Protein AF-A0A5C6DMU1-F1 (afdb_monomer_lite)

Structure (mmCIF, N/CA/C/O backbone):
data_AF-A0A5C6DMU1-F1
#
_entry.id   AF-A0A5C6DMU1-F1
#
loop_
_atom_site.group_PDB
_atom_site.id
_atom_site.type_symbol
_atom_site.label_atom_id
_atom_site.label_alt_id
_atom_site.label_comp_id
_atom_site.label_asym_id
_atom_site.label_entity_id
_atom_site.label_seq_id
_atom_site.pdbx_PDB_ins_code
_atom_site.Cartn_x
_atom_site.Cartn_y
_atom_site.Cartn_z
_atom_site.occupancy
_atom_site.B_iso_or_equiv
_atom_site.auth_seq_id
_atom_site.auth_comp_id
_atom_site.auth_asym_id
_atom_site.auth_atom_id
_atom_site.pdbx_PDB_model_num
ATOM 1 N N . MET A 1 1 ? -7.982 17.602 132.554 1.00 52.69 1 MET A N 1
ATOM 2 C CA . MET A 1 1 ? -8.187 16.489 131.594 1.00 52.69 1 MET A CA 1
ATOM 3 C C . MET A 1 1 ? -9.133 16.812 130.433 1.00 52.69 1 MET A C 1
ATOM 5 O O . MET A 1 1 ? -8.914 16.280 129.358 1.00 52.69 1 MET A O 1
ATO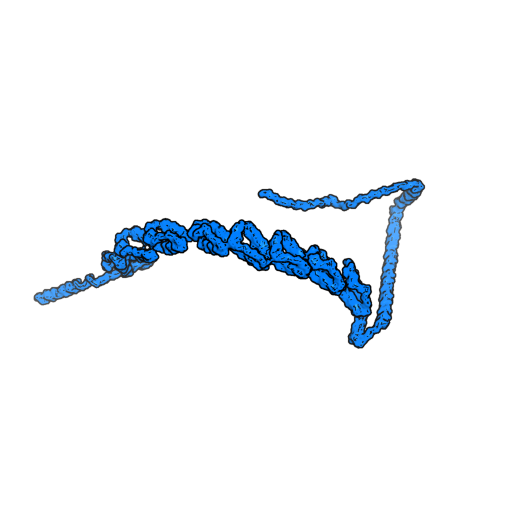M 9 N N . ILE A 1 2 ? -10.116 17.714 130.568 1.00 53.81 2 ILE A N 1
ATOM 10 C CA . ILE A 1 2 ? -11.093 18.004 129.489 1.00 53.81 2 ILE A CA 1
ATOM 11 C C . ILE A 1 2 ? -10.469 18.696 128.250 1.00 53.81 2 ILE A C 1
ATOM 13 O O . ILE A 1 2 ? -10.919 18.480 127.130 1.00 53.81 2 ILE A O 1
ATOM 17 N N . ARG A 1 3 ? -9.374 19.458 128.402 1.00 49.56 3 ARG A N 1
ATOM 18 C CA . ARG A 1 3 ? -8.726 20.173 127.278 1.00 49.56 3 ARG A CA 1
ATOM 19 C C . ARG A 1 3 ? -7.903 19.287 126.326 1.00 49.56 3 ARG A C 1
ATOM 21 O O . ARG A 1 3 ? -7.671 19.696 125.198 1.00 49.56 3 ARG A O 1
ATOM 28 N N . VAL A 1 4 ? -7.502 18.081 126.741 1.00 56.56 4 VAL A N 1
ATOM 29 C CA . VAL A 1 4 ? -6.747 17.146 125.876 1.00 56.56 4 VAL A CA 1
ATOM 30 C C . VAL A 1 4 ? -7.694 16.362 124.961 1.00 56.56 4 VAL A C 1
ATOM 32 O O . VAL A 1 4 ? -7.382 16.139 123.796 1.00 56.56 4 VAL A O 1
ATOM 35 N N . PHE A 1 5 ? -8.899 16.037 125.440 1.00 55.91 5 PHE A N 1
ATOM 36 C CA . PHE A 1 5 ? -9.904 15.322 124.648 1.00 55.91 5 PHE A CA 1
ATOM 37 C C . PHE A 1 5 ? -10.445 16.144 123.471 1.00 55.91 5 PHE A C 1
ATOM 39 O O . PHE A 1 5 ? -10.646 15.596 122.391 1.00 55.91 5 PHE A O 1
ATOM 46 N N . ALA A 1 6 ? -10.618 17.459 123.638 1.00 57.16 6 ALA A N 1
ATOM 47 C CA . ALA A 1 6 ? -11.075 18.326 122.550 1.00 57.16 6 ALA A CA 1
ATOM 48 C C . ALA A 1 6 ? -10.042 18.447 121.412 1.00 57.16 6 ALA A C 1
ATOM 50 O O . ALA A 1 6 ? -10.418 18.509 120.244 1.00 57.16 6 ALA A O 1
ATOM 51 N N . LEU A 1 7 ? -8.743 18.428 121.738 1.00 59.66 7 LEU A N 1
ATOM 52 C CA . LEU A 1 7 ? -7.673 18.544 120.745 1.00 59.66 7 LEU A CA 1
ATOM 53 C C . LEU A 1 7 ? -7.523 17.259 119.911 1.00 59.66 7 LEU A C 1
ATOM 55 O O . LEU A 1 7 ? -7.338 17.330 118.700 1.00 59.66 7 LEU A O 1
ATOM 59 N N . VAL A 1 8 ? -7.665 16.087 120.542 1.00 68.50 8 VAL A N 1
ATOM 60 C CA . VAL A 1 8 ? -7.603 14.789 119.846 1.00 68.50 8 VAL A CA 1
ATOM 61 C C . VAL A 1 8 ? -8.787 14.622 118.891 1.00 68.50 8 VAL A C 1
ATOM 63 O O . VAL A 1 8 ? -8.595 14.192 117.756 1.00 68.50 8 VAL A O 1
ATOM 66 N N . TRP A 1 9 ? -9.991 15.038 119.293 1.00 62.84 9 TRP A N 1
ATOM 67 C CA . TRP A 1 9 ? -11.163 14.988 118.414 1.00 62.84 9 TRP A CA 1
ATOM 68 C C . TRP A 1 9 ? -11.091 15.984 117.254 1.00 62.84 9 TRP A C 1
ATOM 70 O O . TRP A 1 9 ? -11.485 15.633 116.145 1.00 62.84 9 TRP A O 1
ATOM 80 N N . ALA A 1 10 ? -10.536 17.182 117.461 1.00 62.34 10 ALA A N 1
ATOM 81 C CA . ALA A 1 10 ? -10.342 18.150 116.381 1.00 62.34 10 ALA A CA 1
ATOM 82 C C . ALA A 1 10 ? -9.332 17.656 115.328 1.00 62.34 10 ALA A C 1
ATOM 84 O O . ALA A 1 10 ? -9.573 17.801 114.132 1.00 62.34 10 ALA A O 1
ATOM 85 N N . VAL A 1 11 ? -8.240 17.005 115.747 1.00 65.00 11 VAL A N 1
ATOM 86 C CA . VAL A 1 11 ? -7.256 16.417 114.819 1.00 65.00 11 VAL A CA 1
ATOM 87 C C . VAL A 1 11 ? -7.837 15.205 114.082 1.00 65.00 11 VAL A C 1
ATOM 89 O O . VAL A 1 11 ? -7.625 15.072 112.878 1.00 65.00 11 VAL A O 1
ATOM 92 N N . LEU A 1 12 ? -8.629 14.363 114.758 1.00 61.12 12 LEU A N 1
ATOM 93 C CA . LEU A 1 12 ? -9.289 13.219 114.123 1.00 61.12 12 LEU A CA 1
ATOM 94 C C . LEU A 1 12 ? -10.347 13.665 113.097 1.00 61.12 12 LEU A C 1
ATOM 96 O O . LEU A 1 12 ? -10.419 13.094 112.011 1.00 61.12 12 LEU A O 1
ATOM 100 N N . LEU A 1 13 ? -11.121 14.718 113.396 1.00 58.88 13 LEU A N 1
ATOM 101 C CA . LEU A 1 13 ? -12.080 15.296 112.448 1.00 58.88 13 LEU A CA 1
ATOM 102 C C . LEU A 1 13 ? -11.388 15.973 111.261 1.00 58.88 13 LEU A C 1
ATOM 104 O O . LEU A 1 13 ? -11.872 15.823 110.142 1.00 58.88 13 LEU A O 1
ATOM 108 N N . CYS A 1 14 ? -10.254 16.655 111.454 1.00 57.75 14 CYS A N 1
ATOM 109 C CA . CYS A 1 14 ? -9.480 17.239 110.351 1.00 57.75 14 CYS A CA 1
ATOM 110 C C . CYS A 1 14 ? -8.827 16.172 109.453 1.00 57.75 14 CYS A C 1
ATOM 112 O O . CYS A 1 14 ? -8.800 16.335 108.236 1.00 57.75 14 CYS A O 1
ATOM 114 N N . LEU A 1 15 ? -8.357 15.052 110.015 1.00 53.41 15 LEU A N 1
ATOM 115 C CA . LEU A 1 15 ? -7.808 13.938 109.228 1.00 53.41 15 LEU A CA 1
ATOM 116 C C . LEU A 1 15 ? -8.905 13.169 108.473 1.00 53.41 15 LEU A C 1
ATOM 118 O O . LEU A 1 15 ? -8.723 12.839 107.304 1.00 53.41 15 LEU A O 1
ATOM 122 N N . LEU A 1 16 ? -10.070 12.947 109.090 1.00 55.22 16 LEU A N 1
ATOM 123 C CA . LEU A 1 16 ? -11.194 12.252 108.447 1.00 55.22 16 LEU A CA 1
ATOM 124 C C . LEU A 1 16 ? -11.920 13.116 107.402 1.00 55.22 16 LEU A C 1
ATOM 126 O O . LEU A 1 16 ? -12.418 12.582 106.414 1.00 55.22 16 LEU A O 1
ATOM 130 N N . SER A 1 17 ? -11.938 14.443 107.559 1.00 51.53 17 SER A N 1
ATOM 131 C CA . SER A 1 17 ? -12.485 15.356 106.540 1.00 51.53 17 SER A CA 1
ATOM 132 C C . SER A 1 17 ? -11.502 15.670 105.401 1.00 51.53 17 SER A C 1
ATOM 134 O O . SER A 1 17 ? -11.950 16.030 104.313 1.00 51.53 17 SER A O 1
ATOM 136 N N . GLY A 1 18 ? -10.193 15.464 105.604 1.00 43.16 18 GLY A N 1
ATOM 137 C CA . GLY A 1 18 ? -9.166 15.554 104.557 1.00 43.16 18 GLY A CA 1
ATOM 138 C C . GLY A 1 18 ? -9.058 14.315 103.656 1.00 43.16 18 GLY A C 1
ATOM 139 O O . GLY A 1 18 ? -8.692 14.442 102.494 1.00 43.16 18 GLY A O 1
ATOM 140 N N . LEU A 1 19 ? -9.425 13.127 104.150 1.00 48.53 19 LEU A N 1
ATOM 141 C CA . LEU A 1 19 ? -9.398 11.865 103.386 1.00 48.53 19 LEU A CA 1
ATOM 142 C C . LEU A 1 19 ? -10.673 11.597 102.560 1.00 48.53 19 LEU A C 1
ATOM 144 O O . LEU A 1 19 ? -10.687 10.692 101.732 1.00 48.53 19 LEU A O 1
ATOM 148 N N . GLY A 1 20 ? -11.740 12.376 102.764 1.00 41.03 20 GLY A N 1
ATOM 149 C CA . GLY A 1 20 ? -13.057 12.145 102.154 1.00 41.03 20 GLY A CA 1
ATOM 150 C C . GLY A 1 20 ? -13.375 12.960 100.896 1.00 41.03 20 GLY A C 1
ATOM 151 O O . GLY A 1 20 ? -14.508 12.907 100.420 1.00 41.03 20 GLY A O 1
ATOM 152 N N . ARG A 1 21 ? -12.436 13.750 100.357 1.00 43.59 21 ARG A N 1
ATOM 153 C CA . ARG A 1 21 ? -12.668 14.543 99.139 1.00 43.59 21 ARG A CA 1
ATOM 154 C C . ARG A 1 21 ? -11.490 14.429 98.173 1.00 43.59 21 ARG A C 1
ATOM 156 O O . ARG A 1 21 ? -10.380 14.824 98.501 1.00 43.59 21 ARG A O 1
ATOM 163 N N . THR A 1 22 ? -11.812 13.965 96.962 1.00 44.81 22 THR A N 1
ATOM 164 C CA . THR A 1 22 ? -10.991 13.816 95.738 1.00 44.81 22 THR A CA 1
ATOM 165 C C . THR A 1 22 ? -10.322 12.452 95.488 1.00 44.81 22 THR A C 1
ATOM 167 O O . THR A 1 22 ? -9.111 12.342 95.369 1.00 44.81 22 THR A O 1
ATOM 170 N N . ALA A 1 23 ? -11.136 11.406 95.294 1.00 43.31 23 ALA A N 1
ATOM 171 C CA . ALA A 1 23 ? -10.747 10.233 94.488 1.00 43.31 23 ALA A CA 1
ATOM 172 C C . ALA A 1 23 ? -11.749 9.886 93.361 1.00 43.31 23 ALA A C 1
ATOM 174 O O . ALA A 1 23 ? -11.485 8.981 92.578 1.00 43.31 23 ALA A O 1
ATOM 175 N N . ASP A 1 24 ? -12.848 10.638 93.216 1.00 42.22 24 ASP A N 1
ATOM 176 C CA . ASP A 1 24 ? -13.899 10.367 92.215 1.00 42.22 24 ASP A CA 1
ATOM 177 C C . ASP A 1 24 ? -13.899 11.344 91.024 1.00 42.22 24 ASP A C 1
ATOM 179 O O . ASP A 1 24 ? -14.915 11.536 90.365 1.00 42.22 24 ASP A O 1
ATOM 183 N N . GLY A 1 25 ? -12.761 11.973 90.717 1.00 46.28 25 GLY A N 1
ATOM 184 C CA . GLY A 1 25 ? -12.686 12.928 89.601 1.00 46.28 25 GLY A CA 1
ATOM 185 C C . GLY A 1 25 ? -11.339 13.056 88.895 1.00 46.28 25 GLY A C 1
ATOM 186 O O . GLY A 1 25 ? -11.202 13.929 88.045 1.00 46.28 25 GLY A O 1
ATOM 187 N N . ALA A 1 26 ? -10.340 12.234 89.226 1.00 48.69 26 ALA A N 1
ATOM 188 C CA . ALA A 1 26 ? -9.106 12.200 88.447 1.00 48.69 26 ALA A CA 1
ATOM 189 C C . ALA A 1 26 ? -9.322 11.284 87.235 1.00 48.69 26 ALA A C 1
ATOM 191 O O . ALA A 1 26 ? -9.649 10.108 87.415 1.00 48.69 26 ALA A O 1
ATOM 192 N N . GLU A 1 27 ? -9.164 11.811 86.015 1.00 56.50 27 GLU A N 1
ATOM 193 C CA . GLU A 1 27 ? -9.092 10.956 84.828 1.00 56.50 27 GLU A CA 1
ATOM 194 C C . GLU A 1 27 ? -7.998 9.897 85.059 1.00 56.50 27 GLU A C 1
ATOM 196 O O . GLU A 1 27 ? -6.886 10.248 85.469 1.00 56.50 27 GLU A O 1
ATOM 201 N N . PRO A 1 28 ? -8.296 8.600 84.870 1.00 63.56 28 PRO A N 1
ATOM 202 C CA . PRO A 1 28 ? -7.314 7.551 85.089 1.00 63.56 28 PRO A CA 1
ATOM 203 C C . PRO A 1 28 ? -6.160 7.727 84.108 1.00 63.56 28 PRO A C 1
ATOM 205 O O . PRO A 1 28 ? -6.381 7.936 82.915 1.00 63.56 28 PRO A O 1
ATOM 208 N N . SER A 1 29 ? -4.928 7.622 84.609 1.00 68.62 29 SER A N 1
ATOM 209 C CA . SER A 1 29 ? -3.747 7.677 83.753 1.00 68.62 29 SER A CA 1
ATOM 210 C C . SER A 1 29 ? -3.831 6.570 82.694 1.00 68.62 29 SER A C 1
ATOM 212 O O . SER A 1 29 ? -4.039 5.408 83.063 1.00 68.62 29 SER A O 1
ATOM 214 N N . PRO A 1 30 ? -3.672 6.893 81.398 1.00 76.25 30 PRO A N 1
ATOM 215 C CA . PRO A 1 30 ? -3.717 5.892 80.343 1.00 76.25 30 PRO A CA 1
ATOM 216 C C . PRO A 1 30 ? -2.621 4.843 80.579 1.00 76.25 30 PRO A C 1
ATOM 218 O O . PRO A 1 30 ? -1.496 5.215 80.939 1.00 76.25 30 PRO A O 1
ATOM 221 N N . PRO A 1 31 ? -2.898 3.537 80.389 1.00 80.69 31 PRO A N 1
ATOM 222 C CA . PRO A 1 31 ? -1.853 2.531 80.471 1.00 80.69 31 PRO A CA 1
ATOM 223 C C . PRO A 1 31 ? -0.752 2.858 79.458 1.00 80.69 31 PRO A C 1
ATOM 225 O O . PRO A 1 31 ? -1.014 3.243 78.317 1.00 80.69 31 PRO A O 1
ATOM 228 N N . VAL A 1 32 ? 0.500 2.738 79.895 1.00 79.94 32 VAL A N 1
ATOM 229 C CA . VAL A 1 32 ? 1.662 3.035 79.056 1.00 79.94 32 VAL A CA 1
ATOM 230 C C . VAL A 1 32 ? 2.017 1.783 78.267 1.00 79.94 32 VAL A C 1
ATOM 232 O O . VAL A 1 32 ? 2.229 0.717 78.843 1.00 79.94 32 VAL A O 1
ATOM 235 N N . ARG A 1 33 ? 2.101 1.916 76.942 1.00 82.94 33 ARG A N 1
ATOM 236 C CA . ARG A 1 33 ? 2.558 0.834 76.063 1.00 82.94 33 ARG A CA 1
ATOM 237 C C . ARG A 1 33 ? 4.001 0.440 76.379 1.00 82.94 33 ARG A C 1
ATOM 239 O O . ARG A 1 33 ? 4.866 1.299 76.554 1.00 82.94 33 ARG A O 1
ATOM 246 N N . SER A 1 34 ? 4.278 -0.858 76.389 1.00 85.19 34 SER A N 1
ATOM 247 C CA . SER A 1 34 ? 5.649 -1.367 76.411 1.00 85.19 34 SER A CA 1
ATOM 248 C C . SER A 1 34 ? 6.349 -1.142 75.063 1.00 85.19 34 SER A C 1
ATOM 250 O O . SER A 1 34 ? 5.711 -0.960 74.023 1.00 85.19 34 SER A O 1
ATOM 252 N N . TYR A 1 35 ? 7.684 -1.200 75.057 1.00 79.81 35 TYR A N 1
ATOM 253 C CA . TYR A 1 35 ? 8.485 -1.102 73.829 1.00 79.81 35 TYR A CA 1
ATOM 254 C C . TYR A 1 35 ? 8.099 -2.170 72.787 1.00 79.81 35 TYR A C 1
ATOM 256 O O . TYR A 1 35 ? 7.987 -1.873 71.600 1.00 79.81 35 TYR A O 1
ATOM 264 N N . PHE A 1 36 ? 7.821 -3.398 73.237 1.00 83.69 36 PHE A N 1
ATOM 265 C CA . PHE A 1 36 ? 7.395 -4.496 72.367 1.00 83.69 36 PHE A CA 1
ATOM 266 C C . PHE A 1 36 ? 6.022 -4.240 71.724 1.00 83.69 36 PHE A C 1
ATOM 268 O O . PHE A 1 36 ? 5.822 -4.532 70.545 1.00 83.69 36 PHE A O 1
ATOM 275 N N . GLU A 1 37 ? 5.079 -3.658 72.470 1.00 85.31 37 GLU A N 1
ATOM 276 C CA . GLU A 1 37 ? 3.749 -3.316 71.950 1.00 85.31 37 GLU A CA 1
ATOM 277 C C . GLU A 1 37 ? 3.811 -2.174 70.929 1.00 85.31 37 GLU A C 1
ATOM 279 O O . GLU A 1 37 ? 3.133 -2.232 69.905 1.00 85.31 37 GLU A O 1
ATOM 284 N N . ALA A 1 38 ? 4.681 -1.185 71.146 1.00 81.19 38 ALA A N 1
ATOM 285 C CA . ALA A 1 38 ? 4.913 -0.125 70.169 1.00 81.19 38 ALA A CA 1
ATOM 286 C C . ALA A 1 38 ? 5.492 -0.671 68.849 1.00 81.19 38 ALA A C 1
ATOM 288 O O . ALA A 1 38 ? 5.013 -0.308 67.777 1.00 81.19 38 ALA A O 1
ATOM 289 N N . ILE A 1 39 ? 6.474 -1.581 68.912 1.00 83.88 39 ILE A N 1
ATOM 290 C CA . ILE A 1 39 ? 7.049 -2.227 67.715 1.00 83.88 39 ILE A CA 1
ATOM 291 C C . ILE A 1 39 ? 6.025 -3.110 66.998 1.00 83.88 39 ILE A C 1
ATOM 293 O O . ILE A 1 39 ? 6.016 -3.170 65.771 1.00 83.88 39 ILE A O 1
ATOM 297 N N . SER A 1 40 ? 5.136 -3.765 67.746 1.00 85.69 40 SER A N 1
ATOM 298 C CA . SER A 1 40 ? 4.076 -4.612 67.182 1.00 85.69 40 SER A CA 1
ATOM 299 C C . SER A 1 40 ? 2.921 -3.808 66.561 1.00 85.69 40 SER A C 1
ATOM 301 O O . SER A 1 40 ? 1.970 -4.398 66.055 1.00 85.69 40 SER A O 1
ATOM 303 N N . GLY A 1 41 ? 2.991 -2.472 66.589 1.00 86.00 41 GLY A N 1
ATOM 304 C CA . GLY A 1 41 ? 2.018 -1.586 65.953 1.00 86.00 41 GLY A CA 1
ATOM 305 C C . GLY A 1 41 ? 0.715 -1.396 66.731 1.00 86.00 41 GLY A C 1
ATOM 306 O O . GLY A 1 41 ? -0.274 -0.969 66.133 1.00 86.00 41 GLY A O 1
ATOM 307 N N . TYR A 1 42 ? 0.690 -1.702 68.034 1.00 88.38 42 TYR A N 1
ATOM 308 C CA . TYR A 1 42 ? -0.462 -1.397 68.885 1.00 88.38 42 TYR A CA 1
ATOM 309 C C . TYR A 1 42 ? -0.588 0.116 69.096 1.00 88.38 42 TYR A C 1
ATOM 311 O O . TYR A 1 42 ? 0.403 0.816 69.342 1.00 88.38 42 TYR A O 1
ATOM 319 N N . MET A 1 43 ? -1.820 0.619 69.022 1.00 87.75 43 MET A N 1
ATOM 320 C CA . MET A 1 43 ? -2.139 1.986 69.422 1.00 87.75 43 MET A CA 1
ATOM 321 C C . MET A 1 43 ? -1.881 2.169 70.924 1.00 87.75 43 MET A C 1
ATOM 323 O O . MET A 1 43 ? -2.029 1.238 71.718 1.00 87.75 43 MET A O 1
ATOM 327 N N . ASP A 1 44 ? -1.482 3.376 71.335 1.00 90.75 44 ASP A N 1
ATOM 328 C CA . ASP A 1 44 ? -1.525 3.717 72.758 1.00 90.75 44 ASP A CA 1
ATOM 329 C C . ASP A 1 44 ? -2.979 3.818 73.249 1.00 90.75 44 ASP A C 1
ATOM 331 O O . ASP A 1 44 ? -3.932 3.819 72.462 1.00 90.75 44 ASP A O 1
ATOM 335 N N . ALA A 1 45 ? -3.160 3.838 74.569 1.00 86.25 45 ALA A N 1
ATOM 336 C CA . ALA A 1 45 ? -4.485 3.759 75.172 1.00 86.25 45 ALA A CA 1
ATOM 337 C C . ALA A 1 45 ? -5.370 4.966 74.838 1.00 86.25 45 ALA A C 1
ATOM 339 O O . ALA A 1 45 ? -6.553 4.776 74.570 1.00 86.25 45 ALA A O 1
ATOM 340 N N . GLU A 1 46 ? -4.802 6.176 74.808 1.00 90.12 46 GLU A N 1
ATOM 341 C CA . GLU A 1 46 ? -5.542 7.400 74.477 1.00 90.12 46 GLU A CA 1
ATOM 342 C C . GLU A 1 46 ? -5.967 7.396 73.004 1.00 90.12 46 GLU A C 1
ATOM 344 O O . GLU A 1 46 ? -7.133 7.627 72.701 1.00 90.12 46 GLU A O 1
ATOM 349 N N . SER A 1 47 ? -5.068 7.024 72.088 1.00 91.12 47 SER A N 1
ATOM 350 C CA . SER A 1 47 ? -5.383 6.878 70.661 1.00 91.12 47 SER A CA 1
ATOM 351 C C . SER A 1 47 ? -6.429 5.789 70.415 1.00 91.12 47 SER A C 1
ATOM 353 O O . SER A 1 47 ? -7.316 5.953 69.575 1.00 91.12 47 SER A O 1
ATOM 355 N N . SER A 1 48 ? -6.354 4.683 71.164 1.00 92.38 48 SER A N 1
ATOM 356 C CA . SER A 1 48 ? -7.343 3.601 71.110 1.00 92.38 48 SER A CA 1
ATOM 357 C C . SER A 1 48 ? -8.708 4.072 71.610 1.00 92.38 48 SER A C 1
ATOM 359 O O . SER A 1 48 ? -9.716 3.807 70.963 1.00 92.38 48 SER A O 1
ATOM 361 N N . TRP A 1 49 ? -8.748 4.800 72.729 1.00 93.12 49 TRP A N 1
ATOM 362 C CA . TRP A 1 49 ? -9.981 5.366 73.271 1.00 93.12 49 TRP A CA 1
ATOM 363 C C . TRP A 1 49 ? -10.608 6.367 72.308 1.00 93.12 49 TRP A C 1
ATOM 365 O O . TRP A 1 49 ? -11.794 6.253 72.017 1.00 93.12 49 TRP A O 1
ATOM 375 N N . GLN A 1 50 ? -9.813 7.287 71.757 1.00 94.06 50 GLN A N 1
ATOM 376 C CA . GLN A 1 50 ? -10.296 8.269 70.791 1.00 94.06 50 GLN A CA 1
ATOM 377 C C . GLN A 1 50 ? -10.852 7.584 69.534 1.00 94.06 50 GLN A C 1
ATOM 379 O O . GLN A 1 50 ? -11.960 7.877 69.099 1.00 94.06 50 GLN A O 1
ATOM 384 N N . THR A 1 51 ? -10.138 6.589 69.000 1.00 93.06 51 THR A N 1
ATOM 385 C CA . THR A 1 51 ? -10.605 5.801 67.848 1.00 93.06 51 THR A CA 1
ATOM 386 C C . THR A 1 51 ? -11.902 5.051 68.162 1.00 93.06 51 THR A C 1
ATOM 388 O O . THR A 1 51 ? -12.826 5.046 67.350 1.00 93.06 51 THR A O 1
ATOM 391 N N . TYR A 1 52 ? -11.993 4.432 69.343 1.00 94.25 52 TYR A N 1
ATOM 392 C CA . TYR A 1 52 ? -13.187 3.723 69.795 1.00 94.25 52 TYR A CA 1
ATOM 393 C C . TYR A 1 52 ? -14.383 4.667 69.950 1.00 94.25 52 TYR A C 1
ATOM 395 O O . TYR A 1 52 ? -15.442 4.392 69.386 1.00 94.25 52 TYR A O 1
ATOM 403 N N . ILE A 1 53 ? -14.228 5.775 70.681 1.00 93.81 53 ILE A N 1
ATOM 404 C CA . ILE A 1 53 ? -15.325 6.702 70.965 1.00 93.81 53 ILE A CA 1
ATOM 405 C C . ILE A 1 53 ? -15.788 7.409 69.688 1.00 93.81 53 ILE A C 1
ATOM 407 O O . ILE A 1 53 ? -16.990 7.500 69.455 1.00 93.81 53 ILE A O 1
ATOM 411 N N . ASP A 1 54 ? -14.867 7.811 68.806 1.00 93.81 54 ASP A N 1
ATOM 412 C CA . ASP A 1 54 ? -15.202 8.434 67.523 1.00 93.81 54 ASP A CA 1
ATOM 413 C C . ASP A 1 54 ? -15.935 7.460 66.606 1.00 93.81 54 ASP A C 1
ATOM 415 O O . ASP A 1 54 ? -16.959 7.816 66.016 1.00 93.81 54 ASP A O 1
ATOM 419 N N . ALA A 1 55 ? -15.455 6.216 66.505 1.00 92.31 55 ALA A N 1
ATOM 420 C CA . ALA A 1 55 ? -16.113 5.195 65.704 1.00 92.31 55 ALA A CA 1
ATOM 421 C C . ALA A 1 55 ? -17.496 4.839 66.254 1.00 92.31 55 ALA A C 1
ATOM 423 O O . ALA A 1 55 ? -18.449 4.763 65.483 1.00 92.31 55 ALA A O 1
ATOM 424 N N . THR A 1 56 ? -17.629 4.699 67.572 1.00 91.62 56 THR A N 1
ATOM 425 C CA . THR A 1 56 ? -18.895 4.373 68.246 1.00 91.62 56 THR A CA 1
ATOM 426 C C . THR A 1 56 ? -19.909 5.510 68.095 1.00 91.62 56 THR A C 1
ATOM 428 O O . THR A 1 56 ? -21.053 5.261 67.716 1.00 91.62 56 THR A O 1
ATOM 431 N N . ASN A 1 57 ? -19.478 6.766 68.270 1.00 91.25 57 ASN A N 1
ATOM 432 C CA . ASN A 1 57 ? -20.310 7.955 68.060 1.00 91.25 57 ASN A CA 1
ATOM 433 C C . ASN A 1 57 ? -20.739 8.103 66.595 1.00 91.25 57 ASN A C 1
ATOM 435 O O . ASN A 1 57 ? -21.916 8.331 66.314 1.00 91.25 57 ASN A O 1
ATOM 439 N N . THR A 1 58 ? -19.803 7.935 65.653 1.00 90.06 58 THR A N 1
ATOM 440 C CA . THR A 1 58 ? -20.090 7.970 64.208 1.00 90.06 58 THR A CA 1
ATOM 441 C C . THR A 1 58 ? -21.073 6.870 63.827 1.00 90.06 58 THR A C 1
ATOM 443 O O . THR A 1 58 ? -21.998 7.105 63.049 1.00 90.06 58 THR A O 1
ATOM 446 N N . MET A 1 59 ? -20.906 5.684 64.420 1.00 91.56 59 MET A N 1
ATOM 447 C CA . MET A 1 59 ? -21.791 4.544 64.223 1.00 91.56 59 MET A CA 1
ATOM 448 C C . MET A 1 59 ? -23.086 4.612 65.051 1.00 91.56 59 MET A C 1
ATOM 450 O O . MET A 1 59 ? -23.910 3.702 64.958 1.00 91.56 59 MET A O 1
ATOM 454 N N . GLN A 1 60 ? -23.302 5.687 65.823 1.00 90.56 60 GLN A N 1
ATOM 455 C CA . GLN A 1 60 ? -24.458 5.880 66.709 1.00 90.56 60 GLN A CA 1
ATOM 456 C C . GLN A 1 60 ? -24.743 4.656 67.594 1.00 90.56 60 GLN A C 1
ATOM 458 O O . GLN A 1 60 ? -25.900 4.316 67.853 1.00 90.56 60 GLN A O 1
ATOM 463 N N . GLN A 1 61 ? -23.681 3.965 68.004 1.00 86.38 61 GLN A N 1
ATOM 464 C CA . GLN A 1 61 ? -23.754 2.821 68.897 1.00 86.38 61 GLN A CA 1
ATOM 465 C C . GLN A 1 61 ? -23.731 3.298 70.348 1.00 86.38 61 GLN A C 1
ATOM 467 O O . GLN A 1 61 ? -23.223 4.374 70.663 1.00 86.38 61 GLN A O 1
ATOM 472 N N . GLU A 1 62 ? -24.298 2.491 71.238 1.00 86.81 62 GLU A N 1
ATOM 473 C CA . GLU A 1 62 ? -24.163 2.731 72.668 1.00 86.81 62 GLU A CA 1
ATOM 474 C C . GLU A 1 62 ? -22.697 2.552 73.080 1.00 86.81 62 GLU A C 1
ATOM 476 O O . GLU A 1 62 ? -22.034 1.590 72.683 1.00 86.81 62 GLU A O 1
ATOM 481 N N . VAL A 1 63 ? -22.183 3.506 73.854 1.00 88.06 63 VAL A N 1
ATOM 482 C CA . VAL A 1 63 ? -20.816 3.459 74.370 1.00 88.06 63 VAL A CA 1
ATOM 483 C C . VAL A 1 63 ? -20.776 2.452 75.516 1.00 88.06 63 VAL A C 1
ATOM 485 O O . VAL A 1 63 ? -21.208 2.743 76.626 1.00 88.06 63 VAL A O 1
ATOM 488 N N . GLU A 1 64 ? -20.265 1.257 75.224 1.00 88.50 64 GLU A N 1
ATOM 489 C CA . GLU A 1 64 ? -20.217 0.112 76.146 1.00 88.50 64 GLU A CA 1
ATOM 490 C C . GLU A 1 64 ? -19.252 0.336 77.321 1.00 88.50 64 GLU A C 1
ATOM 492 O O . GLU A 1 64 ? -19.481 -0.161 78.422 1.00 88.50 64 GLU A O 1
ATOM 497 N N . TYR A 1 65 ? -18.181 1.104 77.102 1.00 87.88 65 TYR A N 1
ATOM 498 C CA . TYR A 1 65 ? -17.129 1.328 78.093 1.00 87.88 65 TYR A CA 1
ATOM 499 C C . TYR A 1 65 ? -17.010 2.805 78.452 1.00 87.88 65 TYR A C 1
ATOM 501 O O . TYR A 1 65 ? -16.871 3.656 77.573 1.00 87.88 65 TYR A O 1
ATOM 509 N N . THR A 1 66 ? -16.960 3.125 79.746 1.00 89.00 66 THR A N 1
ATOM 510 C CA . THR A 1 66 ? -16.481 4.449 80.167 1.00 89.00 66 THR A CA 1
ATOM 511 C C . THR A 1 66 ? -14.982 4.577 79.863 1.00 89.00 66 THR A C 1
ATOM 513 O O . THR A 1 66 ? -14.276 3.569 79.796 1.00 89.00 66 THR A O 1
ATOM 516 N N . LYS A 1 67 ? -14.450 5.806 79.740 1.00 87.06 67 LYS A N 1
ATOM 517 C CA . LYS A 1 67 ? -12.999 6.034 79.529 1.00 87.06 67 LYS A CA 1
ATOM 518 C C . LYS A 1 67 ? -12.155 5.297 80.579 1.00 87.06 67 LYS A C 1
ATOM 520 O O . LYS A 1 67 ? -11.105 4.737 80.275 1.00 87.06 67 LYS A O 1
ATOM 525 N N . ARG A 1 68 ? -12.659 5.249 81.818 1.00 84.94 68 ARG A N 1
ATOM 526 C CA . ARG A 1 68 ? -12.028 4.555 82.942 1.00 84.94 68 ARG A CA 1
ATOM 527 C C . ARG A 1 68 ? -12.012 3.042 82.775 1.00 84.94 68 ARG A C 1
ATOM 529 O O . ARG A 1 68 ? -10.954 2.442 82.954 1.00 84.94 68 ARG A O 1
ATOM 536 N N . ASP A 1 69 ? -13.144 2.445 82.421 1.00 87.50 69 ASP A N 1
ATOM 537 C CA . ASP A 1 69 ? -13.233 0.995 82.212 1.00 87.50 69 ASP A CA 1
ATOM 538 C C . ASP A 1 69 ? -12.411 0.571 80.996 1.00 87.50 69 ASP A C 1
ATOM 540 O O . ASP A 1 69 ? -11.751 -0.466 81.019 1.00 87.50 69 ASP A O 1
ATOM 544 N N . PHE A 1 70 ? -12.361 1.427 79.971 1.00 89.38 70 PHE A N 1
ATOM 545 C CA . PHE A 1 70 ? -11.547 1.205 78.789 1.00 89.38 70 PHE A CA 1
ATOM 546 C C . PHE A 1 70 ? -10.058 1.120 79.121 1.00 89.38 70 PHE A C 1
ATOM 548 O O . PHE A 1 70 ? -9.394 0.159 78.742 1.00 89.38 70 PHE A O 1
ATOM 555 N N . TYR A 1 71 ? -9.539 2.055 79.918 1.00 90.38 71 TYR A N 1
ATOM 556 C CA . TYR A 1 71 ? -8.138 2.038 80.352 1.00 90.38 71 TYR A CA 1
ATOM 557 C C . TYR A 1 71 ? -7.782 0.865 81.269 1.00 90.38 71 TYR A C 1
ATOM 559 O O . TYR A 1 71 ? -6.610 0.491 81.340 1.00 90.38 71 TYR A O 1
ATOM 567 N N . ALA A 1 72 ? -8.763 0.224 81.905 1.00 86.25 72 ALA A N 1
ATOM 568 C CA . ALA A 1 72 ? -8.536 -0.964 82.723 1.00 86.25 72 ALA A CA 1
ATOM 569 C C . ALA A 1 72 ? -8.355 -2.265 81.905 1.00 86.25 72 ALA A C 1
ATOM 571 O O . ALA A 1 72 ? -7.872 -3.253 82.456 1.00 86.25 72 ALA A O 1
ATOM 572 N N . MET A 1 73 ? -8.686 -2.288 80.604 1.00 85.94 73 MET A N 1
ATOM 573 C CA . MET A 1 73 ? -8.659 -3.508 79.771 1.00 85.94 73 MET A CA 1
ATOM 574 C C . MET A 1 73 ? -7.257 -3.948 79.299 1.00 85.94 73 MET A C 1
ATOM 576 O O . MET A 1 73 ? -7.091 -5.058 78.782 1.00 85.94 73 MET A O 1
ATOM 580 N N . GLY A 1 74 ? -6.245 -3.092 79.466 1.00 85.88 74 GLY A N 1
ATOM 581 C CA . GLY A 1 74 ? -4.881 -3.304 78.971 1.00 85.88 74 GLY A CA 1
ATOM 582 C C . GLY A 1 74 ? -4.711 -2.987 77.477 1.00 85.88 74 GLY A C 1
ATOM 583 O O . GLY A 1 74 ? -5.648 -3.091 76.689 1.00 85.88 74 GLY A O 1
ATOM 584 N N . ILE A 1 75 ? -3.488 -2.619 77.070 1.00 89.88 75 ILE A N 1
ATOM 585 C CA . ILE A 1 75 ? -3.181 -2.048 75.739 1.00 89.88 75 ILE A CA 1
ATOM 586 C C . ILE A 1 75 ? -3.681 -2.903 74.572 1.00 89.88 75 ILE A C 1
ATOM 588 O O . ILE A 1 75 ? -4.322 -2.382 73.663 1.00 89.88 75 ILE A O 1
ATOM 592 N N . LYS A 1 76 ? -3.431 -4.217 74.599 1.00 89.12 76 LYS A N 1
ATOM 593 C CA . LYS A 1 76 ? -3.841 -5.118 73.510 1.00 89.12 76 LYS A CA 1
ATOM 594 C C . LYS A 1 76 ? -5.357 -5.162 73.327 1.00 89.12 76 LYS A C 1
ATOM 596 O O . LYS A 1 76 ? -5.831 -5.197 72.196 1.00 89.12 76 LYS A O 1
ATOM 601 N N . THR A 1 77 ? -6.104 -5.164 74.427 1.00 90.56 77 THR A N 1
ATOM 602 C CA . THR A 1 77 ? -7.569 -5.201 74.407 1.00 90.56 77 THR A CA 1
ATOM 603 C C . THR A 1 77 ? -8.132 -3.849 73.983 1.00 90.56 77 THR A C 1
ATOM 605 O O . THR A 1 77 ? -9.025 -3.817 73.145 1.00 90.56 77 THR A O 1
ATOM 608 N N . CYS A 1 78 ? -7.563 -2.741 74.476 1.00 89.31 78 CYS A N 1
ATOM 609 C CA . CYS A 1 78 ? -7.911 -1.391 74.025 1.00 89.31 78 CYS A CA 1
ATOM 610 C C . CYS A 1 78 ? -7.772 -1.253 72.503 1.00 89.31 78 CYS A C 1
ATOM 612 O O . CYS A 1 78 ? -8.721 -0.851 71.833 1.00 89.31 78 CYS A O 1
ATOM 614 N N . ASP A 1 79 ? -6.614 -1.630 71.949 1.00 91.06 79 ASP A N 1
ATOM 615 C CA . ASP A 1 79 ? -6.352 -1.571 70.506 1.00 91.06 79 ASP A CA 1
ATOM 616 C C . ASP A 1 79 ? -7.300 -2.494 69.722 1.00 91.06 79 ASP A C 1
ATOM 618 O O . ASP A 1 79 ? -7.883 -2.067 68.726 1.00 91.06 79 ASP A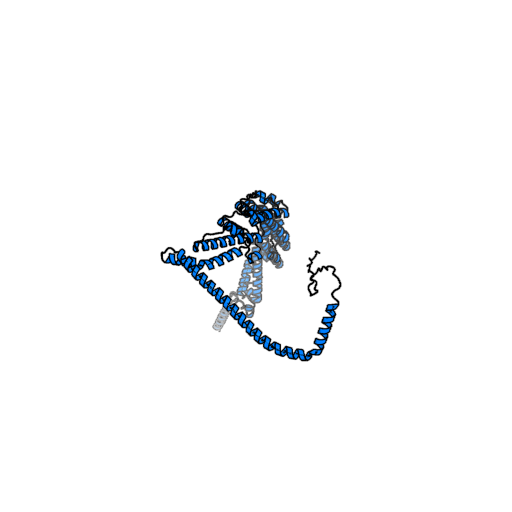 O 1
ATOM 622 N N . ALA A 1 80 ? -7.531 -3.726 70.191 1.00 90.75 80 ALA A N 1
ATOM 623 C CA . ALA A 1 80 ? -8.449 -4.661 69.539 1.00 90.75 80 ALA A CA 1
ATOM 624 C C . ALA A 1 80 ? -9.896 -4.137 69.507 1.00 90.75 80 ALA A C 1
ATOM 626 O O . ALA A 1 80 ? -10.550 -4.193 68.461 1.00 90.75 80 ALA A O 1
ATOM 627 N N . THR A 1 81 ? -10.390 -3.590 70.620 1.00 92.12 81 THR A N 1
ATOM 628 C CA . THR A 1 81 ? -11.730 -2.995 70.717 1.00 92.12 81 THR A CA 1
ATOM 629 C C . THR A 1 81 ? -11.849 -1.759 69.825 1.00 92.12 81 THR A C 1
ATOM 631 O O . THR A 1 81 ? -12.819 -1.637 69.073 1.00 92.12 81 THR A O 1
ATOM 634 N N . ALA A 1 82 ? -10.835 -0.889 69.821 1.00 91.88 82 ALA A N 1
ATOM 635 C CA . ALA A 1 82 ? -10.779 0.286 68.956 1.00 91.88 82 ALA A CA 1
ATOM 636 C C . ALA A 1 82 ? -10.784 -0.087 67.466 1.00 91.88 82 ALA A C 1
ATOM 638 O O . ALA A 1 82 ? -11.586 0.440 66.698 1.00 91.88 82 ALA A O 1
ATOM 639 N N . ARG A 1 83 ? -9.950 -1.051 67.052 1.00 93.06 83 ARG A N 1
ATOM 640 C CA . ARG A 1 83 ? -9.908 -1.543 65.664 1.00 93.06 83 ARG A CA 1
ATOM 641 C C . ARG A 1 83 ? -11.209 -2.206 65.244 1.00 93.06 83 ARG A C 1
ATOM 643 O O . ARG A 1 83 ? -11.601 -2.066 64.090 1.00 93.06 83 ARG A O 1
ATOM 650 N N . LYS A 1 84 ? -11.885 -2.919 66.147 1.00 91.00 84 LYS A N 1
ATOM 651 C CA . LYS A 1 84 ? -13.189 -3.528 65.860 1.00 91.00 84 LYS A CA 1
ATOM 652 C C . LYS A 1 84 ? -14.250 -2.458 65.583 1.00 91.00 84 LYS A C 1
ATOM 654 O O . LYS A 1 84 ? -14.949 -2.563 64.576 1.00 91.00 84 LYS A O 1
ATOM 659 N N . ALA A 1 85 ? -14.335 -1.427 66.425 1.00 91.25 85 ALA A N 1
ATOM 660 C CA . ALA A 1 85 ? -15.254 -0.306 66.220 1.00 91.25 85 ALA A CA 1
ATOM 661 C C . ALA A 1 85 ? -14.923 0.468 64.929 1.00 91.25 85 ALA A C 1
ATOM 663 O O . ALA A 1 85 ? -15.800 0.714 64.100 1.00 91.25 85 ALA A O 1
ATOM 664 N N . ASP A 1 86 ? -13.643 0.772 64.699 1.00 93.88 86 ASP A N 1
ATOM 665 C CA . ASP A 1 86 ? -13.199 1.472 63.492 1.00 93.88 86 ASP A CA 1
ATOM 666 C C . ASP A 1 86 ? -13.416 0.642 62.215 1.00 93.88 86 ASP A C 1
ATOM 668 O O . ASP A 1 86 ? -13.797 1.182 61.179 1.00 93.88 86 ASP A O 1
ATOM 672 N N . SER A 1 87 ? -13.255 -0.683 62.278 1.00 91.56 87 SER A N 1
ATOM 673 C CA . SER A 1 87 ? -13.555 -1.582 61.157 1.00 91.56 87 SER A CA 1
ATOM 674 C C . SER A 1 87 ? -15.028 -1.518 60.757 1.00 91.56 87 SER A C 1
ATOM 676 O O . SER A 1 87 ? -15.328 -1.527 59.564 1.00 91.56 87 SER A O 1
ATOM 678 N N . LEU A 1 88 ? -15.945 -1.437 61.726 1.00 92.06 88 LEU A N 1
ATOM 679 C CA . LEU A 1 88 ? -17.373 -1.283 61.453 1.00 92.06 88 LEU A CA 1
ATOM 680 C C . LEU A 1 88 ? -17.667 0.075 60.795 1.00 92.06 88 LEU A C 1
ATOM 682 O O . LEU A 1 88 ? -18.371 0.125 59.783 1.00 92.06 88 LEU A O 1
ATOM 686 N N . ARG A 1 89 ? -17.072 1.158 61.317 1.00 94.06 89 ARG A N 1
ATOM 687 C CA . ARG A 1 89 ? -17.166 2.503 60.726 1.00 94.06 89 ARG A CA 1
ATOM 688 C C . ARG A 1 89 ? -16.688 2.513 59.275 1.00 94.06 89 ARG A C 1
ATOM 690 O O . ARG A 1 89 ? -17.430 2.925 58.386 1.00 94.06 89 ARG A O 1
ATOM 697 N N . ARG A 1 90 ? -15.481 2.004 59.015 1.00 93.56 90 ARG A N 1
ATOM 698 C CA . ARG A 1 90 ? -14.906 1.932 57.661 1.00 93.56 90 ARG A CA 1
ATOM 699 C C . ARG A 1 90 ? -15.750 1.078 56.717 1.00 93.56 90 ARG A C 1
ATOM 701 O O . ARG A 1 90 ? -15.929 1.453 55.561 1.00 93.56 90 ARG A O 1
ATOM 708 N N . ALA A 1 91 ? -16.290 -0.047 57.191 1.00 92.94 91 ALA A N 1
ATOM 709 C CA . ALA A 1 91 ? -17.176 -0.889 56.389 1.00 92.94 91 ALA A CA 1
ATOM 710 C C . ALA A 1 91 ? -18.440 -0.128 55.958 1.00 92.94 91 ALA A C 1
ATOM 712 O O . ALA A 1 91 ? -18.829 -0.192 54.790 1.00 92.94 91 ALA A O 1
ATOM 713 N N . TYR A 1 92 ? -19.044 0.644 56.866 1.00 95.06 92 TYR A N 1
ATOM 714 C CA . TYR A 1 92 ? -20.200 1.479 56.547 1.00 95.06 92 TYR A CA 1
ATOM 715 C C . TYR A 1 92 ? -19.857 2.636 55.594 1.00 95.06 92 TYR A C 1
ATOM 717 O O . TYR A 1 92 ? -20.611 2.914 54.659 1.00 95.06 92 TYR A O 1
ATOM 725 N N . GLU A 1 93 ? -18.716 3.301 55.782 1.00 94.62 93 GLU A N 1
ATOM 726 C CA . GLU A 1 93 ? -18.244 4.366 54.884 1.00 94.62 93 GLU A CA 1
ATOM 727 C C . GLU A 1 93 ? -18.037 3.858 53.455 1.00 94.62 93 GLU A C 1
ATOM 729 O O . GLU A 1 93 ? -18.490 4.490 52.500 1.00 94.62 93 GLU A O 1
ATOM 734 N N . LEU A 1 94 ? -17.428 2.681 53.298 1.00 93.69 94 LEU A N 1
ATOM 735 C CA . LEU A 1 94 ? -17.264 2.044 51.992 1.00 93.69 94 LEU A CA 1
ATOM 736 C C . LEU A 1 94 ? -18.614 1.647 51.383 1.00 93.69 94 LEU A C 1
ATOM 738 O O . LEU A 1 94 ? -18.888 1.974 50.229 1.00 93.69 94 LEU A O 1
ATOM 742 N N . TYR A 1 95 ? -19.484 0.994 52.157 1.00 95.38 95 TYR A N 1
ATOM 743 C CA . TYR A 1 95 ? -20.825 0.604 51.714 1.00 95.38 95 TYR A CA 1
ATOM 744 C C . TYR A 1 95 ? -21.650 1.812 51.238 1.00 95.38 95 TYR A C 1
ATOM 746 O O . TYR A 1 95 ? -22.200 1.806 50.134 1.00 95.38 95 TYR A O 1
ATOM 754 N N . SER A 1 96 ? -21.704 2.873 52.043 1.00 95.44 96 SER A N 1
ATOM 755 C CA . SER A 1 96 ? -22.438 4.097 51.711 1.00 95.44 96 SER A CA 1
ATOM 756 C C . SER A 1 96 ? -21.818 4.844 50.526 1.00 95.44 96 SER A C 1
ATOM 758 O O . SER A 1 96 ? -22.550 5.335 49.662 1.00 95.44 96 SER A O 1
ATOM 760 N N . GLY A 1 97 ? -20.486 4.867 50.421 1.00 94.19 97 GLY A N 1
ATOM 761 C CA . GLY A 1 97 ? -19.769 5.388 49.258 1.00 94.19 97 GLY A CA 1
ATOM 762 C C . GLY A 1 97 ? -20.128 4.648 47.965 1.00 94.19 97 GLY A C 1
ATOM 763 O O . GLY A 1 97 ? -20.480 5.285 46.970 1.00 94.19 97 GLY A O 1
ATOM 764 N N . ASN A 1 98 ? -20.130 3.313 47.992 1.00 95.44 98 ASN A N 1
ATOM 765 C CA . ASN A 1 98 ? -20.490 2.474 46.847 1.00 95.44 98 ASN A CA 1
ATOM 766 C C . ASN A 1 98 ? -21.936 2.700 46.389 1.00 95.44 98 ASN A C 1
ATOM 768 O O . ASN A 1 98 ? -22.202 2.826 45.192 1.00 95.44 98 ASN A O 1
ATOM 772 N N . LEU A 1 99 ? -22.885 2.800 47.325 1.00 94.75 99 LEU A N 1
ATOM 773 C CA . LEU A 1 99 ? -24.280 3.075 46.974 1.00 94.75 99 LEU A CA 1
ATOM 774 C C . LEU A 1 99 ? -24.475 4.474 46.394 1.00 94.75 99 LEU A C 1
ATOM 776 O O . LEU A 1 99 ? -25.258 4.636 45.458 1.00 94.75 99 LEU A O 1
ATOM 780 N N . ARG A 1 100 ? -23.699 5.466 46.844 1.00 93.06 100 ARG A N 1
ATOM 781 C CA . ARG A 1 100 ? -23.717 6.806 46.247 1.00 93.06 100 ARG A CA 1
ATOM 782 C C . ARG A 1 100 ? -23.275 6.789 44.779 1.00 93.06 100 ARG A C 1
ATOM 784 O O . ARG A 1 100 ? -23.903 7.464 43.966 1.00 93.06 100 ARG A O 1
ATOM 791 N N . VAL A 1 101 ? -22.263 5.990 44.412 1.00 91.44 101 VAL A N 1
ATOM 792 C CA . VAL A 1 101 ? -21.853 5.787 43.001 1.00 91.44 101 VAL A CA 1
ATOM 793 C C . VAL A 1 101 ? -23.007 5.220 42.169 1.00 91.44 101 VAL A C 1
ATOM 795 O O . VAL A 1 101 ? -23.240 5.648 41.038 1.00 91.44 101 VAL A O 1
ATOM 798 N N . LEU A 1 102 ? -23.773 4.301 42.755 1.00 92.06 102 LEU A N 1
ATOM 799 C CA . LEU A 1 102 ? -24.955 3.691 42.145 1.00 92.06 102 LEU A CA 1
ATOM 800 C C . LEU A 1 102 ? -26.207 4.587 42.190 1.00 92.06 102 LEU A C 1
ATOM 802 O O . LEU A 1 102 ? -27.239 4.205 41.640 1.00 92.06 102 LEU A O 1
ATOM 806 N N . LYS A 1 103 ? -26.129 5.772 42.814 1.00 92.06 103 LYS A N 1
ATOM 807 C CA . LYS A 1 103 ? -27.264 6.673 43.087 1.00 92.06 103 LYS A CA 1
ATOM 808 C C . LYS A 1 103 ? -28.390 5.988 43.878 1.00 92.06 103 LYS A C 1
ATOM 810 O O . LYS A 1 103 ? -29.569 6.191 43.594 1.00 92.06 103 LYS A O 1
ATOM 815 N N . LEU A 1 104 ? -28.013 5.158 44.848 1.00 93.50 104 LEU A N 1
ATOM 816 C CA . LEU A 1 104 ? -28.910 4.454 45.760 1.00 93.50 104 LEU A CA 1
ATOM 817 C C . LEU 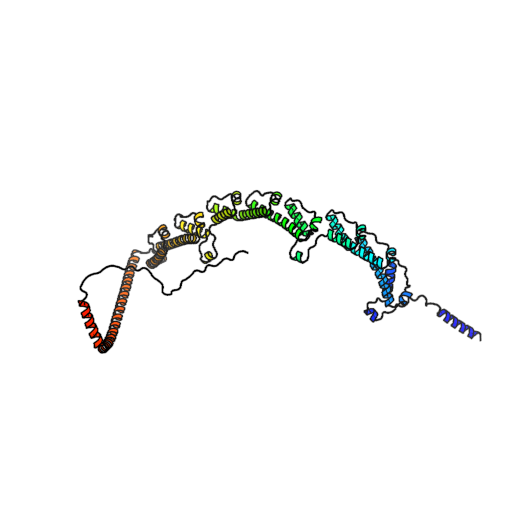A 1 104 ? -28.735 4.975 47.190 1.00 93.50 104 LEU A C 1
ATOM 819 O O . LEU A 1 104 ? -27.641 5.374 47.586 1.00 93.50 104 LEU A O 1
ATOM 823 N N . GLU A 1 105 ? -29.813 4.927 47.969 1.00 93.50 105 GLU A N 1
ATOM 824 C CA . GLU A 1 105 ? -29.792 5.313 49.381 1.00 93.50 105 GLU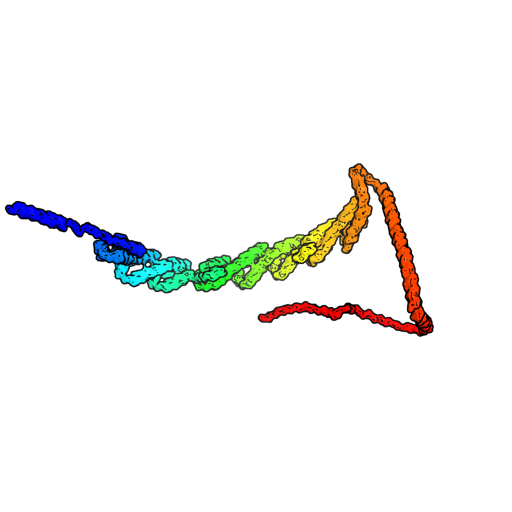 A CA 1
ATOM 825 C C . GLU A 1 105 ? -29.247 4.172 50.257 1.00 93.50 105 GLU A C 1
ATOM 827 O O . GLU A 1 105 ? -29.744 3.040 50.165 1.00 93.50 105 GLU A O 1
ATOM 832 N N . PRO A 1 106 ? -28.239 4.426 51.113 1.00 93.00 106 PRO A N 1
ATOM 833 C CA . PRO A 1 106 ? -27.764 3.436 52.064 1.00 93.00 106 PRO A CA 1
ATOM 834 C C . PRO A 1 106 ? -28.759 3.207 53.203 1.00 93.00 106 PRO A C 1
ATOM 836 O O . PRO A 1 106 ? -29.599 4.043 53.528 1.00 93.00 106 PRO A O 1
ATOM 839 N N . LYS A 1 107 ? -28.623 2.047 53.854 1.00 91.88 107 LYS A N 1
ATOM 840 C CA . LYS A 1 107 ? -29.257 1.803 55.157 1.00 91.88 107 LYS A CA 1
ATOM 841 C C . LYS A 1 107 ? -28.762 2.849 56.148 1.00 91.88 107 LYS A C 1
ATOM 843 O O . LYS A 1 107 ? -27.625 3.298 56.027 1.00 91.88 107 LYS A O 1
ATOM 848 N N . SER A 1 108 ? -29.578 3.186 57.146 1.00 92.88 108 SER A N 1
ATOM 849 C CA . SER A 1 108 ? -29.090 4.048 58.221 1.00 92.88 108 SER A CA 1
ATOM 850 C C . SER A 1 108 ? -27.937 3.373 58.967 1.00 92.88 108 SER A C 1
ATOM 852 O O . SER A 1 108 ? -27.827 2.144 59.003 1.00 92.88 108 SER A O 1
ATOM 854 N N . VAL A 1 109 ? -27.097 4.188 59.599 1.00 92.75 109 VAL A N 1
ATOM 855 C CA . VAL A 1 109 ? -25.959 3.739 60.406 1.00 92.75 109 VAL A CA 1
ATOM 856 C C . VAL A 1 109 ? -26.381 2.660 61.418 1.00 92.75 109 VAL A C 1
ATOM 858 O O . VAL A 1 109 ? -25.788 1.585 61.468 1.00 92.75 109 VAL A O 1
ATOM 861 N N . GLN A 1 110 ? -27.477 2.900 62.146 1.00 89.50 110 GLN A N 1
ATOM 862 C CA . GLN A 1 110 ? -28.038 1.966 63.129 1.00 89.50 110 GLN A CA 1
ATOM 863 C C . GLN A 1 110 ? -28.512 0.652 62.496 1.00 89.50 110 GLN A C 1
ATOM 865 O O . GLN A 1 110 ? -28.270 -0.423 63.039 1.00 89.50 110 GLN A O 1
ATOM 870 N N . GLN A 1 111 ? -29.165 0.725 61.331 1.00 92.44 111 GLN A N 1
ATOM 871 C CA . GLN A 1 111 ? -29.636 -0.457 60.607 1.00 92.44 111 GLN A CA 1
ATOM 872 C C . GLN A 1 111 ? -28.498 -1.307 60.050 1.00 92.44 111 GLN A C 1
ATOM 874 O O . GLN A 1 111 ? -28.708 -2.490 59.820 1.00 92.44 111 GLN A O 1
ATOM 879 N N . PHE A 1 112 ? -27.340 -0.716 59.756 1.00 93.00 112 PHE A N 1
ATOM 880 C CA . PHE A 1 112 ? -26.159 -1.455 59.317 1.00 93.00 112 PHE A CA 1
ATOM 881 C C . PHE A 1 112 ? -25.420 -2.071 60.510 1.00 93.00 112 PHE A C 1
ATOM 883 O O . PHE A 1 112 ? -25.049 -3.244 60.475 1.00 93.00 112 PHE A O 1
ATOM 890 N N . ALA A 1 113 ? -25.256 -1.296 61.585 1.00 89.75 113 ALA A N 1
ATOM 891 C CA . ALA A 1 113 ? -24.579 -1.725 62.805 1.00 89.75 113 ALA A CA 1
ATOM 892 C C . ALA A 1 113 ? -25.282 -2.897 63.512 1.00 89.75 113 ALA A C 1
ATOM 894 O O . ALA A 1 113 ? -24.609 -3.700 64.150 1.00 89.75 113 ALA A O 1
ATOM 895 N N . SER A 1 114 ? -26.609 -3.013 63.383 1.00 90.31 114 SER A N 1
ATOM 896 C CA . SER A 1 114 ? -27.398 -4.096 63.987 1.00 90.31 114 SER A CA 1
ATOM 897 C C . SER A 1 114 ? -27.363 -5.424 63.221 1.00 90.31 114 SER A C 1
ATOM 899 O O . SER A 1 114 ? -27.856 -6.429 63.732 1.00 90.31 114 SER A O 1
ATOM 901 N N . LEU A 1 115 ? -26.801 -5.448 62.010 1.00 92.56 115 LEU A N 1
ATOM 902 C CA . LEU A 1 115 ? -26.681 -6.668 61.212 1.00 92.56 115 LEU A CA 1
ATOM 903 C C . LEU A 1 115 ? -25.596 -7.590 61.769 1.00 92.56 115 LEU A C 1
ATOM 905 O O . LEU A 1 115 ? -24.611 -7.144 62.362 1.00 92.56 115 LEU A O 1
ATOM 909 N N . ALA A 1 116 ? -25.731 -8.887 61.500 1.00 92.19 116 ALA A N 1
ATOM 910 C CA . ALA A 1 116 ? -24.643 -9.822 61.750 1.00 92.19 116 ALA A CA 1
ATOM 911 C C . ALA A 1 116 ? -23.412 -9.450 60.898 1.00 92.19 116 ALA A C 1
ATOM 913 O O . ALA A 1 116 ? -23.546 -8.998 59.761 1.00 92.19 116 ALA A O 1
ATOM 914 N N . ILE A 1 117 ? -22.200 -9.700 61.407 1.00 88.75 117 ILE A N 1
ATOM 915 C CA . ILE A 1 117 ? -20.942 -9.397 60.690 1.00 88.75 117 ILE A CA 1
ATOM 916 C C . ILE A 1 117 ? -20.920 -10.045 59.292 1.00 88.75 117 ILE A C 1
ATOM 918 O O . ILE A 1 117 ? -20.457 -9.441 58.326 1.00 88.75 117 ILE A O 1
ATOM 922 N N . SER A 1 118 ? -21.463 -11.258 59.155 1.00 91.12 118 SER A N 1
ATOM 923 C CA . SER A 1 118 ? -21.599 -11.944 57.864 1.00 91.12 118 SER A CA 1
ATOM 924 C C . SER A 1 118 ? -22.487 -11.182 56.876 1.00 91.12 118 SER A C 1
ATOM 926 O O . SER A 1 118 ? -22.162 -11.109 55.693 1.00 91.12 118 SER A O 1
ATOM 928 N N . GLU A 1 119 ? -23.578 -10.580 57.346 1.00 92.06 119 GLU A N 1
ATOM 929 C CA . GLU A 1 119 ? -24.490 -9.780 56.523 1.00 92.06 119 GLU A CA 1
ATOM 930 C C . GLU A 1 119 ? -23.874 -8.429 56.141 1.00 92.06 119 GLU A C 1
ATOM 932 O O . GLU A 1 119 ? -24.003 -8.002 54.994 1.00 92.06 119 GLU A O 1
ATOM 937 N N . GLN A 1 120 ? -23.152 -7.783 57.065 1.00 91.31 120 GLN A N 1
ATOM 938 C CA . GLN A 1 120 ? -22.394 -6.556 56.785 1.00 91.31 120 GLN A CA 1
ATOM 939 C C . GLN A 1 120 ? -21.367 -6.789 55.673 1.00 91.31 120 GLN A C 1
ATOM 941 O O . GLN A 1 120 ? -21.315 -6.031 54.702 1.00 91.31 120 GLN A O 1
ATOM 946 N N . ASN A 1 121 ? -20.601 -7.878 55.780 1.00 90.75 121 ASN A N 1
ATOM 947 C CA . ASN A 1 121 ? -19.616 -8.261 54.773 1.00 90.75 121 ASN A CA 1
ATOM 948 C C . ASN A 1 121 ? -20.277 -8.561 53.419 1.00 90.75 121 ASN A C 1
ATOM 950 O O . ASN A 1 121 ? -19.803 -8.070 52.397 1.00 90.75 121 ASN A O 1
ATOM 954 N N . ALA A 1 122 ? -21.405 -9.280 53.402 1.00 89.50 122 ALA A N 1
ATOM 955 C CA . ALA A 1 122 ? -22.138 -9.576 52.169 1.00 89.50 122 ALA A CA 1
ATOM 956 C C . ALA A 1 122 ? -22.676 -8.310 51.472 1.00 89.50 122 ALA A C 1
ATOM 958 O O . ALA A 1 122 ? -22.608 -8.192 50.245 1.00 89.50 122 ALA A O 1
ATOM 959 N N . LEU A 1 123 ? -23.183 -7.332 52.236 1.00 91.69 123 LEU A N 1
ATOM 960 C CA . LEU A 1 123 ? -23.609 -6.038 51.691 1.00 91.69 123 LEU A CA 1
ATOM 961 C C . LEU A 1 123 ? -22.429 -5.243 51.120 1.00 91.69 123 LEU A C 1
ATOM 963 O O . LEU A 1 123 ? -22.544 -4.647 50.044 1.00 91.69 123 LEU A O 1
ATOM 967 N N . LEU A 1 124 ? -21.293 -5.233 51.819 1.00 92.50 124 LEU A N 1
ATOM 968 C CA . LEU A 1 124 ? -20.094 -4.527 51.377 1.00 92.50 124 LEU A CA 1
ATOM 969 C C . LEU A 1 124 ? -19.524 -5.135 50.088 1.00 92.50 124 LEU A C 1
ATOM 971 O O . LEU A 1 124 ? -19.212 -4.399 49.149 1.00 92.50 124 LE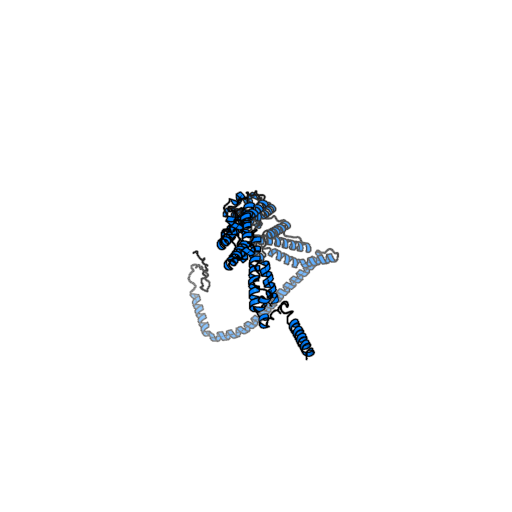U A O 1
ATOM 975 N N . GLU A 1 125 ? -19.444 -6.462 50.014 1.00 91.25 125 GLU A N 1
ATOM 976 C CA . GLU A 1 125 ? -18.969 -7.182 48.832 1.00 91.25 125 GLU A CA 1
ATOM 977 C C . GLU A 1 125 ? -19.890 -6.936 47.630 1.00 91.25 125 GLU A C 1
ATOM 979 O O . GLU A 1 125 ? -19.432 -6.512 46.567 1.00 91.25 125 GLU A O 1
ATOM 984 N N . SER A 1 126 ? -21.207 -7.098 47.808 1.00 91.81 126 SER A N 1
ATOM 985 C CA . SER A 1 126 ? -22.166 -6.900 46.717 1.00 91.81 126 SER A CA 1
ATOM 986 C C . SER A 1 126 ? -22.229 -5.446 46.235 1.00 91.81 126 SER A C 1
ATOM 988 O O . SER A 1 126 ? -22.350 -5.209 45.032 1.00 91.81 126 SER A O 1
ATOM 990 N N . SER A 1 127 ? -22.154 -4.467 47.144 1.00 94.19 127 SER A N 1
ATOM 991 C CA . SER A 1 127 ? -22.148 -3.041 46.780 1.00 94.19 127 SER A CA 1
ATOM 992 C C . SER A 1 127 ? -20.855 -2.634 46.073 1.00 94.19 127 SER A C 1
ATOM 994 O O . SER A 1 127 ? -20.927 -1.912 45.080 1.00 94.19 127 SER A O 1
ATOM 996 N N . SER A 1 128 ? -19.699 -3.141 46.516 1.00 93.12 128 SER A N 1
ATOM 997 C CA . SER A 1 128 ? -18.405 -2.895 45.862 1.00 93.12 128 SER A CA 1
ATOM 998 C C . SER A 1 128 ? -18.380 -3.470 44.448 1.00 93.12 128 SER A C 1
ATOM 1000 O O . SER A 1 128 ? -18.046 -2.767 43.495 1.00 93.12 128 SER A O 1
ATOM 1002 N N . ASP A 1 129 ? -18.793 -4.730 44.291 1.00 92.75 129 ASP A N 1
ATOM 1003 C CA . ASP A 1 129 ? -18.854 -5.404 42.993 1.00 92.75 129 ASP A CA 1
ATOM 1004 C C . ASP A 1 129 ? -19.806 -4.693 42.014 1.00 92.75 129 ASP A C 1
ATOM 1006 O O . ASP A 1 129 ? -19.467 -4.474 40.846 1.00 92.75 129 ASP A O 1
ATOM 1010 N N . ALA A 1 130 ? -20.982 -4.278 42.494 1.00 93.88 130 ALA A N 1
ATOM 1011 C CA . ALA A 1 130 ? -21.943 -3.542 41.683 1.00 93.88 130 ALA A CA 1
ATOM 1012 C C . ALA A 1 130 ? -21.422 -2.150 41.286 1.00 93.88 130 ALA A C 1
ATOM 1014 O O . ALA A 1 130 ? -21.496 -1.800 40.106 1.00 93.88 130 ALA A O 1
ATOM 1015 N N . ALA A 1 131 ? -20.871 -1.378 42.230 1.00 92.81 131 ALA A N 1
ATOM 1016 C CA . ALA A 1 131 ? -20.345 -0.035 41.976 1.00 92.81 131 ALA A CA 1
ATOM 1017 C C . ALA A 1 131 ? -19.191 -0.044 40.962 1.00 92.81 131 ALA A C 1
ATOM 1019 O O . ALA A 1 131 ? -19.136 0.827 40.095 1.00 92.81 131 ALA A O 1
ATOM 1020 N N . ALA A 1 132 ? -18.328 -1.063 41.014 1.00 92.56 132 ALA A N 1
ATOM 1021 C CA . ALA A 1 132 ? -17.207 -1.210 40.090 1.00 92.56 132 ALA A CA 1
ATOM 1022 C C . ALA A 1 132 ? -17.640 -1.445 38.629 1.00 92.56 132 ALA A C 1
ATOM 1024 O O . ALA A 1 132 ? -16.970 -0.979 37.713 1.00 92.56 132 ALA A O 1
ATOM 1025 N N . ARG A 1 133 ? -18.754 -2.156 38.393 1.00 93.25 133 ARG A N 1
ATOM 1026 C CA . ARG A 1 133 ? -19.148 -2.627 37.045 1.00 93.25 133 ARG A CA 1
ATOM 1027 C C . ARG A 1 133 ? -20.312 -1.863 36.425 1.00 93.25 133 ARG A C 1
ATOM 1029 O O . ARG A 1 133 ? -20.398 -1.747 35.201 1.00 93.25 133 ARG A O 1
ATOM 1036 N N . TRP A 1 134 ? -21.233 -1.356 37.246 1.00 93.88 134 TRP A N 1
ATOM 1037 C CA . TRP A 1 134 ? -22.499 -0.800 36.761 1.00 93.88 134 TRP A CA 1
ATOM 1038 C C . TRP A 1 134 ? -22.315 0.458 35.906 1.00 93.88 134 TRP A C 1
ATOM 1040 O O . TRP A 1 134 ? -23.031 0.644 34.921 1.00 93.88 134 TRP A O 1
ATOM 1050 N N . GLY A 1 135 ? -21.348 1.313 36.252 1.00 90.75 135 GLY A N 1
ATOM 1051 C CA . GLY A 1 135 ? -21.102 2.563 35.528 1.00 90.75 135 GLY A CA 1
ATOM 1052 C C . GLY A 1 135 ? -20.652 2.357 34.078 1.00 90.75 135 GLY A C 1
ATOM 1053 O O . GLY A 1 135 ? -20.986 3.165 33.214 1.00 90.75 135 GLY A O 1
ATOM 1054 N N . GLU A 1 136 ? -19.914 1.284 33.799 1.00 90.50 136 GLU A N 1
ATOM 1055 C CA . GLU A 1 136 ? -19.527 0.906 32.436 1.00 90.50 136 GLU A CA 1
ATOM 1056 C C . GLU A 1 136 ? -20.639 0.117 31.739 1.00 90.50 136 GLU A C 1
ATOM 1058 O O . GLU A 1 136 ? -21.026 0.471 30.630 1.00 90.50 136 GLU A O 1
ATOM 1063 N N . TYR A 1 137 ? -21.241 -0.863 32.426 1.00 92.50 137 TYR A N 1
ATOM 1064 C CA . TYR A 1 137 ? -22.374 -1.637 31.905 1.00 92.50 137 TYR A CA 1
ATOM 1065 C C . TYR A 1 137 ? -23.519 -0.736 31.412 1.00 92.50 137 TYR A C 1
ATOM 1067 O O . TYR A 1 137 ? -23.939 -0.829 30.262 1.00 92.50 137 TYR A O 1
ATOM 1075 N N . SER A 1 138 ? -24.008 0.172 32.261 1.00 92.06 138 SER A N 1
ATOM 1076 C CA . SER A 1 138 ? -25.134 1.054 31.920 1.00 92.06 138 SER A CA 1
ATOM 1077 C C . SER A 1 138 ? -24.805 2.002 30.767 1.00 92.06 138 SER A C 1
ATOM 1079 O O . SER A 1 138 ? -25.641 2.225 29.892 1.00 92.06 138 SER A O 1
ATOM 1081 N N . ARG A 1 139 ? -23.575 2.525 30.731 1.00 90.38 139 ARG A N 1
ATOM 1082 C CA . ARG A 1 139 ? -23.093 3.402 29.662 1.00 90.38 139 ARG A CA 1
ATOM 1083 C C . ARG A 1 139 ? -23.041 2.671 28.326 1.00 90.38 139 ARG A C 1
ATOM 1085 O O . ARG A 1 139 ? -23.592 3.179 27.356 1.00 90.38 139 ARG A O 1
ATOM 1092 N N . ASN A 1 140 ? -22.424 1.494 28.289 1.00 89.88 140 ASN A N 1
ATOM 1093 C CA . ASN A 1 140 ? -22.243 0.730 27.059 1.00 89.88 140 ASN A CA 1
ATOM 1094 C C . ASN A 1 140 ? -23.589 0.236 26.517 1.00 89.88 140 ASN A C 1
ATOM 1096 O O . ASN A 1 140 ? -23.891 0.441 25.344 1.00 89.88 140 ASN A O 1
ATOM 1100 N N . MET A 1 141 ? -24.451 -0.312 27.378 1.00 89.44 141 MET A N 1
ATOM 1101 C CA . MET A 1 141 ? -25.798 -0.723 26.971 1.00 89.44 141 MET A CA 1
ATOM 1102 C C . MET A 1 141 ? -26.614 0.457 26.431 1.00 89.44 141 MET A C 1
ATOM 1104 O O . MET A 1 141 ? -27.280 0.327 25.407 1.00 89.44 141 MET A O 1
ATOM 1108 N N . SER A 1 142 ? -26.518 1.628 27.074 1.00 87.62 142 SER A N 1
ATOM 1109 C CA . SER A 1 142 ? -27.183 2.844 26.600 1.00 87.62 142 SER A CA 1
ATOM 1110 C C . SER A 1 142 ? -26.639 3.326 25.255 1.00 87.62 142 SER A C 1
ATOM 1112 O O . SER A 1 142 ? -27.429 3.755 24.419 1.00 87.62 142 SER A O 1
ATOM 1114 N N . GLN A 1 143 ? -25.321 3.280 25.037 1.00 84.00 143 GLN A N 1
ATOM 1115 C CA . GLN A 1 143 ? -24.710 3.642 23.752 1.00 84.00 143 GLN A CA 1
ATOM 1116 C C . GLN A 1 143 ? -25.182 2.721 22.624 1.00 84.00 143 GLN A C 1
ATOM 1118 O O . GLN A 1 143 ? -25.417 3.186 21.515 1.00 84.00 143 GLN A O 1
ATOM 1123 N N . MET A 1 144 ? -25.388 1.440 22.928 1.00 83.12 144 MET A N 1
ATOM 1124 C CA . MET A 1 144 ? -25.899 0.447 21.981 1.00 83.12 144 MET A CA 1
ATOM 1125 C C . MET A 1 144 ? -27.430 0.464 21.838 1.00 83.12 144 MET A C 1
ATOM 1127 O O . MET A 1 144 ? -27.985 -0.368 21.126 1.00 83.12 144 MET A O 1
ATOM 1131 N N . GLY A 1 145 ? -28.130 1.390 22.506 1.00 81.44 145 GLY A N 1
ATOM 1132 C CA . GLY A 1 145 ? -29.590 1.508 22.439 1.00 81.44 145 GLY A CA 1
ATOM 1133 C C . GLY A 1 145 ? -30.346 0.345 23.089 1.00 81.44 145 GLY A C 1
ATOM 1134 O O . GLY A 1 145 ? -31.532 0.155 22.819 1.00 81.44 145 GLY A O 1
ATOM 1135 N N . LEU A 1 146 ? -29.681 -0.441 23.937 1.00 84.94 146 LEU A N 1
ATOM 1136 C CA . LEU A 1 146 ? -30.260 -1.612 24.583 1.00 84.94 146 LEU A CA 1
ATOM 1137 C C . LEU A 1 146 ? -30.879 -1.268 25.937 1.00 84.94 146 LEU A C 1
ATOM 1139 O O . LEU A 1 146 ? -30.400 -0.412 26.684 1.00 84.94 146 LEU A O 1
ATOM 1143 N N . VAL A 1 147 ? -31.935 -2.002 26.292 1.00 87.44 147 VAL A N 1
ATOM 1144 C CA . VAL A 1 147 ? -32.534 -1.932 27.628 1.00 87.44 147 VAL A CA 1
ATOM 1145 C C . VAL A 1 147 ? -31.564 -2.540 28.643 1.00 87.44 147 VAL A C 1
ATOM 1147 O O . VAL A 1 147 ? -31.080 -3.655 28.460 1.00 87.44 147 VAL A O 1
ATOM 1150 N N . PHE A 1 148 ? -31.298 -1.822 29.735 1.00 89.44 148 PHE A N 1
ATOM 1151 C CA . PHE A 1 148 ? -30.385 -2.258 30.793 1.00 89.44 148 PHE A CA 1
ATOM 1152 C C . PHE A 1 148 ? -31.040 -2.246 32.174 1.00 89.44 148 PHE A C 1
ATOM 1154 O O . PHE A 1 148 ? -32.034 -1.558 32.423 1.00 89.44 148 PHE A O 1
ATOM 1161 N N . HIS A 1 149 ? -30.458 -3.001 33.107 1.00 90.19 149 HIS A N 1
ATOM 1162 C CA . HIS A 1 149 ? -30.896 -2.992 34.499 1.00 90.19 149 HIS A CA 1
ATOM 1163 C C . HIS A 1 149 ? -30.564 -1.655 35.179 1.00 90.19 149 HIS A C 1
ATOM 1165 O O . HIS A 1 149 ? -29.400 -1.246 35.254 1.00 90.19 149 HIS A O 1
ATOM 1171 N N . LYS A 1 150 ? -31.585 -1.011 35.757 1.00 92.38 150 LYS A N 1
ATOM 1172 C CA . LYS A 1 150 ? -31.398 0.100 36.704 1.00 92.38 150 LYS A CA 1
ATOM 1173 C C . LYS A 1 150 ? -30.532 -0.347 37.890 1.00 92.38 150 LYS A C 1
ATOM 1175 O O . LYS A 1 150 ? -30.476 -1.537 38.200 1.00 92.38 150 LYS A O 1
ATOM 1180 N N . ALA A 1 151 ? -29.849 0.598 38.537 1.00 91.44 151 ALA A N 1
ATOM 1181 C CA . ALA A 1 151 ? -28.852 0.315 39.575 1.00 91.44 151 ALA A CA 1
ATOM 1182 C C . ALA A 1 151 ? -29.384 -0.573 40.715 1.00 91.44 151 ALA A C 1
ATOM 1184 O O . ALA A 1 151 ? -28.715 -1.514 41.138 1.00 91.44 151 ALA A O 1
ATOM 1185 N N . ASP A 1 152 ? -30.614 -0.324 41.164 1.00 91.56 152 ASP A N 1
ATOM 1186 C CA . ASP A 1 152 ? -31.295 -1.084 42.213 1.00 91.56 152 ASP A CA 1
ATOM 1187 C C . ASP A 1 152 ? -31.579 -2.538 41.799 1.00 91.56 152 ASP A C 1
ATOM 1189 O O . ASP A 1 152 ? -31.370 -3.466 42.581 1.00 91.56 152 ASP A O 1
ATOM 1193 N N . ALA A 1 153 ? -32.018 -2.755 40.557 1.00 92.12 153 ALA A N 1
ATOM 1194 C CA . ALA A 1 153 ? -32.236 -4.084 39.996 1.00 92.12 153 ALA A CA 1
ATOM 1195 C C . ALA A 1 153 ? -30.911 -4.821 39.743 1.00 92.12 153 ALA A C 1
ATOM 1197 O O . ALA A 1 153 ? -30.813 -6.018 40.001 1.00 92.12 153 ALA A O 1
ATOM 1198 N N . TYR A 1 154 ? -29.881 -4.105 39.290 1.00 92.25 154 TYR A N 1
ATOM 1199 C CA . TYR A 1 154 ? -28.548 -4.652 39.039 1.00 92.25 154 TYR A CA 1
ATOM 1200 C C . TYR A 1 154 ? -27.865 -5.116 40.335 1.00 92.25 154 TYR A C 1
ATOM 1202 O O . TYR A 1 154 ? -27.262 -6.188 40.385 1.00 92.25 154 TYR A O 1
ATOM 1210 N N . MET A 1 155 ? -28.019 -4.356 41.422 1.00 92.06 155 MET A N 1
ATOM 1211 C CA . MET A 1 155 ? -27.484 -4.710 42.740 1.00 92.06 155 MET A CA 1
ATOM 1212 C C . MET A 1 155 ? -28.117 -5.987 43.321 1.00 92.06 155 MET A C 1
ATOM 1214 O O . MET A 1 155 ? -27.467 -6.698 44.082 1.00 92.06 155 MET A O 1
ATOM 1218 N N . LYS A 1 156 ? -29.355 -6.323 42.933 1.00 90.12 156 LYS A N 1
ATOM 1219 C CA . LYS A 1 156 ? -30.041 -7.562 43.353 1.00 90.12 156 LYS A CA 1
ATOM 1220 C C . LYS A 1 156 ? -29.566 -8.814 42.610 1.00 90.12 156 LYS A C 1
ATOM 1222 O O . LYS A 1 156 ? -29.949 -9.923 42.977 1.00 90.12 156 LYS A O 1
ATOM 1227 N N . LEU A 1 157 ? -28.775 -8.662 41.550 1.00 92.06 157 LEU A N 1
ATOM 1228 C CA . LEU A 1 157 ? -28.194 -9.794 40.836 1.00 92.06 157 LEU A CA 1
ATOM 1229 C C . LEU A 1 157 ? -27.083 -10.444 41.669 1.00 92.06 157 LEU A C 1
ATOM 1231 O O . LEU A 1 157 ? -26.499 -9.825 42.551 1.00 92.06 157 LEU A O 1
ATOM 1235 N N . THR A 1 158 ? -26.762 -11.701 41.380 1.00 91.69 158 THR A N 1
ATOM 1236 C CA . THR A 1 158 ? -25.556 -12.320 41.942 1.00 91.69 158 THR A CA 1
ATOM 1237 C C . THR A 1 158 ? -24.309 -11.719 41.289 1.00 91.69 158 THR A C 1
ATOM 1239 O O . THR A 1 158 ? -24.381 -11.238 40.153 1.00 91.69 158 THR A O 1
ATOM 1242 N N . ALA A 1 159 ? -23.158 -11.783 41.967 1.00 88.38 159 ALA A N 1
ATOM 1243 C CA . ALA A 1 159 ? -21.883 -11.313 41.415 1.00 88.38 159 ALA A CA 1
ATOM 1244 C C . ALA A 1 159 ? -21.578 -11.955 40.049 1.00 88.38 159 ALA A C 1
ATOM 1246 O O . ALA A 1 159 ? -21.245 -11.261 39.092 1.00 88.38 159 ALA A O 1
ATOM 1247 N N . ASP A 1 160 ? -21.829 -13.261 39.906 1.00 91.31 160 ASP A N 1
ATOM 1248 C CA . ASP A 1 160 ? -21.678 -13.963 38.627 1.00 91.31 160 ASP A CA 1
ATOM 1249 C C . ASP A 1 160 ? -22.578 -13.416 37.519 1.00 91.31 160 ASP A C 1
ATOM 1251 O O . ASP A 1 160 ? -22.137 -13.281 36.378 1.00 91.31 160 ASP A O 1
ATOM 1255 N N . LYS A 1 161 ? -23.838 -13.083 37.830 1.00 93.38 161 LYS A N 1
ATOM 1256 C CA . LYS A 1 161 ? -24.755 -12.496 36.845 1.00 93.38 161 LYS A CA 1
ATOM 1257 C C . LYS A 1 161 ? -24.309 -11.091 36.444 1.00 93.38 161 LYS A C 1
ATOM 1259 O O . LYS A 1 161 ? -24.341 -10.778 35.259 1.00 93.38 161 LYS A O 1
ATOM 1264 N N . ARG A 1 162 ? -23.859 -10.267 37.397 1.00 93.94 162 ARG A N 1
ATOM 1265 C CA . ARG A 1 162 ? -23.310 -8.932 37.104 1.00 93.94 162 ARG A CA 1
ATOM 1266 C C . ARG A 1 162 ? -22.058 -9.009 36.248 1.00 93.94 162 ARG A C 1
ATOM 1268 O O . ARG A 1 162 ? -21.966 -8.293 35.260 1.00 93.94 162 ARG A O 1
ATOM 1275 N N . ARG A 1 163 ? -21.128 -9.900 36.593 1.00 91.06 163 ARG A N 1
ATOM 1276 C CA . ARG A 1 163 ? -19.916 -10.140 35.809 1.00 91.06 163 ARG A CA 1
ATOM 1277 C C . ARG A 1 163 ? -20.258 -10.520 34.369 1.00 91.06 163 ARG A C 1
ATOM 1279 O O . ARG A 1 163 ? -19.789 -9.844 33.467 1.00 91.06 163 ARG A O 1
ATOM 1286 N N . LYS A 1 164 ? -21.144 -11.500 34.160 1.00 90.69 164 LYS A N 1
ATOM 1287 C CA . LYS A 1 164 ? -21.569 -11.913 32.810 1.00 90.69 164 LYS A CA 1
ATOM 1288 C C . LYS A 1 164 ? -22.234 -10.783 32.021 1.00 90.69 164 LYS A C 1
ATOM 1290 O O . LYS A 1 164 ? -21.941 -10.613 30.846 1.00 90.69 164 LYS A O 1
ATOM 1295 N N . LEU A 1 165 ? -23.112 -9.999 32.652 1.00 90.88 165 LEU A N 1
ATOM 1296 C CA . LEU A 1 165 ? -23.750 -8.850 31.993 1.00 90.88 165 LEU A CA 1
ATOM 1297 C C . LEU A 1 165 ? -22.745 -7.755 31.633 1.00 90.88 165 LEU A C 1
ATOM 1299 O O . LEU A 1 165 ? -22.854 -7.137 30.580 1.00 90.88 165 LEU A O 1
ATOM 1303 N N . HIS A 1 166 ? -21.782 -7.502 32.515 1.00 90.88 166 HIS A N 1
ATOM 1304 C CA . HIS A 1 166 ? -20.711 -6.554 32.260 1.00 90.88 166 HIS A CA 1
ATOM 1305 C C . HIS A 1 166 ? -19.820 -7.031 31.106 1.00 90.88 166 HIS A C 1
ATOM 1307 O O . HIS A 1 166 ? -19.592 -6.264 30.181 1.00 90.88 166 HIS A O 1
ATOM 1313 N N . GLU A 1 167 ? -19.410 -8.301 31.102 1.00 88.31 167 GLU A N 1
ATOM 1314 C CA . GLU A 1 167 ? -18.649 -8.916 30.005 1.00 88.31 167 GLU A CA 1
ATOM 1315 C C . GLU A 1 167 ? -19.403 -8.811 28.668 1.00 88.31 167 GLU A C 1
ATOM 1317 O O . GLU A 1 167 ? -18.828 -8.367 27.682 1.00 88.31 167 GLU A O 1
ATOM 1322 N N . GLN A 1 168 ? -20.710 -9.097 28.641 1.00 85.94 168 GLN A N 1
ATOM 1323 C CA . GLN A 1 168 ? -21.547 -8.935 27.439 1.00 85.94 168 GLN A CA 1
ATOM 1324 C C . GLN A 1 168 ? -21.655 -7.480 26.954 1.00 85.94 168 GLN A C 1
ATOM 1326 O O . GLN A 1 168 ? -21.749 -7.230 25.754 1.00 85.94 168 GLN A O 1
ATOM 1331 N N . ALA A 1 169 ? -21.671 -6.515 27.878 1.00 87.31 169 ALA A N 1
ATOM 1332 C CA . ALA A 1 169 ? -21.765 -5.093 27.549 1.00 87.31 169 ALA A CA 1
ATOM 1333 C C . ALA A 1 169 ? -20.420 -4.484 27.126 1.00 87.31 169 ALA A C 1
ATOM 1335 O O . ALA A 1 169 ? -20.395 -3.460 26.448 1.00 87.31 169 ALA A O 1
ATOM 1336 N N . VAL A 1 170 ? -19.302 -5.062 27.557 1.00 86.50 170 VAL A N 1
ATOM 1337 C CA . VAL A 1 170 ? -17.957 -4.663 27.121 1.00 86.50 170 VAL A CA 1
ATOM 1338 C C . VAL A 1 170 ? -17.596 -5.346 25.799 1.00 86.50 170 VAL A C 1
ATOM 1340 O O . VAL A 1 170 ? -16.891 -4.756 24.982 1.00 86.50 170 VAL A O 1
ATOM 1343 N N . GLY A 1 171 ? -18.143 -6.539 25.560 1.00 84.88 171 GLY A N 1
ATOM 1344 C CA . GLY A 1 171 ? -17.884 -7.340 24.374 1.00 84.88 171 GLY A CA 1
ATOM 1345 C C . GLY A 1 171 ? -16.567 -8.107 24.461 1.00 84.88 171 GLY A C 1
ATOM 1346 O O . GLY A 1 171 ? -15.895 -8.161 25.497 1.00 84.88 171 GLY A O 1
ATOM 1347 N N . THR A 1 172 ? -16.196 -8.721 23.345 1.00 84.31 172 THR A N 1
ATOM 1348 C CA . THR A 1 172 ? -14.992 -9.528 23.207 1.00 84.31 172 THR A CA 1
ATOM 1349 C C . THR A 1 172 ? -13.748 -8.640 23.271 1.00 84.31 172 THR A C 1
ATOM 1351 O O . THR A 1 172 ? -13.530 -7.767 22.427 1.00 84.31 172 THR A O 1
ATOM 1354 N N . GLN A 1 173 ? -12.902 -8.887 24.271 1.00 82.69 173 GLN A N 1
ATOM 1355 C CA . GLN A 1 173 ? -11.588 -8.260 24.394 1.00 82.69 173 GLN A CA 1
ATOM 1356 C C . GLN A 1 173 ? -10.487 -9.153 23.822 1.00 82.69 173 GLN A C 1
ATOM 1358 O O . GLN A 1 173 ? -10.579 -10.381 23.839 1.00 82.69 173 GLN A O 1
ATOM 1363 N N . GLN A 1 174 ? -9.422 -8.526 23.330 1.00 83.19 174 GLN A N 1
ATOM 1364 C CA . GLN A 1 174 ? -8.272 -9.235 22.783 1.00 83.19 174 GLN A CA 1
ATOM 1365 C C . GLN A 1 174 ? -7.382 -9.824 23.868 1.00 83.19 174 GLN A C 1
ATOM 1367 O O . GLN A 1 174 ? -7.134 -9.209 24.905 1.00 83.19 174 GLN A O 1
ATOM 1372 N N . SER A 1 175 ? -6.804 -10.984 23.571 1.00 82.06 175 SER A N 1
ATOM 1373 C CA . SER A 1 175 ? -5.653 -11.493 24.314 1.00 82.06 175 SER A CA 1
ATOM 1374 C C . SER A 1 175 ? -4.373 -10.714 23.981 1.00 82.06 175 SER A C 1
ATOM 1376 O O . SER A 1 175 ? -4.257 -10.095 22.922 1.00 82.06 175 SER A O 1
ATOM 1378 N N . VAL A 1 176 ? -3.358 -10.814 24.850 1.00 81.19 176 VAL A N 1
ATOM 1379 C CA . VAL A 1 176 ? -2.024 -10.223 24.614 1.00 81.19 176 VAL A CA 1
ATOM 1380 C C . VAL A 1 176 ? -1.439 -10.682 23.276 1.00 81.19 176 VAL A C 1
ATOM 1382 O O . VAL A 1 176 ? -0.906 -9.866 22.532 1.00 81.19 176 VAL A O 1
ATOM 1385 N N . TYR A 1 177 ? -1.585 -11.967 22.941 1.00 84.75 177 TYR A N 1
ATOM 1386 C CA . TYR A 1 177 ? -1.107 -12.523 21.675 1.00 84.75 177 TYR A CA 1
ATOM 1387 C C . TYR A 1 177 ? -1.791 -11.878 20.458 1.00 84.75 177 TYR A C 1
ATOM 1389 O O . TYR A 1 177 ? -1.117 -11.481 19.504 1.00 84.75 177 TYR A O 1
ATOM 1397 N N . GLN A 1 178 ? -3.117 -11.723 20.501 1.00 81.81 178 GLN A N 1
ATOM 1398 C CA . GLN A 1 178 ? -3.891 -11.089 19.426 1.00 81.81 178 GLN A CA 1
ATOM 1399 C C . GLN A 1 178 ? -3.546 -9.606 19.279 1.00 81.81 178 GLN A C 1
ATOM 1401 O O . GLN A 1 178 ? -3.365 -9.130 18.160 1.00 81.81 178 GLN A O 1
ATOM 1406 N N . TYR A 1 179 ? -3.356 -8.901 20.397 1.00 80.81 179 TYR A N 1
ATOM 1407 C CA . TYR A 1 179 ? -2.874 -7.523 20.384 1.00 80.81 179 TYR A CA 1
ATOM 1408 C C . TYR A 1 179 ? -1.492 -7.417 19.721 1.00 80.81 179 TYR A C 1
ATOM 1410 O O . TYR A 1 179 ? -1.298 -6.614 18.811 1.00 80.81 179 TYR A O 1
ATOM 1418 N N . THR A 1 180 ? -0.535 -8.274 20.103 1.00 84.12 180 THR A N 1
ATOM 1419 C CA . THR A 1 180 ? 0.804 -8.283 19.481 1.00 84.12 180 THR A CA 1
ATOM 1420 C C . THR A 1 180 ? 0.788 -8.698 18.010 1.00 84.12 180 THR A C 1
ATOM 1422 O O . THR A 1 180 ? 1.672 -8.297 17.260 1.00 84.12 180 THR A O 1
ATOM 1425 N N . SER A 1 181 ? -0.226 -9.457 17.587 1.00 83.56 181 SER A N 1
ATOM 1426 C CA . SER A 1 181 ? -0.449 -9.839 16.186 1.00 83.56 181 SER A CA 1
ATOM 1427 C C . SER A 1 181 ? -1.171 -8.747 15.381 1.00 83.56 181 SER A C 1
ATOM 1429 O O . SER A 1 181 ? -1.351 -8.886 14.174 1.00 83.56 181 SER A O 1
ATOM 1431 N N . GLY A 1 182 ? -1.567 -7.646 16.031 1.00 87.00 182 GLY A N 1
ATOM 1432 C CA . GLY A 1 182 ? -2.223 -6.507 15.399 1.00 87.00 182 GLY A CA 1
ATOM 1433 C C . GLY A 1 182 ? -3.669 -6.771 14.987 1.00 87.00 182 GLY A C 1
ATOM 1434 O O . GLY A 1 182 ? -4.131 -6.140 14.034 1.00 87.00 182 GLY A O 1
ATOM 1435 N N . CYS A 1 183 ? -4.364 -7.705 15.647 1.00 89.31 183 CYS A N 1
ATOM 1436 C CA . CYS A 1 183 ? -5.797 -7.917 15.440 1.00 89.31 183 CYS A CA 1
ATOM 1437 C C . CYS A 1 183 ? -6.595 -6.662 15.841 1.00 89.31 183 CYS A C 1
ATOM 1439 O O . CYS A 1 183 ? -6.103 -5.831 16.609 1.00 89.31 183 CYS A O 1
ATOM 1441 N N . TYR A 1 184 ? -7.851 -6.553 15.408 1.00 89.31 184 TYR A N 1
ATOM 1442 C CA . TYR A 1 184 ? -8.802 -5.555 15.925 1.00 89.31 184 TYR A CA 1
ATOM 1443 C C . TYR A 1 184 ? -9.574 -6.054 17.155 1.00 89.31 184 TYR A C 1
ATOM 1445 O O . TYR A 1 184 ? -9.941 -7.228 17.226 1.00 89.31 184 TYR A O 1
ATOM 1453 N N . ASP A 1 185 ? -9.758 -5.199 18.169 1.00 88.06 185 ASP A N 1
ATOM 1454 C CA . ASP A 1 185 ? -10.653 -5.491 19.299 1.00 88.06 185 ASP A CA 1
ATOM 1455 C C . ASP A 1 185 ? -12.108 -5.170 18.923 1.00 88.06 185 ASP A C 1
ATOM 1457 O O . ASP A 1 185 ? -12.360 -4.601 17.858 1.00 88.06 185 ASP A O 1
ATOM 1461 N N . GLY A 1 186 ? -13.081 -5.522 19.771 1.00 87.94 186 GLY A N 1
ATOM 1462 C CA . GLY A 1 186 ? -14.494 -5.268 19.468 1.00 87.94 186 GLY A CA 1
ATOM 1463 C C . GLY A 1 186 ? -14.788 -3.806 19.111 1.00 87.94 186 GLY A C 1
ATOM 1464 O O . GLY A 1 186 ? -15.491 -3.532 18.138 1.00 87.94 186 GLY A O 1
ATOM 1465 N N . LYS A 1 187 ? -14.199 -2.850 19.835 1.00 87.25 187 LYS A N 1
ATOM 1466 C CA . LYS A 1 187 ? -14.447 -1.422 19.619 1.00 87.25 187 LYS A CA 1
ATOM 1467 C C . LYS A 1 187 ? -13.757 -0.910 18.352 1.00 87.25 187 LYS A C 1
ATOM 1469 O O . LYS A 1 187 ? -14.418 -0.326 17.497 1.00 87.25 187 LYS A O 1
ATOM 1474 N N . GLN A 1 188 ? -12.454 -1.142 18.217 1.00 91.19 188 GLN A N 1
ATOM 1475 C CA . GLN A 1 188 ? -11.655 -0.716 17.065 1.00 91.19 188 GLN A CA 1
ATOM 1476 C C . GLN A 1 188 ? -12.135 -1.380 15.771 1.00 91.19 188 GLN A C 1
ATOM 1478 O O . GLN A 1 188 ? -12.187 -0.744 14.714 1.00 91.19 188 GLN A O 1
ATOM 1483 N N . GLY A 1 189 ? -12.502 -2.659 15.858 1.00 94.00 189 GLY A N 1
ATOM 1484 C CA . GLY A 1 189 ? -13.059 -3.424 14.756 1.00 94.00 189 GLY A CA 1
ATOM 1485 C C . GLY A 1 189 ? -14.393 -2.852 14.300 1.00 94.00 189 GLY A C 1
ATOM 1486 O O . GLY A 1 189 ? -14.566 -2.633 13.104 1.00 94.00 189 GLY A O 1
ATOM 1487 N N . TRP A 1 190 ? -15.297 -2.524 15.232 1.00 94.50 190 TRP A N 1
ATOM 1488 C CA . TRP A 1 190 ? -16.579 -1.901 14.894 1.00 94.50 190 TRP A CA 1
ATOM 1489 C C . TRP A 1 190 ? -16.399 -0.528 14.247 1.00 94.50 190 TRP A C 1
ATOM 1491 O O . TRP A 1 190 ? -17.004 -0.255 13.211 1.00 94.50 190 TRP A O 1
ATOM 1501 N N . GLU A 1 191 ? -15.559 0.335 14.824 1.00 94.81 191 GLU A N 1
ATOM 1502 C CA . GLU A 1 191 ? -15.269 1.664 14.270 1.00 94.81 191 GLU A CA 1
ATOM 1503 C C . GLU A 1 191 ? -14.713 1.552 12.840 1.00 94.81 191 GLU A C 1
ATOM 1505 O O . GLU A 1 191 ? -15.174 2.248 11.935 1.00 94.81 191 GLU A O 1
ATOM 1510 N N . THR A 1 192 ? -13.790 0.613 12.608 1.00 96.69 192 THR A N 1
ATOM 1511 C CA . THR A 1 192 ? -13.213 0.364 11.279 1.00 96.69 192 THR A CA 1
ATOM 1512 C C . THR A 1 192 ? -14.253 -0.186 10.302 1.00 96.69 192 THR A C 1
ATOM 1514 O O . THR A 1 192 ? -14.420 0.367 9.215 1.00 96.69 192 THR A O 1
ATOM 1517 N N . TYR A 1 193 ? -14.968 -1.248 10.683 1.00 97.12 193 TYR A N 1
ATOM 1518 C CA . TYR A 1 193 ? -15.978 -1.904 9.850 1.00 97.12 193 TYR A CA 1
ATOM 1519 C C . TYR A 1 193 ? -17.104 -0.936 9.469 1.00 97.12 193 TYR A C 1
ATOM 1521 O O . TYR A 1 193 ? -17.388 -0.753 8.285 1.00 97.12 193 TYR A O 1
ATOM 1529 N N . SER A 1 194 ? -17.704 -0.262 10.453 1.00 96.38 194 SER A N 1
ATOM 1530 C CA . SER A 1 194 ? -18.826 0.655 10.230 1.00 96.38 194 SER A CA 1
ATOM 1531 C C . SER A 1 194 ? -18.430 1.884 9.407 1.00 96.38 194 SER A C 1
ATOM 1533 O O . SER A 1 194 ? -19.161 2.243 8.481 1.00 96.38 194 SER A O 1
ATOM 1535 N N . SER A 1 195 ? -17.263 2.492 9.668 1.00 97.12 195 SER A N 1
ATOM 1536 C CA . SER A 1 195 ? -16.778 3.636 8.880 1.00 97.12 195 SER A CA 1
ATOM 1537 C C . SER A 1 195 ? -16.509 3.239 7.433 1.00 97.12 195 SER A C 1
ATOM 1539 O O . SER A 1 195 ? -16.998 3.901 6.522 1.00 97.12 195 SER A O 1
ATOM 1541 N N . CYS A 1 196 ? -15.791 2.133 7.202 1.00 96.88 196 CYS A N 1
ATOM 1542 C CA . CYS A 1 196 ? -15.455 1.701 5.844 1.00 96.88 196 CYS A CA 1
ATOM 1543 C C . CYS A 1 196 ? -16.711 1.334 5.041 1.00 96.88 196 CYS A C 1
ATOM 1545 O O . CYS A 1 196 ? -16.841 1.748 3.891 1.00 96.88 196 CYS A O 1
ATOM 1547 N N . ARG A 1 197 ? -17.675 0.633 5.655 1.00 95.69 197 ARG A N 1
ATOM 1548 C CA . ARG A 1 197 ? -18.970 0.329 5.022 1.00 95.69 197 ARG A CA 1
ATOM 1549 C C . ARG A 1 197 ? -19.734 1.605 4.667 1.00 95.69 197 ARG A C 1
ATOM 1551 O O . ARG A 1 197 ? -20.165 1.752 3.527 1.00 95.69 197 ARG A O 1
ATOM 1558 N N . SER A 1 198 ? -19.827 2.552 5.600 1.00 94.81 198 SER A N 1
ATOM 1559 C CA . SER A 1 198 ? -20.493 3.843 5.384 1.00 94.81 198 SER A CA 1
ATOM 1560 C C . SER A 1 198 ? -19.834 4.665 4.267 1.00 94.81 198 SER A C 1
ATOM 1562 O O . SER A 1 198 ? -20.523 5.191 3.393 1.00 94.81 198 SER A O 1
ATOM 1564 N N . GLU A 1 199 ? -18.499 4.712 4.220 1.00 94.50 199 GLU A N 1
ATOM 1565 C CA . GLU A 1 199 ? -17.730 5.367 3.149 1.00 94.50 199 GLU A CA 1
ATOM 1566 C C . GLU A 1 199 ? -17.952 4.722 1.774 1.00 94.50 199 GLU A C 1
ATOM 1568 O O . GLU A 1 199 ? -17.874 5.406 0.750 1.00 94.50 199 GLU A O 1
ATOM 1573 N N . MET A 1 200 ? -18.260 3.424 1.745 1.00 94.56 200 MET A N 1
ATOM 1574 C CA . MET A 1 200 ? -18.666 2.693 0.542 1.00 94.56 200 MET A CA 1
ATOM 1575 C C . MET A 1 200 ? -20.171 2.825 0.236 1.00 94.56 200 MET A C 1
ATOM 1577 O O . MET A 1 200 ? -20.665 2.288 -0.756 1.00 94.56 200 MET A O 1
ATOM 1581 N N . GLY A 1 201 ? -20.918 3.571 1.056 1.00 90.94 201 GLY A N 1
ATOM 1582 C CA . GLY A 1 201 ? -22.364 3.745 0.936 1.00 90.94 201 GLY A CA 1
ATOM 1583 C C . GLY A 1 201 ? -23.167 2.505 1.338 1.00 90.94 201 GLY A C 1
ATOM 1584 O O . GLY A 1 201 ? -24.351 2.416 1.014 1.00 90.94 201 GLY A O 1
ATOM 1585 N N . LEU A 1 202 ? -22.543 1.543 2.011 1.00 91.56 202 LEU A N 1
ATOM 1586 C CA . LEU A 1 202 ? -23.140 0.278 2.416 1.00 91.56 202 LEU A CA 1
ATOM 1587 C C . LEU A 1 202 ? -23.663 0.366 3.853 1.00 91.56 202 LEU A C 1
ATOM 1589 O O . LEU A 1 202 ? -23.088 1.042 4.706 1.00 91.56 202 LEU A O 1
ATOM 1593 N N . GLY A 1 203 ? -24.754 -0.350 4.131 1.00 90.94 203 GLY A N 1
ATOM 1594 C CA . GLY A 1 203 ? -25.218 -0.561 5.504 1.00 90.94 203 GLY A CA 1
ATOM 1595 C C . GLY A 1 203 ? -24.292 -1.509 6.270 1.00 90.94 203 GLY A C 1
ATOM 1596 O O . GLY A 1 203 ? -23.477 -2.215 5.675 1.00 90.94 203 GLY A O 1
ATOM 1597 N N . THR A 1 204 ? -24.415 -1.552 7.591 1.00 92.69 204 THR A N 1
ATOM 1598 C CA . THR A 1 204 ? -23.748 -2.570 8.412 1.00 92.69 204 THR A CA 1
ATOM 1599 C C . THR A 1 204 ? -24.628 -3.811 8.518 1.00 92.69 204 THR A C 1
ATOM 1601 O O . THR A 1 204 ? -25.836 -3.692 8.713 1.00 92.69 204 THR A O 1
ATOM 1604 N N . ASP A 1 205 ? -24.025 -4.995 8.414 1.00 91.62 205 ASP A N 1
ATOM 1605 C CA . ASP A 1 205 ? -24.743 -6.277 8.521 1.00 91.62 205 ASP A CA 1
ATOM 1606 C C . ASP A 1 205 ? -24.995 -6.676 9.986 1.00 91.62 205 ASP A C 1
ATOM 1608 O O . ASP A 1 205 ? -25.823 -7.534 10.275 1.00 91.62 205 ASP A O 1
ATOM 1612 N N . TYR A 1 206 ? -24.288 -6.018 10.907 1.00 92.44 206 TYR A N 1
ATOM 1613 C CA . TYR A 1 206 ? -24.378 -6.196 12.351 1.00 92.44 206 TYR A CA 1
ATOM 1614 C C . TYR A 1 206 ? -24.735 -4.865 13.009 1.00 92.44 206 TYR A C 1
ATOM 1616 O O . TYR A 1 206 ? -24.292 -3.799 12.564 1.00 92.44 206 TYR A O 1
ATOM 1624 N N . SER A 1 207 ? -25.484 -4.917 14.107 1.00 91.25 207 SER A N 1
ATOM 1625 C CA . SER A 1 207 ? -25.484 -3.834 15.088 1.00 91.25 207 SER A CA 1
ATOM 1626 C C . SER A 1 207 ? -24.139 -3.783 15.822 1.00 91.25 207 SER A C 1
ATOM 1628 O O . SER A 1 207 ? -23.408 -4.773 15.876 1.00 91.25 207 SER A O 1
ATOM 1630 N N . GLN A 1 208 ? -23.824 -2.644 16.448 1.00 91.31 208 GLN A N 1
ATOM 1631 C CA . GLN A 1 208 ? -22.613 -2.528 17.267 1.00 91.31 208 GLN A CA 1
ATOM 1632 C C . GLN A 1 208 ? -22.554 -3.626 18.337 1.00 91.31 208 GLN A C 1
ATOM 1634 O O . GLN A 1 208 ? -21.510 -4.238 18.529 1.00 91.31 208 GLN A O 1
ATOM 1639 N N . PHE A 1 209 ? -23.680 -3.903 19.001 1.00 90.06 209 PHE A N 1
ATOM 1640 C CA . PHE A 1 209 ? -23.749 -4.917 20.050 1.00 90.06 209 PHE A CA 1
ATOM 1641 C C . PHE A 1 209 ? -23.451 -6.328 19.536 1.00 90.06 209 PHE A C 1
ATOM 1643 O O . PHE A 1 209 ? -22.691 -7.059 20.170 1.00 90.06 209 PHE A O 1
ATOM 1650 N N . GLU A 1 210 ? -24.025 -6.712 18.394 1.00 91.81 210 GLU A N 1
ATOM 1651 C CA . GLU A 1 210 ? -23.762 -8.020 17.784 1.00 91.81 210 GLU A CA 1
ATOM 1652 C C . GLU A 1 210 ? -22.301 -8.132 17.354 1.00 91.81 210 GLU A C 1
ATOM 1654 O O . GLU A 1 210 ? -21.658 -9.140 17.632 1.00 91.81 210 GLU A O 1
ATOM 1659 N N . PHE A 1 211 ? -21.761 -7.075 16.743 1.00 94.00 211 PHE A N 1
ATOM 1660 C CA . PHE A 1 211 ? -20.400 -7.066 16.225 1.00 94.00 211 PHE A CA 1
ATOM 1661 C C . PHE A 1 211 ? -19.348 -7.226 17.327 1.00 94.00 211 PHE A C 1
ATOM 1663 O O . PHE A 1 211 ? -18.464 -8.070 17.208 1.00 94.00 211 PHE A O 1
ATOM 1670 N N . ILE A 1 212 ? -19.433 -6.450 18.417 1.00 91.75 212 ILE A N 1
ATOM 1671 C CA . ILE A 1 212 ? -18.418 -6.511 19.484 1.00 91.75 212 ILE A CA 1
ATOM 1672 C C . ILE A 1 212 ? -18.410 -7.851 20.228 1.00 91.75 212 ILE A C 1
ATOM 1674 O O . ILE A 1 212 ? -17.449 -8.133 20.933 1.00 91.75 212 ILE A O 1
ATOM 1678 N N . ASN A 1 213 ? -19.471 -8.653 20.104 1.00 90.44 213 ASN A N 1
ATOM 1679 C CA . ASN A 1 213 ? -19.599 -9.971 20.726 1.00 90.44 213 ASN A CA 1
ATOM 1680 C C . ASN A 1 213 ? -19.253 -11.128 19.767 1.00 90.44 213 ASN A C 1
ATOM 1682 O O . ASN A 1 213 ? -19.384 -12.294 20.141 1.00 90.44 213 ASN A O 1
ATOM 1686 N N . LEU A 1 214 ? -18.799 -10.833 18.545 1.00 93.44 214 LEU A N 1
ATOM 1687 C CA . LEU A 1 214 ? -18.211 -11.831 17.653 1.00 93.44 214 LEU A CA 1
ATOM 1688 C C . LEU A 1 214 ? -16.860 -12.331 18.194 1.00 93.44 214 LEU A C 1
ATOM 1690 O O . LEU A 1 214 ? -16.272 -11.759 19.120 1.00 93.44 214 LEU A O 1
ATOM 1694 N N . SER A 1 215 ? -16.354 -13.416 17.604 1.00 92.88 215 SER A N 1
ATOM 1695 C CA . SER A 1 215 ? -14.984 -13.863 17.863 1.00 92.88 215 SER A CA 1
ATOM 1696 C C . SER A 1 215 ? -13.985 -12.795 17.394 1.00 92.88 215 SER A C 1
ATOM 1698 O O . SER A 1 215 ? -14.260 -12.066 16.440 1.00 92.88 215 SER A O 1
ATOM 1700 N N . ILE A 1 216 ? -12.814 -12.695 18.037 1.00 91.38 216 ILE A N 1
ATOM 1701 C CA . ILE A 1 216 ? -11.772 -11.744 17.600 1.00 91.38 216 ILE A CA 1
ATOM 1702 C C . ILE A 1 216 ? -11.369 -11.995 16.139 1.00 91.38 216 ILE A C 1
ATOM 1704 O O . ILE A 1 216 ? -11.147 -11.037 15.404 1.00 91.38 216 ILE A O 1
ATOM 1708 N N . ASP A 1 217 ? -11.334 -13.255 15.700 1.00 92.19 217 ASP A N 1
ATOM 1709 C CA . ASP A 1 217 ? -10.977 -13.606 14.323 1.00 92.19 217 ASP A CA 1
ATOM 1710 C C . ASP A 1 217 ? -12.035 -13.113 13.324 1.00 92.19 217 ASP A C 1
ATOM 1712 O O . ASP A 1 217 ? -11.694 -12.596 12.260 1.00 92.19 217 ASP A O 1
ATOM 1716 N N . ASP A 1 218 ? -13.322 -13.202 13.672 1.00 95.88 218 ASP A N 1
ATOM 1717 C CA . ASP A 1 218 ? -14.400 -12.653 12.846 1.00 95.88 218 ASP A CA 1
ATOM 1718 C C . ASP A 1 218 ? -14.407 -11.125 12.843 1.00 95.88 218 ASP A C 1
ATOM 1720 O O . ASP A 1 218 ? -14.570 -10.524 11.781 1.00 95.88 218 ASP A O 1
ATOM 1724 N N . ILE A 1 219 ? -14.188 -10.495 14.002 1.00 94.81 219 ILE A N 1
ATOM 1725 C CA . ILE A 1 219 ? -14.049 -9.037 14.124 1.00 94.81 219 ILE A CA 1
ATOM 1726 C C . ILE A 1 219 ? -12.933 -8.541 13.205 1.00 94.81 219 ILE A C 1
ATOM 1728 O O . ILE A 1 219 ? -13.143 -7.628 12.403 1.00 94.81 219 ILE A O 1
ATOM 1732 N N . ASP A 1 220 ? -11.755 -9.157 13.302 1.00 94.50 220 ASP A N 1
ATOM 1733 C CA . ASP A 1 220 ? -10.585 -8.785 12.518 1.00 94.50 220 ASP A CA 1
ATOM 1734 C C . ASP A 1 220 ? -10.818 -9.016 11.021 1.00 94.50 220 ASP A C 1
ATOM 1736 O O . ASP A 1 220 ? -10.592 -8.107 10.218 1.00 94.50 220 ASP A O 1
ATOM 1740 N N . ARG A 1 221 ? -11.358 -10.182 10.644 1.00 95.31 221 ARG A N 1
ATOM 1741 C CA . ARG A 1 221 ? -11.694 -10.516 9.255 1.00 95.31 221 ARG A CA 1
ATOM 1742 C C . ARG A 1 221 ? -12.669 -9.510 8.649 1.00 95.31 221 ARG A C 1
ATOM 1744 O O . ARG A 1 221 ? -12.407 -8.999 7.562 1.00 95.31 221 ARG A O 1
ATOM 1751 N N . LEU A 1 222 ? -13.769 -9.198 9.335 1.00 96.38 222 LEU A N 1
ATOM 1752 C CA . LEU A 1 222 ? -14.783 -8.258 8.845 1.00 96.38 222 LEU A CA 1
ATOM 1753 C C . LEU A 1 222 ? -14.226 -6.834 8.726 1.00 96.38 222 LEU A C 1
ATOM 1755 O O . LEU A 1 222 ? -14.429 -6.178 7.702 1.00 96.38 222 LEU A O 1
ATOM 1759 N N . ALA A 1 223 ? -13.489 -6.364 9.736 1.00 95.62 223 ALA A N 1
ATOM 1760 C CA . ALA A 1 223 ? -12.884 -5.035 9.724 1.00 95.62 223 ALA A CA 1
ATOM 1761 C C . ALA A 1 223 ? -11.825 -4.893 8.618 1.00 95.62 223 ALA A C 1
ATOM 1763 O O . ALA A 1 223 ? -11.838 -3.905 7.878 1.00 95.62 223 ALA A O 1
ATOM 1764 N N . ARG A 1 224 ? -10.938 -5.886 8.453 1.00 95.06 224 ARG A N 1
ATOM 1765 C CA . ARG A 1 224 ? -9.933 -5.890 7.378 1.00 95.06 224 ARG A CA 1
ATOM 1766 C C . ARG A 1 224 ? -10.562 -5.998 6.003 1.00 95.06 224 ARG A C 1
ATOM 1768 O O . ARG A 1 224 ? -10.125 -5.276 5.118 1.00 95.06 224 ARG A O 1
ATOM 1775 N N . SER A 1 225 ? -11.576 -6.842 5.828 1.00 94.19 225 SER A N 1
ATOM 1776 C CA . SER A 1 225 ? -12.278 -6.983 4.549 1.00 94.19 225 SER A CA 1
ATOM 1777 C C . SER A 1 225 ? -12.929 -5.665 4.129 1.00 94.19 225 SER A C 1
ATOM 1779 O O . SER A 1 225 ? -12.698 -5.196 3.019 1.00 94.19 225 SER A O 1
ATOM 1781 N N . ALA A 1 226 ? -13.666 -5.011 5.035 1.00 95.25 226 ALA A N 1
ATOM 1782 C CA . ALA A 1 226 ? -14.288 -3.717 4.751 1.00 95.25 226 ALA A CA 1
ATOM 1783 C C . ALA A 1 226 ? -13.243 -2.634 4.431 1.00 95.25 226 ALA A C 1
ATOM 1785 O O . ALA A 1 226 ? -13.431 -1.818 3.527 1.00 95.25 226 ALA A O 1
ATOM 1786 N N . LYS A 1 227 ? -12.116 -2.640 5.151 1.00 95.75 227 LYS A N 1
ATOM 1787 C CA . LYS A 1 227 ? -11.005 -1.726 4.886 1.00 95.75 227 LYS A CA 1
ATOM 1788 C C . LYS A 1 227 ? -10.333 -2.003 3.542 1.00 95.75 227 LYS A C 1
ATOM 1790 O O . LYS A 1 227 ? -10.056 -1.057 2.813 1.00 95.75 227 LYS A O 1
ATOM 1795 N N . TYR A 1 228 ? -10.096 -3.269 3.211 1.00 94.56 228 TYR A N 1
ATOM 1796 C CA . TYR A 1 228 ? -9.497 -3.687 1.948 1.00 94.56 228 TYR A CA 1
ATOM 1797 C C . TYR A 1 228 ? -10.342 -3.239 0.755 1.00 94.56 228 TYR A C 1
ATOM 1799 O O . TYR A 1 228 ? -9.813 -2.622 -0.166 1.00 94.56 228 TYR A O 1
ATOM 1807 N N . GLU A 1 229 ? -11.658 -3.447 0.819 1.00 95.31 229 GLU A N 1
ATOM 1808 C CA . GLU A 1 229 ? -12.604 -2.993 -0.203 1.00 95.31 229 GLU A CA 1
ATOM 1809 C C . GLU A 1 229 ? -12.564 -1.462 -0.372 1.00 95.31 229 GLU A C 1
ATOM 1811 O O . GLU A 1 229 ? -12.409 -0.950 -1.486 1.00 95.31 229 GLU A O 1
ATOM 1816 N N . ARG A 1 230 ? -12.613 -0.709 0.739 1.00 96.44 230 ARG A N 1
ATOM 1817 C CA . ARG A 1 230 ? -12.554 0.762 0.720 1.00 96.44 230 ARG A CA 1
ATOM 1818 C C . ARG A 1 230 ? -11.229 1.284 0.165 1.00 96.44 230 ARG A C 1
ATOM 1820 O O . ARG A 1 230 ? -11.212 2.224 -0.638 1.00 96.44 230 ARG A O 1
ATOM 1827 N N . ASP A 1 231 ? -10.111 0.725 0.622 1.00 96.56 231 ASP A N 1
ATOM 1828 C CA . ASP A 1 231 ? -8.766 1.111 0.189 1.00 96.56 231 ASP A CA 1
ATOM 1829 C C . ASP A 1 231 ? -8.562 0.773 -1.298 1.00 96.56 231 ASP A C 1
ATOM 1831 O O . ASP A 1 231 ? -8.068 1.614 -2.058 1.00 96.56 231 ASP A O 1
ATOM 1835 N N . GLY A 1 232 ? -9.032 -0.401 -1.731 1.00 96.50 232 GLY A N 1
ATOM 1836 C CA . GLY A 1 232 ? -9.058 -0.831 -3.127 1.00 96.50 232 GLY A CA 1
ATOM 1837 C C . GLY A 1 232 ? -9.841 0.139 -4.008 1.00 96.50 232 GLY A C 1
ATOM 1838 O O . GLY A 1 232 ? -9.294 0.665 -4.982 1.00 96.50 232 GLY A O 1
ATOM 1839 N N . TYR A 1 233 ? -11.076 0.482 -3.628 1.00 97.50 233 TYR A N 1
ATOM 1840 C CA . TYR A 1 233 ? -11.883 1.458 -4.363 1.00 97.50 233 TYR A CA 1
ATOM 1841 C C . TYR A 1 233 ? -11.215 2.840 -4.433 1.00 97.50 233 TYR A C 1
ATOM 1843 O O . TYR A 1 233 ? -11.216 3.488 -5.483 1.00 97.50 233 TYR A O 1
ATOM 1851 N N . SER A 1 234 ? -10.600 3.302 -3.341 1.00 97.00 234 SER A N 1
ATOM 1852 C CA . SER A 1 234 ? -9.868 4.574 -3.315 1.00 97.00 234 SER A CA 1
ATOM 1853 C C . SER A 1 234 ? -8.700 4.586 -4.312 1.00 97.00 234 SER A C 1
ATOM 1855 O O . SER A 1 234 ? -8.544 5.542 -5.085 1.00 97.00 234 SER A O 1
ATOM 1857 N N . ALA A 1 235 ? -7.912 3.505 -4.351 1.00 96.88 235 ALA A N 1
ATOM 1858 C CA . ALA A 1 235 ? -6.811 3.334 -5.296 1.00 96.88 235 ALA A CA 1
ATOM 1859 C C . ALA A 1 235 ? -7.311 3.285 -6.750 1.00 96.88 235 ALA A C 1
ATOM 1861 O O . ALA A 1 235 ? -6.814 4.033 -7.598 1.00 96.88 235 ALA A O 1
ATOM 1862 N N . TYR A 1 236 ? -8.346 2.484 -7.011 1.00 97.56 236 TYR A N 1
ATOM 1863 C CA . TYR A 1 236 ? -9.039 2.384 -8.296 1.00 97.56 236 TYR A CA 1
ATOM 1864 C C . TYR A 1 236 ? -9.540 3.749 -8.794 1.00 97.56 236 TYR A C 1
ATOM 1866 O O . TYR A 1 236 ? -9.176 4.197 -9.885 1.00 97.56 236 TYR A O 1
ATOM 1874 N N . ARG A 1 237 ? -10.298 4.474 -7.963 1.00 97.19 237 ARG A N 1
ATOM 1875 C CA . ARG A 1 237 ? -10.844 5.801 -8.281 1.00 97.19 237 ARG A CA 1
ATOM 1876 C C . ARG A 1 237 ? -9.742 6.803 -8.605 1.00 97.19 237 ARG A C 1
ATOM 1878 O O . ARG A 1 237 ? -9.880 7.602 -9.532 1.00 97.19 237 ARG A O 1
ATOM 1885 N N . LYS A 1 238 ? -8.648 6.794 -7.839 1.00 96.94 238 LYS A N 1
ATOM 1886 C CA . LYS A 1 238 ? -7.498 7.675 -8.080 1.00 96.94 238 LYS A CA 1
ATOM 1887 C C . LYS A 1 238 ? -6.807 7.341 -9.402 1.00 96.94 238 LYS A C 1
ATOM 1889 O O . LYS A 1 238 ? -6.428 8.262 -10.124 1.00 96.94 238 LYS A O 1
ATOM 1894 N N . ALA A 1 239 ? -6.657 6.057 -9.718 1.00 96.94 239 ALA A N 1
ATOM 1895 C CA . ALA A 1 239 ? -6.047 5.592 -10.957 1.00 96.94 239 ALA A CA 1
ATOM 1896 C C . ALA A 1 239 ? -6.874 5.998 -12.185 1.00 96.94 239 ALA A C 1
ATOM 1898 O O . ALA A 1 239 ? -6.345 6.646 -13.086 1.00 96.94 239 ALA A O 1
ATOM 1899 N N . LEU A 1 240 ? -8.183 5.732 -12.188 1.00 96.25 240 LEU A N 1
ATOM 1900 C CA . LEU A 1 240 ? -9.046 6.099 -13.314 1.00 96.25 240 LEU A CA 1
ATOM 1901 C C . LEU A 1 240 ? -9.186 7.611 -13.506 1.00 96.25 240 LEU A C 1
ATOM 1903 O O . LEU A 1 240 ? -9.198 8.078 -14.642 1.00 96.25 240 LEU A O 1
ATOM 1907 N N . ARG A 1 241 ? -9.191 8.401 -12.424 1.00 94.75 241 ARG A N 1
ATOM 1908 C CA . ARG A 1 241 ? -9.159 9.871 -12.529 1.00 94.75 241 ARG A CA 1
ATOM 1909 C C . ARG A 1 241 ? -7.914 10.392 -13.242 1.00 94.75 241 ARG A C 1
ATOM 1911 O O . ARG A 1 241 ? -8.012 11.374 -13.965 1.00 94.75 241 ARG A O 1
ATOM 1918 N N . ARG A 1 242 ? -6.753 9.750 -13.065 1.00 93.25 242 ARG A N 1
ATOM 1919 C CA . ARG A 1 242 ? -5.525 10.115 -13.801 1.00 93.25 242 ARG A CA 1
ATOM 1920 C C . ARG A 1 242 ? -5.628 9.818 -15.294 1.00 93.25 242 ARG A C 1
ATOM 1922 O O . ARG A 1 242 ? -4.946 10.460 -16.082 1.00 93.25 242 ARG A O 1
ATOM 1929 N N . LEU A 1 243 ? -6.462 8.852 -15.661 1.00 93.50 243 LEU A N 1
ATOM 1930 C CA . LEU A 1 243 ? -6.726 8.466 -17.042 1.00 93.50 243 LEU A CA 1
ATOM 1931 C C . LEU A 1 243 ? -7.915 9.222 -17.655 1.00 93.50 243 LEU A C 1
ATOM 1933 O O . LEU A 1 243 ? -8.220 8.989 -18.821 1.00 93.50 243 LEU A O 1
ATOM 1937 N N . ASP A 1 244 ? -8.578 10.102 -16.897 1.00 93.50 244 ASP A N 1
ATOM 1938 C CA . ASP A 1 244 ? -9.830 10.765 -17.289 1.00 93.50 244 ASP A CA 1
ATOM 1939 C C . ASP A 1 244 ? -10.931 9.764 -17.703 1.00 93.50 244 ASP A C 1
ATOM 1941 O O . ASP A 1 244 ? -11.658 9.937 -18.680 1.00 93.50 244 ASP A O 1
ATOM 1945 N N . ILE A 1 245 ? -11.017 8.649 -16.970 1.00 93.94 245 ILE A N 1
ATOM 1946 C CA . ILE A 1 245 ? -12.017 7.599 -17.182 1.00 93.94 245 ILE A CA 1
ATOM 1947 C C . ILE A 1 245 ? -13.069 7.691 -16.076 1.00 93.94 245 ILE A C 1
ATOM 1949 O O . ILE A 1 245 ? -12.744 7.829 -14.893 1.00 93.94 245 ILE A O 1
ATOM 1953 N N . ALA A 1 246 ? -14.342 7.599 -16.469 1.00 93.38 246 ALA A N 1
ATOM 1954 C CA . ALA A 1 246 ? -15.457 7.547 -15.534 1.00 93.38 246 ALA A CA 1
ATOM 1955 C C . ALA A 1 246 ? -15.316 6.343 -14.590 1.00 93.38 246 ALA A C 1
ATOM 1957 O O . ALA A 1 246 ? -15.022 5.227 -15.015 1.00 93.38 246 ALA A O 1
ATOM 1958 N N . VAL A 1 247 ? -15.523 6.596 -13.303 1.00 94.06 247 VAL A N 1
ATOM 1959 C CA . VAL A 1 247 ? -15.405 5.607 -12.229 1.00 94.06 247 VAL A CA 1
ATOM 1960 C C . VAL A 1 247 ? -16.798 5.057 -11.936 1.00 94.06 247 VAL A C 1
ATOM 1962 O O . VAL A 1 247 ? -17.745 5.844 -11.904 1.00 94.06 247 VAL A O 1
ATOM 1965 N N . ILE A 1 248 ? -16.926 3.747 -11.715 1.00 94.69 248 ILE A N 1
ATOM 1966 C CA . ILE A 1 248 ? -18.184 3.169 -11.210 1.00 94.69 248 ILE A CA 1
ATOM 1967 C C . ILE A 1 248 ? -18.463 3.647 -9.780 1.00 94.69 248 ILE A C 1
ATOM 1969 O O . ILE A 1 248 ? -17.549 4.083 -9.076 1.00 94.69 248 ILE A O 1
ATOM 1973 N N . GLU A 1 249 ? -19.715 3.581 -9.336 1.00 93.69 249 GLU A N 1
ATOM 1974 C CA . GLU A 1 249 ? -20.067 4.002 -7.977 1.00 93.69 249 GLU A CA 1
ATOM 1975 C C . GLU A 1 249 ? -19.535 3.032 -6.910 1.00 93.69 249 GLU A C 1
ATOM 1977 O O . GLU A 1 249 ? -19.318 1.848 -7.166 1.00 93.69 249 GLU A O 1
ATOM 1982 N N . GLN A 1 250 ? -19.370 3.521 -5.674 1.00 94.31 250 GLN A N 1
ATOM 1983 C CA . GLN A 1 250 ? -18.855 2.729 -4.544 1.00 94.31 250 GLN A CA 1
ATOM 1984 C C . GLN A 1 250 ? -19.665 1.449 -4.314 1.00 94.31 250 GLN A C 1
ATOM 1986 O O . GLN A 1 250 ? -19.094 0.373 -4.174 1.00 94.31 250 GLN A O 1
ATOM 1991 N N . LYS A 1 251 ? -20.999 1.561 -4.334 1.00 92.12 251 LYS A N 1
ATOM 1992 C CA . LYS A 1 251 ? -21.912 0.423 -4.164 1.00 92.12 251 LYS A CA 1
ATOM 1993 C C . LYS A 1 251 ? -21.790 -0.603 -5.282 1.00 92.12 251 LYS A C 1
ATOM 1995 O O . LYS A 1 251 ? -21.915 -1.795 -5.030 1.00 92.12 251 LYS A O 1
ATOM 2000 N N . GLU A 1 252 ? -21.570 -0.139 -6.509 1.00 94.38 252 GLU A N 1
ATOM 2001 C CA . GLU A 1 252 ? -21.415 -1.022 -7.660 1.00 94.38 252 GLU A CA 1
ATOM 2002 C C . GLU A 1 252 ? -20.094 -1.790 -7.548 1.00 94.38 252 GLU A C 1
ATOM 2004 O O . GLU A 1 252 ? -20.096 -3.014 -7.654 1.00 94.38 252 GLU A O 1
ATOM 2009 N N . PHE A 1 253 ? -18.999 -1.099 -7.201 1.00 95.75 253 PHE A N 1
ATOM 2010 C CA . PHE A 1 253 ? -17.704 -1.723 -6.916 1.00 95.75 253 PHE A CA 1
ATOM 2011 C C . PHE A 1 253 ? -17.806 -2.782 -5.813 1.00 95.75 253 PHE A C 1
ATOM 2013 O O . PHE A 1 253 ? -17.327 -3.896 -5.990 1.00 95.75 253 PHE A O 1
ATOM 2020 N N . ALA A 1 254 ? -18.490 -2.457 -4.715 1.00 92.56 254 ALA A N 1
ATOM 2021 C CA . ALA A 1 254 ? -18.705 -3.366 -3.593 1.00 92.56 254 ALA A CA 1
ATOM 2022 C C . ALA A 1 254 ? -19.547 -4.604 -3.941 1.00 92.56 254 ALA A C 1
ATOM 2024 O O . ALA A 1 254 ? -19.462 -5.623 -3.264 1.00 92.56 254 ALA A O 1
ATOM 2025 N N . SER A 1 255 ? -20.380 -4.534 -4.984 1.00 92.19 255 SER A N 1
ATOM 2026 C CA . SER A 1 255 ? -21.188 -5.680 -5.420 1.00 92.19 255 SER A CA 1
ATOM 2027 C C . SER A 1 255 ? -20.422 -6.659 -6.316 1.00 92.19 255 SER A C 1
ATOM 2029 O O . SER A 1 255 ? -20.914 -7.752 -6.602 1.00 92.19 255 SER A O 1
ATOM 2031 N N . LEU A 1 256 ? -19.214 -6.288 -6.749 1.00 93.81 256 LEU A N 1
ATOM 2032 C CA . LEU A 1 256 ? -18.303 -7.185 -7.448 1.00 93.81 256 LEU A CA 1
ATOM 2033 C C . LEU A 1 256 ? -17.730 -8.225 -6.481 1.00 93.81 256 LEU A C 1
ATOM 2035 O O . LEU A 1 256 ? -17.453 -7.928 -5.322 1.00 93.81 256 LEU A O 1
ATOM 2039 N N . THR A 1 257 ? -17.470 -9.428 -6.991 1.00 94.06 257 THR A N 1
ATOM 2040 C CA . THR A 1 257 ? -16.692 -10.447 -6.268 1.00 94.06 257 THR A CA 1
ATOM 2041 C C . THR A 1 257 ? -15.285 -9.934 -5.954 1.00 94.06 257 THR A C 1
ATOM 2043 O O . THR A 1 257 ? -14.720 -9.238 -6.799 1.00 94.06 257 THR A O 1
ATOM 2046 N N . ASP A 1 258 ? -14.673 -10.371 -4.852 1.00 89.88 258 ASP A N 1
ATOM 2047 C CA . ASP A 1 258 ? -13.306 -9.987 -4.452 1.00 89.88 258 ASP A CA 1
ATOM 2048 C C . ASP A 1 258 ? -12.296 -10.094 -5.608 1.00 89.88 258 ASP A C 1
ATOM 2050 O O . ASP A 1 258 ? -11.591 -9.137 -5.918 1.00 89.88 258 ASP A O 1
ATOM 2054 N N . ALA A 1 259 ? -12.310 -11.208 -6.350 1.00 92.75 259 ALA A N 1
ATOM 2055 C CA . ALA A 1 259 ? -11.430 -11.408 -7.504 1.00 92.75 259 ALA A CA 1
ATOM 2056 C C . ALA A 1 259 ? -11.636 -10.359 -8.616 1.00 92.75 259 ALA A C 1
ATOM 2058 O O . ALA A 1 259 ? -10.680 -9.923 -9.256 1.00 92.75 259 ALA A O 1
ATOM 2059 N N . ALA A 1 260 ? -12.879 -9.932 -8.849 1.00 93.50 260 ALA A N 1
ATOM 2060 C CA . ALA A 1 260 ? -13.197 -8.900 -9.832 1.00 93.50 260 ALA A CA 1
ATOM 2061 C C . ALA A 1 260 ? -12.788 -7.502 -9.340 1.00 93.50 260 ALA A C 1
ATOM 2063 O O . ALA A 1 260 ? -12.279 -6.710 -10.135 1.00 93.50 260 ALA A O 1
ATOM 2064 N N . GLN A 1 261 ? -12.947 -7.211 -8.043 1.00 94.56 261 GLN A N 1
ATOM 2065 C CA . GLN A 1 261 ? -12.441 -5.976 -7.438 1.00 94.56 261 GLN A CA 1
ATOM 2066 C C . GLN A 1 261 ? -10.917 -5.891 -7.577 1.00 94.56 261 GLN A C 1
ATOM 2068 O O . GLN A 1 261 ? -10.395 -4.889 -8.068 1.00 94.56 261 GLN A O 1
ATOM 2073 N N . GLU A 1 262 ? -10.202 -6.959 -7.222 1.00 94.06 262 GLU A N 1
ATOM 2074 C CA . GLU A 1 262 ? -8.743 -7.029 -7.319 1.00 94.06 262 GLU A CA 1
ATOM 2075 C C . GLU A 1 262 ? -8.250 -6.850 -8.753 1.00 94.06 262 GLU A C 1
ATOM 2077 O O . GLU A 1 262 ? -7.364 -6.031 -9.006 1.00 94.06 262 GLU A O 1
ATOM 2082 N N . GLN A 1 263 ? -8.855 -7.557 -9.713 1.00 93.75 263 GLN A N 1
ATOM 2083 C CA . GLN A 1 263 ? -8.522 -7.413 -11.130 1.00 93.75 263 GLN A CA 1
ATOM 2084 C C . GLN A 1 263 ? -8.767 -5.986 -11.629 1.00 93.75 263 GLN A C 1
ATOM 2086 O O . GLN A 1 263 ? -7.930 -5.436 -12.347 1.00 93.75 263 GLN A O 1
ATOM 2091 N N . LEU A 1 264 ? -9.878 -5.362 -11.230 1.00 94.19 264 LEU A N 1
ATOM 2092 C CA . LEU A 1 264 ? -10.218 -4.000 -11.634 1.00 94.19 264 LEU A CA 1
ATOM 2093 C C . LEU A 1 264 ? -9.238 -2.970 -11.053 1.00 94.19 264 LEU A C 1
ATOM 2095 O O . LEU A 1 264 ? -8.781 -2.075 -11.773 1.00 94.19 264 LEU A O 1
ATOM 2099 N N . VAL A 1 265 ? -8.881 -3.106 -9.772 1.00 96.62 265 VAL A N 1
ATOM 2100 C CA . VAL A 1 265 ? -7.880 -2.263 -9.102 1.00 96.62 265 VAL A CA 1
ATOM 2101 C C . VAL A 1 265 ? -6.520 -2.430 -9.776 1.00 96.62 265 VAL A C 1
ATOM 2103 O O . VAL A 1 265 ? -5.917 -1.432 -10.180 1.00 96.62 265 VAL A O 1
ATOM 2106 N N . ALA A 1 266 ? -6.065 -3.670 -9.969 1.00 95.38 266 ALA A N 1
ATOM 2107 C CA . ALA A 1 266 ? -4.785 -3.975 -10.601 1.00 95.38 266 ALA A CA 1
ATOM 2108 C C . ALA A 1 266 ? -4.714 -3.425 -12.032 1.00 95.38 266 ALA A C 1
ATOM 2110 O O . ALA A 1 266 ? -3.770 -2.711 -12.372 1.00 95.38 266 ALA A O 1
ATOM 2111 N N . ALA A 1 267 ? -5.740 -3.668 -12.854 1.00 94.12 267 ALA A N 1
ATOM 2112 C CA . ALA A 1 267 ? -5.796 -3.174 -14.227 1.00 94.12 267 ALA A CA 1
ATOM 2113 C C . ALA A 1 267 ? -5.782 -1.640 -14.297 1.00 94.12 267 ALA A C 1
ATOM 2115 O O . ALA A 1 267 ? -5.144 -1.071 -15.188 1.00 94.12 267 ALA A O 1
ATOM 2116 N N . SER A 1 268 ? -6.457 -0.971 -13.359 1.00 96.75 268 SER A N 1
ATOM 2117 C CA . SER A 1 268 ? -6.514 0.491 -13.301 1.00 96.75 268 SER A CA 1
ATOM 2118 C C . SER A 1 268 ? -5.180 1.092 -12.876 1.00 96.75 268 SER A C 1
ATOM 2120 O O . SER A 1 268 ? -4.712 2.040 -13.507 1.00 96.75 268 SER A O 1
ATOM 2122 N N . LEU A 1 269 ? -4.542 0.530 -11.845 1.00 97.38 269 LEU A N 1
ATOM 2123 C CA . LEU A 1 269 ? -3.225 0.967 -11.378 1.00 97.38 269 LEU A CA 1
ATOM 2124 C C . LEU A 1 269 ? -2.152 0.770 -12.450 1.00 97.38 269 LEU A C 1
ATOM 2126 O O . LEU A 1 269 ? -1.392 1.697 -12.725 1.00 97.38 269 LEU A O 1
ATOM 2130 N N . ASP A 1 270 ? -2.141 -0.395 -13.092 1.00 96.25 270 ASP A N 1
ATOM 2131 C CA . ASP A 1 270 ? -1.223 -0.724 -14.179 1.00 96.25 270 ASP A CA 1
ATOM 2132 C C . ASP A 1 270 ? -1.372 0.241 -15.370 1.00 96.25 270 ASP A C 1
ATOM 2134 O O . ASP A 1 270 ? -0.395 0.833 -15.834 1.00 96.25 270 ASP A O 1
ATOM 2138 N N . SER A 1 271 ? -2.612 0.496 -15.803 1.00 96.56 271 SER A N 1
ATOM 2139 C CA . SER A 1 271 ? -2.891 1.467 -16.871 1.00 96.56 271 SER A CA 1
ATOM 2140 C C . SER A 1 271 ? -2.447 2.876 -16.500 1.00 96.56 271 SER A C 1
ATOM 2142 O O . SER A 1 271 ? -1.821 3.560 -17.307 1.00 96.56 271 SER A O 1
ATOM 2144 N N . ALA A 1 272 ? -2.769 3.323 -15.283 1.00 96.56 272 ALA A N 1
ATOM 2145 C CA . ALA A 1 272 ? -2.451 4.668 -14.818 1.00 96.56 272 ALA A CA 1
ATOM 2146 C C . ALA A 1 272 ? -0.943 4.892 -14.648 1.00 96.56 272 ALA A C 1
ATOM 2148 O O . ALA A 1 272 ? -0.491 6.030 -14.763 1.00 96.56 272 ALA A O 1
ATOM 2149 N N . ALA A 1 273 ? -0.178 3.831 -14.376 1.00 96.12 273 ALA A N 1
ATOM 2150 C CA . ALA A 1 273 ? 1.276 3.883 -14.311 1.00 96.12 273 ALA A CA 1
ATOM 2151 C C . ALA A 1 273 ? 1.913 3.982 -15.707 1.00 96.12 273 ALA A C 1
ATOM 2153 O O . ALA A 1 273 ? 2.821 4.780 -15.900 1.00 96.12 273 ALA A O 1
ATOM 2154 N N . LYS A 1 274 ? 1.419 3.210 -16.682 1.00 96.44 274 LYS A N 1
ATOM 2155 C CA . LYS A 1 274 ? 2.058 3.064 -18.003 1.00 96.44 274 LYS A CA 1
ATOM 2156 C C . LYS A 1 274 ? 1.593 4.061 -19.058 1.00 96.44 274 LYS A C 1
ATOM 2158 O O . LYS A 1 274 ? 2.372 4.430 -19.935 1.00 96.44 274 LYS A O 1
ATOM 2163 N N . TRP A 1 275 ? 0.327 4.483 -19.017 1.00 96.69 275 TRP A N 1
ATOM 2164 C CA . TRP A 1 275 ? -0.250 5.320 -20.073 1.00 96.69 275 TRP A CA 1
ATOM 2165 C C . TRP A 1 275 ? 0.474 6.663 -20.281 1.00 96.69 275 TRP A C 1
ATOM 2167 O O . TRP A 1 275 ? 0.656 7.030 -21.444 1.00 96.69 275 TRP A O 1
ATOM 2177 N N . PRO A 1 276 ? 0.908 7.401 -19.234 1.00 95.06 276 PRO A N 1
ATOM 2178 C CA . PRO A 1 276 ? 1.638 8.655 -19.427 1.00 95.06 276 PRO A CA 1
ATOM 2179 C C . PRO A 1 276 ? 2.911 8.475 -20.262 1.00 95.06 276 PRO A C 1
ATOM 2181 O O . PRO A 1 276 ? 3.102 9.203 -21.238 1.00 95.06 276 PRO A O 1
ATOM 2184 N N . ASP A 1 277 ? 3.718 7.465 -19.931 1.00 93.88 277 ASP A N 1
ATOM 2185 C CA . ASP A 1 277 ? 4.964 7.160 -20.638 1.00 93.88 277 ASP A CA 1
ATOM 2186 C C . ASP A 1 277 ? 4.679 6.682 -22.060 1.00 93.88 277 ASP A C 1
ATOM 2188 O O . ASP A 1 277 ? 5.237 7.220 -23.015 1.00 93.88 277 ASP A O 1
ATOM 2192 N N . TYR A 1 278 ? 3.731 5.752 -22.221 1.00 95.44 278 TYR A N 1
ATOM 2193 C CA . TYR A 1 278 ? 3.301 5.273 -23.536 1.00 95.44 278 TYR A CA 1
ATOM 2194 C C . TYR A 1 278 ? 2.861 6.431 -24.444 1.00 95.44 278 TYR A C 1
ATOM 2196 O O . TYR A 1 278 ? 3.367 6.591 -25.553 1.00 95.44 278 TYR A O 1
ATOM 2204 N N . ASN A 1 279 ? 1.946 7.282 -23.977 1.00 95.81 279 ASN A N 1
ATOM 2205 C CA . ASN A 1 279 ? 1.419 8.390 -24.770 1.00 95.81 279 ASN A CA 1
ATOM 2206 C C . ASN A 1 279 ? 2.505 9.424 -25.103 1.00 95.81 279 ASN A C 1
ATOM 2208 O O . ASN A 1 279 ? 2.554 9.917 -26.229 1.00 95.81 279 ASN A O 1
ATOM 2212 N N . SER A 1 280 ? 3.372 9.746 -24.139 1.00 94.19 280 SER A N 1
ATOM 2213 C CA . SER A 1 280 ? 4.495 10.666 -24.341 1.00 94.19 280 SER A CA 1
ATOM 2214 C C . SER A 1 280 ? 5.467 10.136 -25.397 1.00 94.19 280 SER A C 1
ATOM 2216 O O . SER A 1 280 ? 5.796 10.844 -26.351 1.00 94.19 280 SER A O 1
ATOM 2218 N N . ASN A 1 281 ? 5.854 8.866 -25.286 1.00 93.62 281 ASN A N 1
ATOM 2219 C CA . ASN A 1 281 ? 6.798 8.233 -26.197 1.00 93.62 281 ASN A CA 1
ATOM 2220 C C . ASN A 1 281 ? 6.234 8.122 -27.614 1.00 93.62 281 ASN A C 1
ATOM 2222 O O . ASN A 1 281 ? 6.908 8.491 -28.573 1.00 93.62 281 ASN A O 1
ATOM 2226 N N . MET A 1 282 ? 4.978 7.695 -27.758 1.00 94.50 282 MET A N 1
ATOM 2227 C CA . MET A 1 282 ? 4.326 7.618 -29.067 1.00 94.50 282 MET A CA 1
ATOM 2228 C C . MET A 1 282 ? 4.232 8.996 -29.738 1.00 94.50 282 MET A C 1
ATOM 2230 O O . MET A 1 282 ? 4.532 9.112 -30.926 1.00 94.50 282 MET A O 1
ATOM 2234 N N . LYS A 1 283 ? 3.906 10.056 -28.980 1.00 92.81 283 LYS A N 1
ATOM 2235 C CA . LYS A 1 283 ? 3.901 11.437 -29.491 1.00 92.81 283 LYS A CA 1
ATOM 2236 C C . LYS A 1 283 ? 5.285 11.910 -29.922 1.00 92.81 283 LYS A C 1
ATOM 2238 O O . LYS A 1 283 ? 5.398 12.497 -30.994 1.00 92.81 283 LYS A O 1
ATOM 2243 N N . ARG A 1 284 ? 6.319 11.656 -29.110 1.00 90.56 284 ARG A N 1
ATOM 2244 C CA . ARG A 1 284 ? 7.719 11.981 -29.438 1.00 90.56 284 ARG A CA 1
ATOM 2245 C C . ARG A 1 284 ? 8.126 11.356 -30.773 1.00 90.56 284 ARG A C 1
ATOM 2247 O O . ARG A 1 284 ? 8.643 12.058 -31.632 1.00 90.56 284 ARG A O 1
ATOM 2254 N N . MET A 1 285 ? 7.801 10.079 -30.961 1.00 90.56 285 MET A N 1
ATOM 2255 C CA . MET A 1 285 ? 8.128 9.312 -32.167 1.00 90.56 285 MET A CA 1
ATOM 2256 C C . MET A 1 285 ? 7.212 9.614 -33.367 1.00 90.56 285 MET A C 1
ATOM 2258 O O . MET A 1 285 ? 7.318 8.961 -34.405 1.00 90.56 285 MET A O 1
ATOM 2262 N N . GLY A 1 286 ? 6.262 10.549 -33.239 1.00 89.25 286 GLY A N 1
ATOM 2263 C CA . GLY A 1 286 ? 5.305 10.874 -34.300 1.00 89.25 286 GLY A CA 1
ATOM 2264 C C . GLY A 1 286 ? 4.356 9.725 -34.665 1.00 89.25 286 GLY A C 1
ATOM 2265 O O . GLY A 1 286 ? 3.807 9.707 -35.766 1.00 89.25 286 GLY A O 1
ATOM 2266 N N . LYS A 1 287 ? 4.159 8.752 -33.766 1.00 91.69 287 LYS A N 1
ATOM 2267 C CA . LYS A 1 287 ? 3.261 7.607 -33.962 1.00 91.69 287 LYS A CA 1
ATOM 2268 C C . LYS A 1 287 ? 1.897 7.875 -33.323 1.00 91.69 287 LYS A C 1
ATOM 2270 O O . LYS A 1 287 ? 1.772 8.603 -32.338 1.00 91.69 287 LYS A O 1
ATOM 2275 N N . SER A 1 288 ? 0.850 7.254 -33.865 1.00 91.31 288 SER A N 1
ATOM 2276 C CA . SER A 1 288 ? -0.493 7.329 -33.284 1.00 91.31 288 SER A CA 1
ATOM 2277 C C . SER A 1 288 ? -0.521 6.661 -31.907 1.00 91.31 288 SER A C 1
ATOM 2279 O O . SER A 1 288 ? -0.206 5.474 -31.796 1.00 91.31 288 SER A O 1
ATOM 2281 N N . SER A 1 289 ? -0.925 7.398 -30.872 1.00 92.88 289 SER A N 1
ATOM 2282 C CA . SER A 1 289 ? -1.178 6.847 -29.540 1.00 92.88 289 SER A CA 1
ATOM 2283 C C . SER A 1 289 ? -2.655 6.506 -29.350 1.00 92.88 289 SER A C 1
ATOM 2285 O O . SER A 1 289 ? -3.540 7.193 -29.864 1.00 92.88 289 SER A O 1
ATOM 2287 N N . LEU A 1 290 ? -2.923 5.448 -28.583 1.00 94.19 290 LEU A N 1
ATOM 2288 C CA . LEU A 1 290 ? -4.269 5.159 -28.090 1.00 94.19 290 LEU A CA 1
ATOM 2289 C C . LEU A 1 290 ? -4.730 6.227 -27.091 1.00 94.19 290 LEU A C 1
ATOM 2291 O O . LEU A 1 290 ? -3.944 6.732 -26.274 1.00 94.19 290 LEU A O 1
ATOM 2295 N N . ARG A 1 291 ? -6.034 6.517 -27.089 1.00 94.94 291 ARG A N 1
ATOM 2296 C CA . ARG A 1 291 ? -6.657 7.294 -26.011 1.00 94.94 291 ARG A CA 1
ATOM 2297 C C . ARG A 1 291 ? -6.556 6.511 -24.701 1.00 94.94 291 ARG A C 1
ATOM 2299 O O . ARG A 1 291 ? -6.531 5.282 -24.700 1.00 94.94 291 ARG A O 1
ATOM 2306 N N . SER A 1 292 ? -6.543 7.211 -23.568 1.00 94.44 292 SER A N 1
ATOM 2307 C CA . SER A 1 292 ? -6.436 6.598 -22.232 1.00 94.44 292 SER A CA 1
ATOM 2308 C C . SER A 1 292 ? -7.464 5.490 -21.995 1.00 94.44 292 SER A C 1
ATOM 2310 O O . SER A 1 292 ? -7.117 4.424 -21.492 1.00 94.44 292 SER A O 1
ATOM 2312 N N . LYS A 1 293 ? -8.710 5.709 -22.429 1.00 94.56 293 LYS A N 1
ATOM 2313 C CA . LYS A 1 293 ? -9.788 4.717 -22.349 1.00 94.56 293 LYS A CA 1
ATOM 2314 C C . LYS A 1 293 ? -9.512 3.464 -23.182 1.00 94.56 293 LYS A C 1
ATOM 2316 O O . LYS A 1 293 ? -9.736 2.364 -22.696 1.00 94.56 293 LYS A O 1
ATOM 2321 N N . GLU A 1 294 ? -9.019 3.627 -24.405 1.00 95.19 294 GLU A N 1
ATOM 2322 C CA . GLU A 1 294 ? -8.703 2.508 -25.303 1.00 95.19 294 GLU A CA 1
ATOM 2323 C C . GLU A 1 294 ? -7.533 1.692 -24.743 1.00 95.19 294 GLU A C 1
ATOM 2325 O O . GLU A 1 294 ? -7.595 0.470 -24.704 1.00 95.19 294 GLU A O 1
ATOM 2330 N N . PHE A 1 295 ? -6.507 2.366 -24.215 1.00 95.75 295 PHE A N 1
ATOM 2331 C CA . PHE A 1 295 ? -5.359 1.721 -23.577 1.00 95.75 295 PHE A CA 1
ATOM 2332 C C . PHE A 1 295 ? -5.740 0.942 -22.306 1.00 95.75 295 PHE A C 1
ATOM 2334 O O . PHE A 1 295 ? -5.246 -0.161 -22.075 1.00 95.75 295 PHE A O 1
ATOM 2341 N N . PHE A 1 296 ? -6.649 1.492 -21.494 1.00 95.25 296 PHE A N 1
ATOM 2342 C CA . PHE A 1 296 ? -7.185 0.816 -20.311 1.00 95.25 296 PHE A CA 1
ATOM 2343 C C . PHE A 1 296 ? -7.989 -0.445 -20.667 1.00 95.25 296 PHE A C 1
ATOM 2345 O O . PHE A 1 296 ? -7.914 -1.440 -19.950 1.00 95.25 296 PHE A O 1
ATOM 2352 N N . GLN A 1 297 ? -8.726 -0.424 -21.782 1.00 94.12 297 GLN A N 1
ATOM 2353 C CA . GLN A 1 297 ? -9.553 -1.549 -22.237 1.00 94.12 297 GLN A CA 1
ATOM 2354 C C . GLN A 1 297 ? -8.751 -2.731 -22.797 1.00 94.12 297 GLN A C 1
ATOM 2356 O O . GLN A 1 297 ? -9.313 -3.812 -22.959 1.00 94.12 297 GLN A O 1
ATOM 2361 N N . LEU A 1 298 ? -7.458 -2.549 -23.069 1.00 94.06 298 LEU A N 1
ATOM 2362 C CA . LEU A 1 298 ? -6.584 -3.636 -23.500 1.00 94.06 298 LEU A CA 1
ATOM 2363 C C . LEU A 1 298 ? -6.405 -4.686 -22.408 1.00 94.06 298 LEU A C 1
ATOM 2365 O O . LEU A 1 298 ? -6.334 -4.363 -21.213 1.00 94.06 298 LEU A O 1
ATOM 2369 N N . ALA A 1 299 ? -6.217 -5.933 -22.842 1.00 93.69 299 ALA A N 1
ATOM 2370 C CA . ALA A 1 299 ? -5.753 -6.987 -21.957 1.00 93.69 299 ALA A CA 1
ATOM 2371 C C . ALA A 1 299 ? -4.364 -6.635 -21.395 1.00 93.69 299 ALA A C 1
ATOM 2373 O O . ALA A 1 299 ? -3.552 -5.994 -22.063 1.00 93.69 299 ALA A O 1
ATOM 2374 N N . ALA A 1 300 ? -4.058 -7.085 -20.174 1.00 90.81 300 ALA A N 1
ATOM 2375 C CA . ALA A 1 300 ? -2.800 -6.747 -19.498 1.00 90.81 300 ALA A CA 1
ATOM 2376 C C . ALA A 1 300 ? -1.554 -7.095 -20.337 1.00 90.81 300 ALA A C 1
ATOM 2378 O O . ALA A 1 300 ? -0.607 -6.315 -20.390 1.00 90.81 300 ALA A O 1
ATOM 2379 N N . VAL A 1 301 ? -1.584 -8.231 -21.045 1.00 94.50 301 VAL A N 1
ATOM 2380 C CA . VAL A 1 301 ? -0.488 -8.676 -21.922 1.00 94.50 301 VAL A CA 1
ATOM 2381 C C . VAL A 1 301 ? -0.316 -7.749 -23.127 1.00 94.50 301 VAL A C 1
ATOM 2383 O O . VAL A 1 301 ? 0.804 -7.372 -23.455 1.00 94.50 301 VAL A O 1
ATOM 2386 N N . GLU A 1 302 ? -1.411 -7.344 -23.770 1.00 94.81 302 GLU A N 1
ATOM 2387 C CA . GLU A 1 302 ? -1.373 -6.429 -24.920 1.00 94.81 302 GLU A CA 1
ATOM 2388 C C . GLU A 1 302 ? -0.890 -5.040 -24.502 1.00 94.81 302 GLU A C 1
ATOM 2390 O O . GLU A 1 302 ? -0.085 -4.410 -25.190 1.00 94.81 302 GLU A O 1
ATOM 2395 N N . ARG A 1 303 ? -1.347 -4.576 -23.337 1.00 95.00 303 ARG A N 1
ATOM 2396 C CA . ARG A 1 303 ? -0.944 -3.297 -22.759 1.00 95.00 303 ARG A CA 1
ATOM 2397 C C . ARG A 1 303 ? 0.539 -3.269 -22.416 1.00 95.00 303 ARG A C 1
ATOM 2399 O O . ARG A 1 303 ? 1.204 -2.285 -22.731 1.00 95.00 303 ARG A O 1
ATOM 2406 N N . GLU A 1 304 ? 1.049 -4.340 -21.807 1.00 94.12 304 GLU A N 1
ATOM 2407 C CA . GLU A 1 304 ? 2.481 -4.514 -21.564 1.00 94.12 304 GLU A CA 1
ATOM 2408 C C . GLU A 1 304 ? 3.243 -4.454 -22.884 1.00 94.12 304 GLU A C 1
ATOM 2410 O O . GLU A 1 304 ? 4.107 -3.604 -23.033 1.00 94.12 304 GLU A O 1
ATOM 2415 N N . GLN A 1 305 ? 2.862 -5.258 -23.879 1.00 92.75 305 GLN A N 1
ATOM 2416 C CA . GLN A 1 305 ? 3.545 -5.284 -25.175 1.00 92.75 305 GLN A CA 1
ATOM 2417 C C . GLN A 1 305 ? 3.580 -3.913 -25.865 1.00 92.75 305 GLN A C 1
ATOM 2419 O O . GLN A 1 305 ? 4.618 -3.526 -26.404 1.00 92.75 305 GLN A O 1
ATOM 2424 N N . LEU A 1 306 ? 2.473 -3.162 -25.859 1.00 93.38 306 LEU A N 1
ATOM 2425 C CA . LEU A 1 306 ? 2.438 -1.815 -26.435 1.00 93.38 306 LEU A CA 1
ATOM 2426 C C . LEU A 1 306 ? 3.296 -0.825 -25.650 1.00 93.38 306 LEU A C 1
ATOM 2428 O O . LEU A 1 306 ? 4.003 -0.019 -26.258 1.00 93.38 306 LEU A O 1
ATOM 2432 N N . TRP A 1 307 ? 3.248 -0.881 -24.319 1.00 94.62 307 TRP A N 1
ATOM 2433 C CA . TRP A 1 307 ? 4.085 -0.036 -23.477 1.00 94.62 307 TRP A CA 1
ATOM 2434 C C . TRP A 1 307 ? 5.571 -0.360 -23.677 1.00 94.62 307 TRP A C 1
ATOM 2436 O O . TRP A 1 307 ? 6.332 0.556 -23.989 1.00 94.62 307 TRP A O 1
ATOM 2446 N N . SER A 1 308 ? 5.978 -1.635 -23.636 1.00 91.50 308 SER A N 1
ATOM 2447 C CA . SER A 1 308 ? 7.369 -2.042 -23.872 1.00 91.50 308 SER A CA 1
ATOM 2448 C C . SER A 1 308 ? 7.856 -1.591 -25.252 1.00 91.50 308 SER A C 1
ATOM 2450 O O . SER A 1 308 ? 8.940 -1.032 -25.356 1.00 91.50 308 SER A O 1
ATOM 2452 N N . ARG A 1 309 ? 7.039 -1.731 -26.309 1.00 90.25 309 ARG A N 1
ATOM 2453 C CA . ARG A 1 309 ? 7.392 -1.242 -27.658 1.00 90.25 309 ARG A CA 1
ATOM 2454 C C . ARG A 1 309 ? 7.557 0.273 -27.735 1.00 90.25 309 ARG A C 1
ATOM 2456 O O . ARG A 1 309 ? 8.321 0.761 -28.562 1.00 90.25 309 ARG A O 1
ATOM 2463 N N . SER A 1 310 ? 6.826 1.020 -26.909 1.00 92.19 310 SER A N 1
ATOM 2464 C CA . SER A 1 310 ? 6.942 2.480 -26.864 1.00 92.19 310 SER A CA 1
ATOM 2465 C C . SER A 1 310 ? 8.185 2.961 -26.112 1.00 92.19 310 SER A C 1
ATOM 2467 O O . SER A 1 310 ? 8.675 4.049 -26.388 1.00 92.19 310 SER A O 1
ATOM 2469 N N . VAL A 1 311 ? 8.677 2.169 -25.157 1.00 88.56 311 VAL A N 1
ATOM 2470 C CA . VAL A 1 311 ? 9.886 2.461 -24.370 1.00 88.56 311 VAL A CA 1
ATOM 2471 C C . VAL A 1 311 ? 11.142 1.908 -25.056 1.00 88.56 311 VAL A C 1
ATOM 2473 O O . VAL A 1 311 ? 12.232 2.445 -24.882 1.00 88.56 311 VAL A O 1
ATOM 2476 N N . GLY A 1 312 ? 10.987 0.863 -25.870 1.00 85.38 312 GLY A N 1
ATOM 2477 C CA . GLY A 1 312 ? 12.085 0.153 -26.510 1.00 85.38 312 GLY A CA 1
ATOM 2478 C C . GLY A 1 312 ? 12.744 -0.856 -25.575 1.00 85.38 312 GLY A C 1
ATOM 2479 O O . GLY A 1 312 ? 12.238 -1.189 -24.498 1.00 85.38 312 GLY A O 1
ATOM 2480 N N . THR A 1 313 ? 13.895 -1.375 -25.989 1.00 77.56 313 THR A N 1
ATOM 2481 C CA . THR A 1 313 ? 14.628 -2.354 -25.181 1.00 77.56 313 THR A CA 1
ATOM 2482 C C . THR A 1 313 ? 15.242 -1.708 -23.935 1.00 77.56 313 THR A C 1
ATOM 2484 O O . THR A 1 313 ? 15.926 -0.680 -24.000 1.00 77.56 313 THR A O 1
ATOM 2487 N N . THR A 1 314 ? 14.994 -2.318 -22.772 1.00 69.31 314 THR A N 1
ATOM 2488 C CA . THR A 1 314 ? 15.583 -1.925 -21.487 1.00 69.31 314 THR A CA 1
ATOM 2489 C C . THR A 1 314 ? 16.905 -2.656 -21.259 1.00 69.31 314 THR A C 1
ATOM 2491 O O . THR A 1 314 ? 17.031 -3.856 -21.506 1.00 69.31 314 THR A O 1
ATOM 2494 N N . ARG A 1 315 ? 17.925 -1.928 -20.784 1.00 67.62 315 ARG A N 1
ATOM 2495 C CA . ARG A 1 315 ? 19.247 -2.504 -20.489 1.00 67.62 315 ARG A CA 1
ATOM 2496 C C . ARG A 1 315 ? 19.159 -3.502 -19.330 1.00 67.62 315 ARG A C 1
ATOM 2498 O O . ARG A 1 315 ? 18.706 -3.164 -18.239 1.00 67.62 315 ARG A O 1
ATOM 2505 N N . THR A 1 316 ? 19.711 -4.691 -19.528 1.00 69.31 316 THR A N 1
ATOM 2506 C CA . THR A 1 316 ? 20.050 -5.619 -18.441 1.00 69.31 316 THR A CA 1
ATOM 2507 C C . THR A 1 316 ? 21.347 -5.191 -17.744 1.00 69.31 316 THR A C 1
ATOM 2509 O O . THR A 1 316 ? 22.186 -4.493 -18.320 1.00 69.31 316 THR A O 1
ATOM 2512 N N . SER A 1 317 ? 21.553 -5.637 -16.502 1.00 68.56 317 SER A N 1
ATOM 2513 C CA . SER A 1 317 ? 22.756 -5.325 -15.712 1.00 68.56 317 SER A CA 1
ATOM 2514 C C . SER A 1 317 ? 24.063 -5.710 -16.420 1.00 68.56 317 SER A C 1
ATOM 2516 O O . SER A 1 317 ? 25.027 -4.950 -16.387 1.00 68.56 317 SER A O 1
ATOM 2518 N N . TRP A 1 318 ? 24.082 -6.839 -17.132 1.00 73.06 318 TRP A N 1
ATOM 2519 C CA . TRP A 1 318 ? 25.232 -7.286 -17.924 1.00 73.06 318 TRP A CA 1
ATOM 2520 C C . TRP A 1 318 ? 25.570 -6.332 -19.086 1.00 73.06 318 TRP A C 1
ATOM 2522 O O . TRP A 1 318 ? 26.744 -6.095 -19.375 1.00 73.06 318 TRP A O 1
ATOM 2532 N N . GLN A 1 319 ? 24.561 -5.727 -19.719 1.00 69.25 319 GLN A N 1
ATOM 2533 C CA . GLN A 1 319 ? 24.750 -4.789 -20.836 1.00 69.25 319 GLN A CA 1
ATOM 2534 C C . GLN A 1 319 ? 25.297 -3.442 -20.364 1.00 69.25 319 GLN A C 1
ATOM 2536 O O . GLN A 1 319 ? 26.108 -2.832 -21.060 1.00 69.25 319 GLN A O 1
ATOM 2541 N N . VAL A 1 320 ? 24.926 -3.015 -19.151 1.00 72.69 320 VAL A N 1
ATOM 2542 C CA . VAL A 1 320 ? 25.537 -1.849 -18.496 1.00 72.69 320 VAL A CA 1
ATOM 2543 C C . VAL A 1 320 ? 27.038 -2.077 -18.300 1.00 72.69 320 VAL A C 1
ATOM 2545 O O . VAL A 1 320 ? 27.832 -1.203 -18.635 1.00 72.69 320 VAL A O 1
ATOM 2548 N N . THR A 1 321 ? 27.450 -3.263 -17.834 1.00 77.06 321 THR A N 1
ATOM 2549 C CA . THR A 1 321 ? 28.873 -3.589 -17.617 1.00 77.06 321 THR A CA 1
ATOM 2550 C C . THR A 1 321 ? 29.692 -3.593 -18.909 1.00 77.06 321 THR A C 1
ATOM 2552 O O . THR A 1 321 ? 30.873 -3.258 -18.883 1.00 77.06 321 THR A O 1
ATOM 2555 N N . ARG A 1 322 ? 29.082 -3.941 -20.049 1.00 78.94 322 ARG A N 1
ATOM 2556 C CA . ARG A 1 322 ? 29.736 -3.898 -21.369 1.00 78.94 322 ARG A CA 1
ATOM 2557 C C . ARG A 1 322 ? 29.697 -2.527 -22.046 1.00 78.94 322 ARG A C 1
ATOM 2559 O O . ARG A 1 322 ? 30.334 -2.353 -23.081 1.00 78.94 322 ARG A O 1
ATOM 2566 N N . GLY A 1 323 ? 28.975 -1.564 -21.474 1.00 82.56 323 GLY A N 1
ATOM 2567 C CA . GLY A 1 323 ? 28.866 -0.211 -22.015 1.00 82.56 323 GLY A CA 1
ATOM 2568 C C . GLY A 1 323 ? 28.048 -0.110 -23.305 1.00 82.56 323 GLY A C 1
ATOM 2569 O O . GLY A 1 323 ? 28.248 0.842 -24.052 1.00 82.56 323 GLY A O 1
ATOM 2570 N N . TYR A 1 324 ? 27.145 -1.057 -23.587 1.00 87.12 324 TYR A N 1
ATOM 2571 C CA . TYR A 1 324 ? 26.295 -0.999 -24.786 1.00 87.12 324 TYR A CA 1
ATOM 2572 C C . TYR A 1 324 ? 25.261 0.101 -24.688 1.00 87.12 324 TYR A C 1
ATOM 2574 O O . TYR A 1 324 ? 24.627 0.175 -23.641 1.00 87.12 324 TYR A O 1
ATOM 2582 N N . TYR A 1 325 ? 25.035 0.904 -25.731 1.00 85.75 325 TYR A N 1
ATOM 2583 C CA . TYR A 1 325 ? 23.997 1.950 -25.736 1.00 85.75 325 TYR A CA 1
ATOM 2584 C C . TYR A 1 325 ? 22.606 1.433 -25.309 1.00 85.75 325 TYR A C 1
ATOM 2586 O O . TYR A 1 325 ? 22.202 0.324 -25.647 1.00 85.75 325 TYR A O 1
ATOM 2594 N N . ALA A 1 326 ? 21.877 2.243 -24.531 1.00 83.81 326 ALA A N 1
ATOM 2595 C CA . ALA A 1 326 ? 20.445 2.035 -24.293 1.00 83.81 326 ALA A CA 1
ATOM 2596 C C . ALA A 1 326 ? 19.639 2.538 -25.498 1.00 83.81 326 ALA A C 1
ATOM 2598 O O . ALA A 1 326 ? 20.163 3.328 -26.275 1.00 83.81 326 ALA A O 1
ATOM 2599 N N . SER A 1 327 ? 18.370 2.149 -25.616 1.00 87.25 327 SER A N 1
ATOM 2600 C CA . SER A 1 327 ? 17.510 2.545 -26.741 1.00 87.25 327 SER A CA 1
ATOM 2601 C C . SER A 1 327 ? 17.475 4.057 -27.000 1.00 87.25 327 SER A C 1
ATOM 2603 O O . SER A 1 327 ? 17.817 4.494 -28.097 1.00 87.25 327 SER A O 1
ATOM 2605 N N . ASP A 1 328 ? 17.151 4.868 -25.988 1.00 85.81 328 ASP A N 1
ATOM 2606 C CA . ASP A 1 328 ? 17.081 6.330 -26.146 1.00 85.81 328 ASP A CA 1
ATOM 2607 C C . ASP A 1 328 ? 18.459 6.971 -26.397 1.00 85.81 328 ASP A C 1
ATOM 2609 O O . ASP A 1 328 ? 18.605 7.818 -27.282 1.00 85.81 328 ASP A O 1
ATOM 2613 N N . ASP A 1 329 ? 19.492 6.554 -25.654 1.00 88.50 329 ASP A N 1
ATOM 2614 C CA . ASP A 1 329 ? 20.857 7.077 -25.817 1.00 88.50 329 ASP A CA 1
ATOM 2615 C C . ASP A 1 329 ? 21.438 6.714 -27.191 1.00 88.50 329 ASP A C 1
ATOM 2617 O O . ASP A 1 329 ? 22.086 7.536 -27.843 1.00 88.50 329 ASP A O 1
ATOM 2621 N N . GLY A 1 330 ? 21.197 5.478 -27.629 1.00 92.69 330 GLY A N 1
ATOM 2622 C CA . GLY A 1 330 ? 21.624 4.943 -28.912 1.00 92.69 330 GLY A CA 1
ATOM 2623 C C . GLY A 1 330 ? 20.934 5.655 -30.063 1.00 92.69 330 GLY A C 1
ATOM 2624 O O . GLY A 1 330 ? 21.614 6.059 -31.004 1.00 92.69 330 GLY A O 1
ATOM 2625 N N . TRP A 1 331 ? 19.621 5.897 -29.960 1.00 94.25 331 TRP A N 1
ATOM 2626 C CA . TRP A 1 331 ? 18.889 6.668 -30.963 1.00 94.25 331 TRP A CA 1
ATOM 2627 C C . TRP A 1 331 ? 19.443 8.085 -31.076 1.00 94.25 331 TRP A C 1
ATOM 2629 O O . TRP A 1 331 ? 19.751 8.548 -32.172 1.00 94.25 331 TRP A O 1
ATOM 2639 N N . LYS A 1 332 ? 19.642 8.764 -29.942 1.00 94.06 332 LYS A N 1
ATOM 2640 C CA . LYS A 1 332 ? 20.190 10.122 -29.926 1.00 94.06 332 LYS A CA 1
ATOM 2641 C C . LYS A 1 332 ? 21.581 10.180 -30.556 1.00 94.06 332 LYS A C 1
ATOM 2643 O O . LYS A 1 332 ? 21.847 11.093 -31.339 1.00 94.06 332 LYS A O 1
ATOM 2648 N N . ALA A 1 333 ? 22.456 9.231 -30.222 1.00 95.44 333 ALA A N 1
ATOM 2649 C CA . ALA A 1 333 ? 23.793 9.134 -30.800 1.00 95.44 333 ALA A CA 1
ATOM 2650 C C . ALA A 1 333 ? 23.726 8.894 -32.316 1.00 95.44 333 ALA A C 1
ATOM 2652 O O . ALA A 1 333 ? 24.296 9.667 -33.081 1.00 95.44 333 ALA A O 1
ATOM 2653 N N . TYR A 1 334 ? 22.954 7.895 -32.746 1.00 97.00 334 TYR A N 1
ATOM 2654 C CA . TYR A 1 334 ? 22.742 7.556 -34.152 1.00 97.00 334 TYR A CA 1
ATOM 2655 C C . TYR A 1 334 ? 22.197 8.745 -34.957 1.00 97.00 334 TYR A C 1
ATOM 2657 O O . TYR A 1 334 ? 22.811 9.172 -35.936 1.00 97.00 334 TYR A O 1
ATOM 2665 N N . GLN A 1 335 ? 21.089 9.337 -34.505 1.00 96.62 335 GLN A N 1
ATOM 2666 C CA . GLN A 1 335 ? 20.428 10.451 -35.176 1.00 96.62 335 GLN A CA 1
ATOM 2667 C C . GLN A 1 335 ? 21.333 11.684 -35.264 1.00 96.62 335 GLN A C 1
ATOM 2669 O O . GLN A 1 335 ? 21.446 12.290 -36.330 1.00 96.62 335 GLN A O 1
ATOM 2674 N N . THR A 1 336 ? 21.986 12.065 -34.161 1.00 96.88 336 THR A N 1
ATOM 2675 C CA . THR A 1 336 ? 22.867 13.244 -34.138 1.00 96.88 336 THR A CA 1
ATOM 2676 C C . THR A 1 336 ? 24.035 13.051 -35.097 1.00 96.88 336 THR A C 1
ATOM 2678 O O . THR A 1 336 ? 24.308 13.926 -35.919 1.00 96.88 336 THR A O 1
ATOM 2681 N N . SER A 1 337 ? 24.687 11.887 -35.043 1.00 97.19 337 SER A N 1
ATOM 2682 C CA . SER A 1 337 ? 25.845 11.604 -35.883 1.00 97.19 337 SER A CA 1
ATOM 2683 C C . SER A 1 337 ? 25.507 11.585 -37.370 1.00 97.19 337 SER A C 1
ATOM 2685 O O . SER A 1 337 ? 26.224 12.201 -38.160 1.00 97.19 337 SER A O 1
ATOM 2687 N N . LEU A 1 338 ? 24.399 10.952 -37.764 1.00 96.69 338 LEU A N 1
ATOM 2688 C CA . LEU A 1 338 ? 23.988 10.920 -39.168 1.00 96.69 338 LEU A CA 1
ATOM 2689 C C . LEU A 1 338 ? 23.519 12.279 -39.686 1.00 96.69 338 LEU A C 1
ATOM 2691 O O . LEU A 1 338 ? 23.889 12.658 -40.797 1.00 96.69 338 LEU A O 1
ATOM 2695 N N . ASN A 1 339 ? 22.794 13.054 -38.875 1.00 95.69 339 ASN A N 1
ATOM 2696 C CA . ASN A 1 339 ? 22.380 14.405 -39.252 1.00 95.69 339 ASN A CA 1
ATOM 2697 C C . ASN A 1 339 ? 23.586 15.319 -39.511 1.00 95.69 339 ASN A C 1
ATOM 2699 O O . ASN A 1 339 ? 23.602 16.061 -40.491 1.00 95.69 339 ASN A O 1
ATOM 2703 N N . GLU A 1 340 ? 24.625 15.247 -38.678 1.00 94.31 340 GLU A N 1
ATOM 2704 C CA . GLU A 1 340 ? 25.857 16.013 -38.896 1.00 94.31 340 GLU A CA 1
ATOM 2705 C C . GLU A 1 340 ? 26.664 15.538 -40.115 1.00 94.31 340 GLU A C 1
ATOM 2707 O O . GLU A 1 340 ? 27.298 16.331 -40.833 1.00 94.31 340 GLU A O 1
ATOM 2712 N N . LEU A 1 341 ? 26.621 14.233 -40.381 1.00 93.81 341 LEU A N 1
ATOM 2713 C CA . LEU A 1 341 ? 27.169 13.668 -41.605 1.00 93.81 341 LEU A CA 1
ATOM 2714 C C . LEU A 1 341 ? 26.321 14.021 -42.843 1.00 93.81 341 LEU A C 1
ATOM 2716 O O . LEU A 1 341 ? 26.812 13.908 -43.962 1.00 93.81 341 LEU A O 1
ATOM 2720 N N . GLY A 1 342 ? 25.092 14.515 -42.672 1.00 93.69 342 GLY A N 1
ATOM 2721 C CA . GLY A 1 342 ? 24.159 14.759 -43.773 1.00 93.69 342 GLY A CA 1
ATOM 2722 C C . GLY A 1 342 ? 23.691 13.467 -44.449 1.00 93.69 342 GLY A C 1
ATOM 2723 O O . GLY A 1 342 ? 23.379 13.480 -45.637 1.00 93.69 342 GLY A O 1
ATOM 2724 N N . ILE A 1 343 ? 23.684 12.355 -43.709 1.00 94.12 343 ILE A N 1
ATOM 2725 C CA . ILE A 1 343 ? 23.271 11.030 -44.176 1.00 94.12 343 ILE A CA 1
ATOM 2726 C C . ILE A 1 343 ? 21.827 10.792 -43.733 1.00 94.12 343 ILE A C 1
ATOM 2728 O O . ILE A 1 343 ? 21.467 11.058 -42.587 1.00 94.12 343 ILE A O 1
ATOM 2732 N N . ALA A 1 344 ? 20.990 10.300 -44.648 1.00 93.06 344 ALA A N 1
ATOM 2733 C CA . ALA A 1 344 ? 19.603 9.975 -44.338 1.00 93.06 344 ALA A CA 1
ATOM 2734 C C . ALA A 1 344 ? 19.521 8.828 -43.316 1.00 93.06 344 ALA A C 1
ATOM 2736 O O . ALA A 1 344 ? 20.264 7.850 -43.403 1.00 93.06 344 ALA A O 1
ATOM 2737 N N . LEU A 1 345 ? 18.598 8.939 -42.359 1.00 93.25 345 LEU A N 1
ATOM 2738 C CA . LEU A 1 345 ? 18.359 7.899 -41.360 1.00 93.25 345 LEU A CA 1
ATOM 2739 C C . LEU A 1 345 ? 17.741 6.668 -42.037 1.00 93.25 345 LEU A C 1
ATOM 2741 O O . LEU A 1 345 ? 16.732 6.792 -42.730 1.00 93.25 345 LEU A O 1
ATOM 2745 N N . ALA A 1 346 ? 18.330 5.489 -41.820 1.00 93.12 346 ALA A N 1
ATOM 2746 C CA . ALA A 1 346 ? 17.801 4.228 -42.349 1.00 93.12 346 ALA A CA 1
ATOM 2747 C C . ALA A 1 346 ? 16.622 3.686 -41.524 1.00 93.12 346 ALA A C 1
ATOM 2749 O O . ALA A 1 346 ? 15.812 2.921 -42.040 1.00 93.12 346 ALA A O 1
ATOM 2750 N N . HIS A 1 347 ? 16.540 4.092 -40.256 1.00 93.12 347 HIS A N 1
ATOM 2751 C CA . HIS A 1 347 ? 15.495 3.713 -39.313 1.00 93.12 347 HIS A CA 1
ATOM 2752 C C . HIS A 1 347 ? 14.834 4.966 -38.755 1.00 93.12 347 HIS A C 1
ATOM 2754 O O . HIS A 1 347 ? 15.523 5.946 -38.446 1.00 93.12 347 HIS A O 1
ATOM 2760 N N . ASP A 1 348 ? 13.515 4.922 -38.584 1.00 92.94 348 ASP A N 1
ATOM 2761 C CA . ASP A 1 348 ? 12.858 5.874 -37.695 1.00 92.94 348 ASP A CA 1
ATOM 2762 C C . ASP A 1 348 ? 13.101 5.504 -36.220 1.00 92.94 348 ASP A C 1
ATOM 2764 O O . ASP A 1 348 ? 13.597 4.421 -35.899 1.00 92.94 348 ASP A O 1
ATOM 2768 N N . GLU A 1 349 ? 12.783 6.424 -35.309 1.00 93.12 349 GLU A N 1
ATOM 2769 C CA . GLU A 1 349 ? 13.030 6.230 -33.877 1.00 93.12 349 GLU A CA 1
ATOM 2770 C C . GLU A 1 349 ? 12.336 4.976 -33.335 1.00 93.12 349 GLU A C 1
ATOM 2772 O O . GLU A 1 349 ? 12.928 4.223 -32.567 1.00 93.12 349 GLU A O 1
ATOM 2777 N N . PHE A 1 350 ? 11.098 4.724 -33.767 1.00 92.38 350 PHE A N 1
ATOM 2778 C CA . PHE A 1 350 ? 10.298 3.605 -33.282 1.00 92.38 350 PHE A CA 1
ATOM 2779 C C . PHE A 1 350 ? 10.875 2.263 -33.735 1.00 92.38 350 PHE A C 1
ATOM 2781 O O . PHE A 1 350 ? 10.927 1.319 -32.948 1.00 92.38 350 PHE A O 1
ATOM 2788 N N . GLU A 1 351 ? 11.323 2.170 -34.984 1.00 93.00 351 GLU A N 1
ATOM 2789 C CA . GLU A 1 351 ? 12.018 0.988 -35.493 1.00 93.00 351 GLU A CA 1
ATOM 2790 C C . GLU A 1 351 ? 13.337 0.765 -34.753 1.00 93.00 351 GLU A C 1
ATOM 2792 O O . GLU A 1 351 ? 13.608 -0.348 -34.305 1.00 93.00 351 GLU A O 1
ATOM 2797 N N . PHE A 1 352 ? 14.123 1.830 -34.568 1.00 94.31 352 PHE A N 1
ATOM 2798 C CA . PHE A 1 352 ? 15.447 1.757 -33.960 1.00 94.31 352 PHE A CA 1
ATOM 2799 C C . PHE A 1 352 ? 15.406 1.264 -32.508 1.00 94.31 352 PHE A C 1
ATOM 2801 O O . PHE A 1 352 ? 16.136 0.338 -32.157 1.00 94.31 352 PHE A O 1
ATOM 2808 N N . ILE A 1 353 ? 14.545 1.836 -31.655 1.00 91.94 353 ILE A N 1
ATOM 2809 C CA . ILE A 1 353 ? 14.491 1.478 -30.222 1.00 91.94 353 ILE A CA 1
ATOM 2810 C C . ILE A 1 353 ? 13.988 0.047 -29.968 1.00 91.94 353 ILE A C 1
ATOM 2812 O O . ILE A 1 353 ? 14.147 -0.487 -28.867 1.00 91.94 353 ILE A O 1
ATOM 2816 N N . ASN A 1 354 ? 13.363 -0.566 -30.976 1.00 91.62 354 ASN A N 1
ATOM 2817 C CA . ASN A 1 354 ? 12.840 -1.928 -30.930 1.00 91.62 354 ASN A CA 1
ATOM 2818 C C . ASN A 1 354 ? 13.783 -2.963 -31.568 1.00 91.62 354 ASN A C 1
ATOM 2820 O O . ASN A 1 354 ? 13.436 -4.145 -31.622 1.00 91.62 354 ASN A O 1
ATOM 2824 N N . LEU A 1 355 ? 14.967 -2.550 -32.028 1.00 91.38 355 LEU A N 1
ATOM 2825 C CA . LEU A 1 355 ? 16.036 -3.475 -32.394 1.00 91.38 355 LEU A CA 1
ATOM 2826 C C . LEU A 1 355 ? 16.598 -4.177 -31.152 1.00 91.38 355 LEU A C 1
ATOM 2828 O O . LEU A 1 355 ? 16.444 -3.720 -30.017 1.00 91.38 355 LEU A O 1
ATOM 2832 N N . ASP A 1 356 ? 17.286 -5.296 -31.368 1.00 88.94 356 ASP A N 1
ATOM 2833 C CA . ASP A 1 356 ? 18.072 -5.911 -30.308 1.00 88.94 356 ASP A CA 1
ATOM 2834 C C . ASP A 1 356 ? 19.219 -4.979 -29.868 1.00 88.94 356 ASP A C 1
ATOM 2836 O O . ASP A 1 356 ? 19.715 -4.147 -30.632 1.00 88.94 356 ASP A O 1
ATOM 2840 N N . ILE A 1 357 ? 19.650 -5.119 -28.614 1.00 87.44 357 ILE A N 1
ATOM 2841 C CA . ILE A 1 357 ? 20.611 -4.195 -27.994 1.00 87.44 357 ILE A CA 1
ATOM 2842 C C . ILE A 1 357 ? 21.979 -4.215 -28.695 1.00 87.44 357 ILE A C 1
ATOM 2844 O O . ILE A 1 357 ? 22.649 -3.184 -28.737 1.00 87.44 357 ILE A O 1
ATOM 2848 N N . GLU A 1 358 ? 22.395 -5.347 -29.271 1.00 88.50 358 GLU A N 1
ATOM 2849 C CA . GLU A 1 358 ? 23.658 -5.423 -30.017 1.00 88.50 358 GLU A CA 1
ATOM 2850 C C . GLU A 1 358 ? 23.559 -4.649 -31.335 1.00 88.50 358 GLU A C 1
ATOM 2852 O O . GLU A 1 358 ? 24.485 -3.921 -31.695 1.00 88.50 358 GLU A O 1
ATOM 2857 N N . SER A 1 359 ? 22.419 -4.735 -32.023 1.00 92.44 359 SER A N 1
ATOM 2858 C CA . SER A 1 359 ? 22.137 -3.934 -33.213 1.00 92.44 359 SER A CA 1
ATOM 2859 C C . SER A 1 359 ? 22.063 -2.437 -32.901 1.00 92.44 359 SER A C 1
ATOM 2861 O O . SER A 1 359 ? 22.656 -1.652 -33.644 1.00 92.44 359 SER A O 1
ATOM 2863 N N . ILE A 1 360 ? 21.408 -2.038 -31.801 1.00 92.88 360 ILE A N 1
ATOM 2864 C CA . ILE A 1 360 ? 21.367 -0.638 -31.338 1.00 92.88 360 ILE A CA 1
ATOM 2865 C C . ILE A 1 360 ? 22.784 -0.111 -31.099 1.00 92.88 360 ILE A C 1
ATOM 2867 O O . ILE A 1 360 ? 23.150 0.935 -31.640 1.00 92.88 360 ILE A O 1
ATOM 2871 N N . ASP A 1 361 ? 23.595 -0.839 -30.323 1.00 92.75 361 ASP A N 1
ATOM 2872 C CA . ASP A 1 361 ? 24.966 -0.426 -30.023 1.00 92.75 361 ASP A CA 1
ATOM 2873 C C . ASP A 1 361 ? 25.819 -0.347 -31.287 1.00 92.75 361 ASP A C 1
ATOM 2875 O O . ASP A 1 361 ? 26.493 0.659 -31.499 1.00 92.75 361 ASP A O 1
ATOM 2879 N N . ARG A 1 362 ? 25.745 -1.362 -32.157 1.00 93.25 362 ARG A N 1
ATOM 2880 C CA . ARG A 1 362 ? 26.493 -1.399 -33.416 1.00 93.25 362 ARG A CA 1
ATOM 2881 C C . ARG A 1 362 ? 26.166 -0.192 -34.288 1.00 93.25 362 ARG A C 1
ATOM 2883 O O . ARG A 1 362 ? 27.084 0.469 -34.757 1.00 93.25 362 ARG A O 1
ATOM 2890 N N . LEU A 1 363 ? 24.884 0.112 -34.499 1.00 95.56 363 LEU A N 1
ATOM 2891 C CA . LEU A 1 363 ? 24.467 1.232 -35.347 1.00 95.56 363 LEU A CA 1
ATOM 2892 C C . LEU A 1 363 ? 24.869 2.585 -34.750 1.00 95.56 363 LEU A C 1
ATOM 2894 O O . LEU A 1 363 ? 25.414 3.430 -35.463 1.00 95.56 363 LEU A O 1
ATOM 2898 N N . ALA A 1 364 ? 24.632 2.785 -33.451 1.00 95.25 364 ALA A N 1
ATOM 2899 C CA . ALA A 1 364 ? 24.980 4.024 -32.763 1.00 95.25 364 ALA A CA 1
ATOM 2900 C C . ALA A 1 364 ? 26.497 4.255 -32.748 1.00 95.25 364 ALA A C 1
ATOM 2902 O O . ALA A 1 364 ? 26.965 5.327 -33.129 1.00 95.25 364 ALA A O 1
ATOM 2903 N N . ARG A 1 365 ? 27.276 3.236 -32.366 1.00 94.88 365 ARG A N 1
ATOM 2904 C CA . ARG A 1 365 ? 28.740 3.305 -32.301 1.00 94.88 365 ARG A CA 1
ATOM 2905 C C . ARG A 1 365 ? 29.350 3.530 -33.678 1.00 94.88 365 ARG A C 1
ATOM 2907 O O . ARG A 1 365 ? 30.195 4.406 -33.811 1.00 94.88 365 ARG A O 1
ATOM 2914 N N . HIS A 1 366 ? 28.868 2.818 -34.696 1.00 95.62 366 HIS A N 1
ATOM 2915 C CA . HIS A 1 366 ? 29.325 2.990 -36.076 1.00 95.62 366 HIS A CA 1
ATOM 2916 C C . HIS A 1 366 ? 29.086 4.415 -36.588 1.00 95.62 366 HIS A C 1
ATOM 2918 O O . HIS A 1 366 ? 29.981 5.021 -37.174 1.00 95.62 366 HIS A O 1
ATOM 2924 N N . ALA A 1 367 ? 27.910 4.993 -36.319 1.00 96.56 367 ALA A N 1
ATOM 2925 C CA . ALA A 1 367 ? 27.606 6.374 -36.695 1.00 96.56 367 ALA A CA 1
ATOM 2926 C C . ALA A 1 367 ? 28.502 7.389 -35.960 1.00 96.56 367 ALA A C 1
ATOM 2928 O O . ALA A 1 367 ? 29.029 8.314 -36.584 1.00 96.56 367 ALA A O 1
ATOM 2929 N N . VAL A 1 368 ? 28.711 7.204 -34.652 1.00 96.81 368 VAL A N 1
ATOM 2930 C CA . VAL A 1 368 ? 29.581 8.065 -33.832 1.00 96.81 368 VAL A CA 1
ATOM 2931 C C . VAL A 1 368 ? 31.032 7.997 -34.301 1.00 96.81 368 VAL A C 1
ATOM 2933 O O . VAL A 1 368 ? 31.661 9.038 -34.491 1.00 96.81 368 VAL A O 1
ATOM 2936 N N . GLU A 1 369 ? 31.552 6.791 -34.513 1.00 96.31 369 GLU A N 1
ATOM 2937 C CA . GLU A 1 369 ? 32.927 6.567 -34.953 1.00 96.31 369 GLU A CA 1
ATOM 2938 C C . GLU A 1 369 ? 33.150 7.118 -36.365 1.00 96.31 369 GLU A C 1
ATOM 2940 O O . GLU A 1 369 ? 34.117 7.839 -36.592 1.00 96.31 369 GLU A O 1
ATOM 2945 N N . SER A 1 370 ? 32.201 6.920 -37.283 1.00 96.69 370 SER A N 1
ATOM 2946 C CA . SER A 1 370 ? 32.254 7.513 -38.627 1.00 96.69 370 SER A CA 1
ATOM 2947 C C . SER A 1 370 ? 32.296 9.045 -38.591 1.00 96.69 370 SER A C 1
ATOM 2949 O O . SER A 1 370 ? 33.084 9.663 -39.310 1.00 96.69 370 SER A O 1
ATOM 2951 N N . LEU A 1 371 ? 31.482 9.682 -37.736 1.00 96.44 371 LEU A N 1
ATOM 2952 C CA . LEU A 1 371 ? 31.506 11.138 -37.557 1.00 96.44 371 LEU A CA 1
ATOM 2953 C C . LEU A 1 371 ? 32.843 11.612 -36.977 1.00 96.44 371 LEU A C 1
ATOM 2955 O O . LEU A 1 371 ? 33.382 12.628 -37.424 1.00 96.44 371 LEU A O 1
ATOM 2959 N N . HIS A 1 372 ? 33.366 10.899 -35.981 1.00 96.44 372 HIS A N 1
ATOM 2960 C CA . HIS A 1 372 ? 34.654 11.208 -35.374 1.00 96.44 372 HIS A CA 1
ATOM 2961 C C . HIS A 1 372 ? 35.780 11.140 -36.409 1.00 96.44 372 HIS A C 1
ATOM 2963 O O . HIS A 1 372 ? 36.471 12.139 -36.612 1.00 96.44 372 HIS A O 1
ATOM 2969 N N . LEU A 1 373 ? 35.878 10.025 -37.137 1.00 95.75 373 LEU A N 1
ATOM 2970 C CA . LEU A 1 373 ? 36.869 9.813 -38.188 1.00 95.75 373 LEU A CA 1
ATOM 2971 C C . LEU A 1 373 ? 36.769 10.882 -39.274 1.00 95.75 373 LEU A C 1
ATOM 2973 O O . LEU A 1 373 ? 37.783 11.471 -39.636 1.00 95.75 373 LEU A O 1
ATOM 2977 N N . PHE A 1 374 ? 35.559 11.206 -39.746 1.00 94.94 374 PHE A N 1
ATOM 2978 C CA . PHE A 1 374 ? 35.363 12.279 -40.723 1.00 94.94 374 PHE A CA 1
ATOM 2979 C C . PHE A 1 374 ? 35.862 13.636 -40.207 1.00 94.94 374 PHE A C 1
ATOM 2981 O O . PHE A 1 374 ? 36.540 14.358 -40.939 1.00 94.94 374 PHE A O 1
ATOM 2988 N N . ARG A 1 375 ? 35.549 14.000 -38.956 1.00 94.50 375 ARG A N 1
ATOM 2989 C CA . ARG A 1 375 ? 35.991 15.269 -38.354 1.00 94.50 375 ARG A CA 1
ATOM 2990 C C . ARG A 1 375 ? 37.511 15.336 -38.218 1.00 94.50 375 ARG A C 1
ATOM 2992 O O . ARG A 1 375 ? 38.090 16.374 -38.541 1.00 94.50 375 ARG A O 1
ATOM 2999 N N . GLU A 1 376 ? 38.156 14.261 -37.771 1.00 94.12 376 GLU A N 1
ATOM 3000 C CA . GLU A 1 376 ? 39.618 14.204 -37.664 1.00 94.12 376 GLU A CA 1
ATOM 3001 C C . GLU A 1 376 ? 40.283 14.318 -39.034 1.00 94.12 376 GLU A C 1
ATOM 3003 O O . GLU A 1 376 ? 41.153 15.165 -39.246 1.00 94.12 376 GLU A O 1
ATOM 3008 N N . LEU A 1 377 ? 39.803 13.533 -39.995 1.00 93.12 377 LEU A N 1
ATOM 3009 C CA . LEU A 1 377 ? 40.242 13.563 -41.382 1.00 93.12 377 LEU A CA 1
ATOM 3010 C C . LEU A 1 377 ? 40.092 14.955 -42.006 1.00 93.12 377 LEU A C 1
ATOM 3012 O O . LEU A 1 377 ? 41.033 15.463 -42.617 1.00 93.12 377 LEU A O 1
ATOM 3016 N N . ASN A 1 378 ? 38.939 15.603 -41.829 1.00 92.19 378 ASN A N 1
ATOM 3017 C CA . ASN A 1 378 ? 38.713 16.963 -42.312 1.00 92.19 378 ASN A CA 1
ATOM 3018 C C . ASN A 1 378 ? 39.687 17.956 -41.656 1.00 92.19 378 ASN A C 1
ATOM 3020 O O . ASN A 1 378 ? 40.328 18.744 -42.346 1.00 92.19 378 ASN A O 1
ATOM 3024 N N . THR A 1 379 ? 39.875 17.855 -40.337 1.00 92.81 379 THR A N 1
ATOM 3025 C CA . THR A 1 379 ? 40.799 18.714 -39.579 1.00 92.81 379 THR A CA 1
ATOM 3026 C C . THR A 1 379 ? 42.231 18.589 -40.100 1.00 92.81 379 THR A C 1
ATOM 3028 O O . THR A 1 379 ? 42.903 19.593 -40.332 1.00 92.81 379 THR A O 1
ATOM 3031 N N . ILE A 1 380 ? 42.710 17.365 -40.334 1.00 91.50 380 ILE A N 1
ATOM 3032 C CA . ILE A 1 380 ? 44.064 17.112 -40.848 1.00 91.50 380 ILE A CA 1
ATOM 3033 C C . ILE A 1 380 ? 44.240 17.712 -42.243 1.00 91.50 380 ILE A C 1
ATOM 3035 O O . ILE A 1 380 ? 45.260 18.346 -42.519 1.00 91.50 380 ILE A O 1
ATOM 3039 N N . HIS A 1 381 ? 43.241 17.557 -43.110 1.00 92.06 381 HIS A N 1
ATOM 3040 C CA . HIS A 1 381 ? 43.251 18.140 -44.448 1.00 92.06 381 HIS A CA 1
ATOM 3041 C C . HIS A 1 381 ? 43.241 19.671 -44.429 1.00 92.06 381 HIS A C 1
ATOM 3043 O O . HIS A 1 381 ? 44.018 20.294 -45.159 1.00 92.06 381 HIS A O 1
ATOM 3049 N N . GLU A 1 382 ? 42.421 20.284 -43.575 1.00 90.94 382 GLU A N 1
ATOM 3050 C CA . GLU A 1 382 ? 42.369 21.735 -43.387 1.00 90.94 382 GLU A CA 1
ATOM 3051 C C . GLU A 1 382 ? 43.709 22.281 -42.875 1.00 90.94 382 GLU A C 1
ATOM 3053 O O . GLU A 1 382 ? 44.262 23.218 -43.460 1.00 90.94 382 GLU A O 1
ATOM 3058 N N . LEU A 1 383 ? 44.281 21.655 -41.839 1.00 86.94 383 LEU A N 1
ATOM 3059 C CA . LEU A 1 383 ? 45.585 22.026 -41.282 1.00 86.94 383 LEU A CA 1
ATOM 3060 C C . LEU A 1 383 ? 46.709 21.877 -42.313 1.00 86.94 383 LEU A C 1
ATOM 3062 O O . LEU A 1 383 ? 47.592 22.732 -42.406 1.00 86.94 383 LEU A O 1
ATOM 3066 N N . ALA A 1 384 ? 46.676 20.810 -43.111 1.00 86.88 384 ALA A N 1
ATOM 3067 C CA . ALA A 1 384 ? 47.656 20.568 -44.163 1.00 86.88 384 ALA A CA 1
ATOM 3068 C C . ALA A 1 384 ? 47.389 21.393 -45.436 1.00 86.88 384 ALA A C 1
ATOM 3070 O O . ALA A 1 384 ? 48.230 21.404 -46.336 1.00 86.88 384 ALA A O 1
ATOM 3071 N N . ARG A 1 385 ? 46.249 22.088 -45.549 1.00 87.00 385 ARG A N 1
ATOM 3072 C CA . ARG A 1 385 ? 45.778 22.745 -46.782 1.00 87.00 385 ARG A CA 1
ATOM 3073 C C . ARG A 1 385 ? 45.788 21.803 -47.994 1.00 87.00 385 ARG A C 1
ATOM 3075 O O . ARG A 1 385 ? 46.293 22.165 -49.060 1.00 87.00 385 ARG A O 1
ATOM 3082 N N . MET A 1 386 ? 45.283 20.586 -47.807 1.00 88.88 386 MET A N 1
ATOM 3083 C CA . MET A 1 386 ? 45.201 19.549 -48.838 1.00 88.88 386 MET A CA 1
ATOM 3084 C C . MET A 1 386 ? 43.739 19.286 -49.222 1.00 88.88 386 MET A C 1
ATOM 3086 O O . MET A 1 386 ? 42.880 19.261 -48.340 1.00 88.88 386 MET A O 1
ATOM 3090 N N . PRO A 1 387 ? 43.428 19.063 -50.513 1.00 87.62 387 PRO A N 1
ATOM 3091 C CA . PRO A 1 387 ? 42.065 18.750 -50.937 1.00 87.62 387 PRO A CA 1
ATOM 3092 C C . PRO A 1 387 ? 41.605 17.425 -50.325 1.00 87.62 387 PRO A C 1
ATOM 3094 O O . PRO A 1 387 ? 42.406 16.503 -50.181 1.00 87.62 387 PRO A O 1
ATOM 3097 N N . ILE A 1 388 ? 40.326 17.341 -49.966 1.00 89.69 388 ILE A N 1
ATOM 3098 C CA . ILE A 1 388 ? 39.710 16.154 -49.362 1.00 89.69 388 ILE A CA 1
ATOM 3099 C C . ILE A 1 388 ? 39.242 15.224 -50.492 1.00 89.69 388 ILE A C 1
ATOM 3101 O O . ILE A 1 388 ? 38.408 15.651 -51.292 1.00 89.69 388 ILE A O 1
ATOM 3105 N N . PRO A 1 389 ? 39.773 13.990 -50.606 1.00 90.88 389 PRO A N 1
ATOM 3106 C CA . PRO A 1 389 ? 39.446 13.088 -51.709 1.00 90.88 389 PRO A CA 1
ATOM 3107 C C . PRO A 1 389 ? 38.261 12.151 -51.427 1.00 90.88 389 PRO A C 1
ATOM 3109 O O . PRO A 1 389 ? 37.864 11.429 -52.333 1.00 90.88 389 PRO A O 1
ATOM 3112 N N . TYR A 1 390 ? 37.722 12.144 -50.205 1.00 87.94 390 TYR A N 1
ATOM 3113 C CA . TYR A 1 390 ? 36.650 11.245 -49.761 1.00 87.94 390 TYR A CA 1
ATOM 3114 C C . TYR A 1 390 ? 35.400 12.011 -49.326 1.00 87.94 390 TYR A C 1
ATOM 3116 O O . TYR A 1 390 ? 35.453 13.195 -48.975 1.00 87.94 390 TYR A O 1
ATOM 3124 N N . THR A 1 391 ? 34.259 11.324 -49.327 1.00 90.31 391 THR A N 1
ATOM 3125 C CA . THR A 1 391 ? 32.972 11.903 -48.905 1.00 90.31 391 THR A CA 1
ATOM 3126 C C . THR A 1 391 ? 32.535 11.405 -47.527 1.00 90.31 391 THR A C 1
ATOM 3128 O O . THR A 1 391 ? 32.981 10.367 -47.047 1.00 90.31 391 THR A O 1
ATOM 3131 N N . LYS A 1 392 ? 31.619 12.140 -46.881 1.00 91.94 392 LYS A N 1
ATOM 3132 C CA . LYS A 1 392 ? 31.010 11.733 -45.602 1.00 91.94 392 LYS A CA 1
ATOM 3133 C C . LYS A 1 392 ? 30.322 10.363 -45.700 1.00 91.94 392 LYS A C 1
ATOM 3135 O O . LYS A 1 392 ? 30.461 9.542 -44.800 1.00 91.94 392 LYS A O 1
ATOM 3140 N N . THR A 1 393 ? 29.611 10.127 -46.804 1.00 91.94 393 THR A N 1
ATOM 3141 C CA . THR A 1 393 ? 28.891 8.878 -47.084 1.00 91.94 393 THR A CA 1
ATOM 3142 C C . THR A 1 393 ? 29.842 7.696 -47.235 1.00 91.94 393 THR A C 1
ATOM 3144 O O . THR A 1 393 ? 29.613 6.656 -46.634 1.00 91.94 393 THR A O 1
ATOM 3147 N N . GLU A 1 394 ? 30.946 7.880 -47.960 1.00 92.94 394 GLU A N 1
ATOM 3148 C CA . GLU A 1 394 ? 31.955 6.837 -48.182 1.00 92.94 394 GLU A CA 1
ATOM 3149 C C . GLU A 1 394 ? 32.554 6.314 -46.868 1.00 92.94 394 GLU A C 1
ATOM 3151 O O . GLU A 1 394 ? 32.699 5.104 -46.686 1.00 92.94 394 GLU A O 1
ATOM 3156 N N . ILE A 1 395 ? 32.842 7.211 -45.917 1.00 93.06 395 ILE A N 1
ATOM 3157 C CA . ILE A 1 395 ? 33.345 6.817 -44.594 1.00 93.06 395 ILE A CA 1
ATOM 3158 C C . ILE A 1 395 ? 32.298 5.981 -43.855 1.00 93.06 395 ILE A C 1
ATOM 3160 O O . ILE A 1 395 ? 32.621 4.909 -43.352 1.00 93.06 395 ILE A O 1
ATOM 3164 N N . TYR A 1 396 ? 31.043 6.438 -43.824 1.00 94.50 396 TYR A N 1
ATOM 3165 C CA . TYR A 1 396 ? 29.969 5.747 -43.109 1.00 94.50 396 TYR A CA 1
ATOM 3166 C C . TYR A 1 396 ? 29.599 4.388 -43.721 1.00 94.50 396 TYR A C 1
ATOM 3168 O O . TYR A 1 396 ? 29.303 3.445 -42.993 1.00 94.50 396 TYR A O 1
ATOM 3176 N N . GLU A 1 397 ? 29.625 4.250 -45.045 1.00 92.88 397 GLU A N 1
ATOM 3177 C CA . GLU A 1 397 ? 29.311 2.986 -45.730 1.00 92.88 397 GLU A CA 1
ATOM 3178 C C . GLU A 1 397 ? 30.446 1.952 -45.634 1.00 92.88 397 GLU A C 1
ATOM 3180 O O . GLU A 1 397 ? 30.257 0.777 -45.957 1.00 92.88 397 GLU A O 1
ATOM 3185 N N . THR A 1 398 ? 31.628 2.356 -45.160 1.00 92.06 398 THR A N 1
ATOM 3186 C CA . THR A 1 398 ? 32.761 1.449 -44.981 1.00 92.06 398 THR A CA 1
ATOM 3187 C C . THR A 1 398 ? 32.523 0.520 -43.792 1.00 92.06 398 THR A C 1
ATOM 3189 O O . THR A 1 398 ? 32.427 0.964 -42.653 1.00 92.06 398 THR A O 1
ATOM 3192 N N . ALA A 1 399 ? 32.497 -0.791 -44.040 1.00 85.38 399 ALA A N 1
ATOM 3193 C CA . ALA A 1 399 ? 32.287 -1.785 -42.985 1.00 85.38 399 ALA A CA 1
ATOM 3194 C C . ALA A 1 399 ? 33.447 -1.864 -41.969 1.00 85.38 399 ALA A C 1
ATOM 3196 O O . ALA A 1 399 ? 33.208 -2.097 -40.787 1.00 85.38 399 ALA A O 1
ATOM 3197 N N . ASP A 1 400 ? 34.694 -1.680 -42.418 1.00 90.06 400 ASP A N 1
ATOM 3198 C CA . ASP A 1 400 ? 35.884 -1.644 -41.556 1.00 90.06 400 ASP A CA 1
ATOM 3199 C C . ASP A 1 400 ? 36.391 -0.207 -41.387 1.00 90.06 400 ASP A C 1
ATOM 3201 O O . ASP A 1 400 ? 37.219 0.286 -42.162 1.00 90.06 400 ASP A O 1
ATOM 3205 N N . LEU A 1 401 ? 35.908 0.465 -40.341 1.00 92.38 401 LEU A N 1
ATOM 3206 C CA . LEU A 1 401 ? 36.349 1.816 -39.991 1.00 92.38 401 LEU A CA 1
ATOM 3207 C C . LEU A 1 401 ? 37.838 1.886 -39.605 1.00 92.38 401 LEU A C 1
ATOM 3209 O O . LEU A 1 401 ? 38.449 2.955 -39.691 1.00 92.38 401 LEU A O 1
ATOM 3213 N N . GLY A 1 402 ? 38.473 0.753 -39.280 1.00 91.38 402 GLY A N 1
ATOM 3214 C CA . GLY A 1 402 ? 39.895 0.691 -38.948 1.00 91.38 402 GLY A CA 1
ATOM 3215 C C . GLY A 1 402 ? 40.811 1.103 -40.103 1.00 91.38 402 GLY A C 1
ATOM 3216 O O . GLY A 1 402 ? 41.934 1.558 -39.871 1.00 91.38 402 GLY A O 1
ATOM 3217 N N . HIS A 1 403 ? 40.352 0.998 -41.355 1.00 92.06 403 HIS A N 1
ATOM 3218 C CA . HIS A 1 403 ? 41.084 1.537 -42.502 1.00 92.06 403 HIS A CA 1
ATOM 3219 C C . HIS A 1 403 ? 41.217 3.068 -42.440 1.00 92.06 403 HIS A C 1
ATOM 3221 O O . HIS A 1 403 ? 42.307 3.594 -42.680 1.00 92.06 403 HIS A O 1
ATOM 3227 N N . TRP A 1 404 ? 40.147 3.777 -42.074 1.00 94.12 404 TRP A N 1
ATOM 3228 C CA . TRP A 1 404 ? 40.140 5.238 -41.976 1.00 94.12 404 TRP A CA 1
ATOM 3229 C C . TRP A 1 404 ? 41.028 5.737 -40.840 1.00 94.12 404 TRP A C 1
ATOM 3231 O O . TRP A 1 404 ? 41.765 6.701 -41.035 1.00 94.12 404 TRP A O 1
ATOM 3241 N N . GLN A 1 405 ? 41.053 5.033 -39.705 1.00 93.69 405 GLN A N 1
ATOM 3242 C CA . GLN A 1 405 ? 41.992 5.345 -38.624 1.00 93.69 405 GLN A CA 1
ATOM 3243 C C . GLN A 1 405 ? 43.452 5.200 -39.081 1.00 93.69 405 GLN A C 1
ATOM 3245 O O . GLN A 1 405 ? 44.270 6.089 -38.860 1.00 93.69 405 GLN A O 1
ATOM 3250 N N . LYS A 1 406 ? 43.787 4.124 -39.806 1.00 93.38 406 LYS A N 1
ATOM 3251 C CA . LYS A 1 406 ? 45.137 3.957 -40.379 1.00 93.38 406 LYS A CA 1
ATOM 3252 C C . LYS A 1 406 ? 45.477 5.060 -41.380 1.00 93.38 406 LYS A C 1
ATOM 3254 O O . LYS A 1 406 ? 46.633 5.474 -41.465 1.00 93.38 406 LYS A O 1
ATOM 3259 N N . LEU A 1 407 ? 44.491 5.526 -42.151 1.00 92.06 407 LEU A N 1
ATOM 3260 C CA . LEU A 1 407 ? 44.676 6.645 -43.070 1.00 92.06 407 LEU A CA 1
ATOM 3261 C C . LEU A 1 407 ? 44.953 7.948 -42.308 1.00 92.06 407 LEU A C 1
ATOM 3263 O O . LEU A 1 407 ? 45.870 8.667 -42.697 1.00 92.06 407 LEU A O 1
ATOM 3267 N N . ILE A 1 408 ? 44.223 8.225 -41.223 1.00 91.06 408 ILE A N 1
ATOM 3268 C CA . ILE A 1 408 ? 44.480 9.357 -40.317 1.00 91.06 408 ILE A CA 1
ATOM 3269 C C . ILE A 1 408 ? 45.927 9.324 -39.827 1.00 91.06 408 ILE A C 1
ATOM 3271 O O . ILE A 1 408 ? 46.661 10.293 -40.033 1.00 91.06 408 ILE A O 1
ATOM 3275 N N . ASP A 1 409 ? 46.363 8.196 -39.264 1.00 91.81 409 ASP A N 1
ATOM 3276 C CA . ASP A 1 409 ? 47.712 8.043 -38.713 1.00 91.81 409 ASP A CA 1
ATOM 3277 C C . ASP A 1 409 ? 48.787 8.263 -39.791 1.00 91.81 409 ASP A C 1
ATOM 3279 O O . ASP A 1 409 ? 49.765 8.990 -39.582 1.00 91.81 409 ASP A O 1
ATOM 3283 N N . ALA A 1 410 ? 48.576 7.701 -40.986 1.00 90.81 410 ALA A N 1
ATOM 3284 C CA . ALA A 1 410 ? 49.472 7.880 -42.123 1.00 90.81 410 ALA A CA 1
ATOM 3285 C C . ALA A 1 410 ? 49.537 9.345 -42.587 1.00 90.81 410 ALA A C 1
ATOM 3287 O O . ALA A 1 410 ? 50.631 9.866 -42.822 1.00 90.81 410 ALA A O 1
ATOM 3288 N N . ARG A 1 411 ? 48.392 10.039 -42.691 1.00 88.94 411 ARG A N 1
ATOM 3289 C CA . ARG A 1 411 ? 48.342 11.456 -43.092 1.00 88.94 411 ARG A CA 1
ATOM 3290 C C . ARG A 1 411 ? 48.938 12.376 -42.043 1.00 88.94 411 ARG A C 1
ATOM 3292 O O . ARG A 1 411 ? 49.646 13.309 -42.413 1.00 88.94 411 ARG A O 1
ATOM 3299 N N . LEU A 1 412 ? 48.727 12.105 -40.758 1.00 87.38 412 LEU A N 1
ATOM 3300 C CA . LEU A 1 412 ? 49.401 12.830 -39.684 1.00 87.38 412 LEU A CA 1
ATOM 3301 C C . LEU A 1 412 ? 50.916 12.697 -39.821 1.00 87.38 412 LEU A C 1
ATOM 3303 O O . LEU A 1 412 ? 51.610 13.713 -39.843 1.00 87.3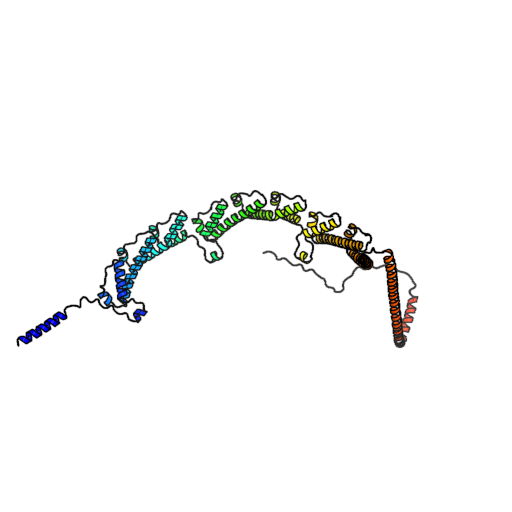8 412 LEU A O 1
ATOM 3307 N N . GLN A 1 413 ? 51.441 11.482 -39.986 1.00 85.56 413 GLN A N 1
ATOM 3308 C CA . GLN A 1 413 ? 52.881 11.275 -40.138 1.00 85.56 413 GLN A CA 1
ATOM 3309 C C . GLN A 1 413 ? 53.441 11.973 -41.388 1.00 85.56 413 GLN A C 1
ATOM 3311 O O . GLN A 1 413 ? 54.489 12.620 -41.323 1.00 85.56 413 GLN A O 1
ATOM 3316 N N . GLU A 1 414 ? 52.742 11.868 -42.517 1.00 86.12 414 GLU A N 1
ATOM 3317 C CA . GLU A 1 414 ? 53.161 12.454 -43.791 1.00 86.12 414 GLU A CA 1
ATOM 3318 C C . GLU A 1 414 ? 53.106 13.991 -43.773 1.00 86.12 414 GLU A C 1
ATOM 3320 O O . GLU A 1 414 ? 54.023 14.657 -44.259 1.00 86.12 414 GLU A O 1
ATOM 3325 N N . TRP A 1 415 ? 52.042 14.574 -43.214 1.00 89.25 415 TRP A N 1
ATOM 3326 C CA . TRP A 1 415 ? 51.754 16.007 -43.325 1.00 89.25 415 TRP A CA 1
ATOM 3327 C C . TRP A 1 415 ? 52.128 16.826 -42.094 1.00 89.25 415 TRP A C 1
ATOM 3329 O O . TRP A 1 415 ? 52.115 18.053 -42.178 1.00 89.25 415 TRP A O 1
ATOM 3339 N N . THR A 1 416 ? 52.556 16.209 -40.988 1.00 85.88 416 THR A N 1
ATOM 3340 C CA . THR A 1 416 ? 53.064 16.939 -39.810 1.00 85.88 416 THR A CA 1
ATOM 3341 C C . THR A 1 416 ? 54.103 18.011 -40.178 1.00 85.88 416 THR A C 1
ATOM 3343 O O . THR A 1 416 ? 53.922 19.160 -39.767 1.00 85.88 416 THR A O 1
ATOM 3346 N N . PRO A 1 417 ? 55.142 17.737 -40.999 1.00 85.31 417 PRO A N 1
ATOM 3347 C CA . PRO A 1 417 ? 56.108 18.772 -41.380 1.00 85.31 417 PRO A CA 1
ATOM 3348 C C . PRO A 1 417 ? 55.461 19.960 -42.107 1.00 85.31 417 PRO A C 1
ATOM 3350 O O . PRO A 1 417 ? 55.877 21.104 -41.927 1.00 85.31 417 PRO A O 1
ATOM 3353 N N . ARG A 1 418 ? 54.421 19.694 -42.906 1.00 86.06 418 ARG A N 1
ATOM 3354 C CA . ARG A 1 418 ? 53.674 20.700 -43.670 1.00 86.06 418 ARG A CA 1
ATOM 3355 C C . ARG A 1 418 ? 52.821 21.578 -42.757 1.00 86.06 418 ARG A C 1
ATOM 3357 O O . ARG A 1 418 ? 52.858 22.799 -42.893 1.00 86.06 418 ARG A O 1
ATOM 3364 N N . ILE A 1 419 ? 52.110 20.966 -41.810 1.00 84.19 419 ILE A N 1
ATOM 3365 C CA . ILE A 1 419 ? 51.289 21.655 -40.803 1.00 84.19 419 ILE A CA 1
ATOM 3366 C C . ILE A 1 419 ? 52.171 22.560 -39.930 1.00 84.19 419 ILE A C 1
ATOM 3368 O O . ILE A 1 419 ? 51.873 23.740 -39.744 1.00 84.19 419 ILE A O 1
ATOM 3372 N N . VAL A 1 420 ? 53.306 22.040 -39.448 1.00 85.19 420 VAL A N 1
ATOM 3373 C CA . VAL A 1 420 ? 54.264 22.803 -38.628 1.00 85.19 420 VAL A CA 1
ATOM 3374 C C . VAL A 1 420 ? 54.859 23.977 -39.407 1.00 85.19 420 VAL A C 1
ATOM 3376 O O . VAL A 1 420 ? 55.009 25.071 -38.853 1.00 85.19 420 VAL A O 1
ATOM 3379 N N . TYR A 1 421 ? 55.172 23.786 -40.691 1.00 84.12 421 TYR A N 1
ATOM 3380 C CA . TYR A 1 421 ? 55.652 24.866 -41.551 1.00 84.12 421 TYR A CA 1
ATOM 3381 C C . TYR A 1 421 ? 54.595 25.965 -41.743 1.00 84.12 421 TYR A C 1
ATOM 3383 O O . TYR A 1 421 ? 54.914 27.137 -41.536 1.00 84.12 421 TYR A O 1
ATOM 3391 N N . ASP A 1 422 ? 53.336 25.607 -42.044 1.00 86.12 422 ASP A N 1
ATOM 3392 C CA . ASP A 1 422 ? 52.228 26.574 -42.165 1.00 86.12 422 ASP A CA 1
ATOM 3393 C C . ASP A 1 422 ? 52.097 27.434 -40.907 1.00 86.12 422 ASP A C 1
ATOM 3395 O O . ASP A 1 422 ? 52.042 28.665 -40.971 1.00 86.12 422 ASP A O 1
ATOM 3399 N N . GLN A 1 423 ? 52.078 26.769 -39.749 1.00 85.50 423 GLN A N 1
ATOM 3400 C CA . GLN A 1 423 ? 51.888 27.426 -38.466 1.00 85.50 423 GLN A CA 1
ATOM 3401 C C . GLN A 1 423 ? 53.073 28.333 -38.121 1.00 85.50 423 GLN A C 1
ATOM 3403 O O . GLN A 1 423 ? 52.879 29.444 -37.630 1.00 85.50 423 GLN A O 1
ATOM 3408 N N . SER A 1 424 ? 54.298 27.907 -38.438 1.00 84.56 424 SER A N 1
ATOM 3409 C CA . SER A 1 424 ? 55.501 28.722 -38.246 1.00 84.56 424 SER A CA 1
ATOM 3410 C C . SER A 1 424 ? 55.471 29.988 -39.106 1.00 84.56 424 SER A C 1
ATOM 3412 O O . SER A 1 424 ? 55.793 31.071 -38.620 1.00 84.56 424 SER A O 1
ATOM 3414 N N . CYS A 1 425 ? 55.035 29.885 -40.366 1.00 80.88 425 CYS A N 1
ATOM 3415 C CA . CYS A 1 425 ? 54.857 31.044 -41.240 1.00 80.88 425 CYS A CA 1
ATOM 3416 C C . CYS A 1 425 ? 53.786 32.004 -40.705 1.00 80.88 425 CYS A C 1
ATOM 3418 O O . CYS A 1 425 ? 54.051 33.204 -40.609 1.00 80.88 425 CYS A O 1
ATOM 3420 N N . LYS A 1 426 ? 52.624 31.483 -40.285 1.00 84.81 426 LYS A N 1
ATOM 3421 C CA . LYS A 1 426 ? 51.545 32.276 -39.670 1.00 84.81 426 LYS A CA 1
ATOM 3422 C C . LYS A 1 426 ? 52.017 33.030 -38.425 1.00 84.81 426 LYS A C 1
ATOM 3424 O O . LYS A 1 426 ? 51.777 34.229 -38.324 1.00 84.81 426 LYS A O 1
ATOM 3429 N N . ASN A 1 427 ? 52.738 32.363 -37.522 1.00 82.62 427 ASN A N 1
ATOM 3430 C CA . ASN A 1 427 ? 53.261 32.971 -36.292 1.00 82.62 427 ASN A CA 1
ATOM 3431 C C . ASN A 1 427 ? 54.254 34.115 -36.569 1.00 82.62 427 ASN A C 1
ATOM 3433 O O . ASN A 1 427 ? 54.389 35.028 -35.761 1.00 82.62 427 ASN A O 1
ATOM 3437 N N . LEU A 1 428 ? 54.932 34.084 -37.719 1.00 86.06 428 LEU A N 1
ATOM 3438 C CA . LEU A 1 428 ? 55.841 35.137 -38.179 1.00 86.06 428 LEU A CA 1
ATOM 3439 C C . LEU A 1 428 ? 55.147 36.200 -39.053 1.00 86.06 428 LEU A C 1
ATOM 3441 O O . LEU A 1 428 ? 55.829 37.055 -39.620 1.00 86.06 428 LEU A O 1
ATOM 3445 N N . GLY A 1 429 ? 53.818 36.140 -39.205 1.00 86.06 429 GLY A N 1
ATOM 3446 C CA . GLY A 1 429 ? 53.039 37.056 -40.043 1.00 86.06 429 GLY A CA 1
ATOM 3447 C C . GLY A 1 429 ? 53.281 36.887 -41.548 1.00 86.06 429 GLY A C 1
ATOM 3448 O O . GLY A 1 429 ? 53.110 37.839 -42.306 1.00 86.06 429 GLY A O 1
ATOM 3449 N N . ARG A 1 430 ? 53.724 35.704 -41.993 1.00 85.88 430 ARG A N 1
ATOM 3450 C CA . ARG A 1 430 ? 54.089 35.417 -43.390 1.00 85.88 430 ARG A CA 1
ATOM 3451 C C . ARG A 1 430 ? 53.141 34.412 -44.032 1.00 85.88 430 ARG A C 1
ATOM 3453 O O . ARG A 1 430 ? 52.620 33.511 -43.378 1.00 85.88 430 ARG A O 1
ATOM 3460 N N . THR A 1 431 ? 52.977 34.522 -45.346 1.00 86.12 431 THR A N 1
ATOM 3461 C CA . THR A 1 431 ? 52.354 33.473 -46.156 1.00 86.12 431 THR A CA 1
ATOM 3462 C C . THR A 1 431 ? 53.364 32.346 -46.422 1.00 86.12 431 THR A C 1
ATOM 3464 O O . THR A 1 431 ? 54.525 32.632 -46.722 1.00 86.12 431 THR A O 1
ATOM 3467 N N . PRO A 1 432 ? 52.969 31.066 -46.295 1.00 84.75 432 PRO A N 1
ATOM 3468 C CA . PRO A 1 432 ? 53.860 29.946 -46.590 1.00 84.75 432 PRO A CA 1
ATOM 3469 C C . PRO A 1 432 ? 54.200 29.877 -48.081 1.00 84.75 432 PRO A C 1
ATOM 3471 O O . PRO A 1 432 ? 53.309 29.979 -48.927 1.00 84.75 432 PRO A O 1
ATOM 3474 N N . ASP A 1 433 ? 55.473 29.632 -48.400 1.00 87.75 433 ASP A N 1
ATOM 3475 C CA . ASP A 1 433 ? 55.910 29.324 -49.764 1.00 87.75 433 ASP A CA 1
ATOM 3476 C C . ASP A 1 433 ? 55.915 27.805 -49.972 1.00 87.75 433 ASP A C 1
ATOM 3478 O O . ASP A 1 433 ? 56.861 27.085 -49.634 1.00 87.75 433 ASP A O 1
ATOM 3482 N N . TRP A 1 434 ? 54.821 27.308 -50.546 1.00 83.12 434 TRP A N 1
ATOM 3483 C CA . TRP A 1 434 ? 54.646 25.883 -50.802 1.00 83.12 434 TRP A CA 1
ATOM 3484 C C . TRP A 1 434 ? 55.591 25.333 -51.871 1.00 83.12 434 TRP A C 1
ATOM 3486 O O . TRP A 1 434 ? 55.927 24.151 -51.818 1.00 83.12 434 TRP A O 1
ATOM 3496 N N . ALA A 1 435 ? 56.054 26.156 -52.817 1.00 80.88 435 ALA A N 1
ATOM 3497 C CA . ALA A 1 435 ? 57.000 25.713 -53.837 1.00 80.88 435 ALA A CA 1
ATOM 3498 C C . ALA A 1 435 ? 58.378 25.451 -53.218 1.00 80.88 435 ALA A C 1
ATOM 3500 O O . ALA A 1 435 ? 59.027 24.451 -53.544 1.00 80.88 435 ALA A O 1
ATOM 3501 N N . LEU A 1 436 ? 58.796 26.306 -52.280 1.00 78.88 436 LEU A N 1
ATOM 3502 C CA . LEU A 1 436 ? 60.023 26.116 -51.514 1.00 78.88 436 LEU A CA 1
ATOM 3503 C C . LEU A 1 436 ? 59.926 24.905 -50.577 1.00 78.88 436 LEU A C 1
ATOM 3505 O O . LEU A 1 436 ? 60.827 24.066 -50.587 1.00 78.88 436 LEU A O 1
ATOM 3509 N N . PHE A 1 437 ? 58.830 24.783 -49.820 1.00 80.94 437 PHE A N 1
ATOM 3510 C CA . PHE A 1 437 ? 58.601 23.647 -48.921 1.00 80.94 437 PHE A CA 1
ATOM 3511 C C . PHE A 1 437 ? 58.582 22.310 -49.671 1.00 80.94 437 PHE A C 1
ATOM 3513 O O . PHE A 1 437 ? 59.218 21.353 -49.239 1.00 80.94 437 PHE A O 1
ATOM 3520 N N . ASN A 1 438 ? 57.903 22.228 -50.818 1.00 77.00 438 ASN A N 1
ATOM 3521 C CA . ASN A 1 438 ? 57.829 20.989 -51.596 1.00 77.00 438 ASN A CA 1
ATOM 3522 C C . ASN A 1 438 ? 59.198 20.605 -52.188 1.00 77.00 438 ASN A C 1
ATOM 3524 O O . ASN A 1 438 ? 59.545 19.428 -52.215 1.00 77.00 438 ASN A O 1
ATOM 3528 N N . ARG A 1 439 ? 60.023 21.579 -52.604 1.00 70.81 439 ARG A N 1
ATOM 3529 C CA . ARG A 1 439 ? 61.399 21.316 -53.072 1.00 70.81 439 ARG A CA 1
ATOM 3530 C C . ARG A 1 439 ? 62.318 20.843 -51.944 1.00 70.81 439 ARG A C 1
ATOM 3532 O O . ARG A 1 439 ? 63.110 19.925 -52.149 1.00 70.81 439 ARG A O 1
ATOM 3539 N N . SER A 1 440 ? 62.231 21.452 -50.762 1.00 61.75 440 SER A N 1
ATOM 3540 C CA . SER A 1 440 ? 63.064 21.078 -49.612 1.00 61.75 440 SER A CA 1
ATOM 3541 C C . SER A 1 440 ? 62.643 19.743 -48.988 1.00 61.75 440 SER A C 1
ATOM 3543 O O . SER A 1 440 ? 63.507 18.931 -48.664 1.00 61.75 440 SER A O 1
ATOM 3545 N N . SER A 1 441 ? 61.339 19.471 -48.891 1.00 61.34 441 SER A N 1
ATOM 3546 C CA . SER A 1 441 ? 60.802 18.197 -48.392 1.00 61.34 441 SER A CA 1
ATOM 3547 C C . SER A 1 441 ? 61.058 17.031 -49.351 1.00 61.34 441 SER A C 1
ATOM 3549 O O . SER A 1 441 ? 61.453 15.964 -48.889 1.00 61.34 441 SER A O 1
ATOM 3551 N N . PHE A 1 442 ? 60.959 17.235 -50.670 1.00 58.59 442 PHE A N 1
ATOM 3552 C CA . PHE A 1 442 ? 61.345 16.233 -51.674 1.00 58.59 442 PHE A CA 1
ATOM 3553 C C . PHE A 1 442 ? 62.837 15.868 -51.588 1.00 58.59 442 PHE A C 1
ATOM 3555 O O . PHE A 1 442 ? 63.192 14.689 -51.580 1.00 58.59 442 PHE A O 1
ATOM 3562 N N . ASN A 1 443 ? 63.719 16.864 -51.435 1.00 58.06 443 ASN A N 1
ATOM 3563 C CA . ASN A 1 443 ? 65.155 16.627 -51.248 1.00 58.06 443 ASN A CA 1
ATOM 3564 C C . ASN A 1 443 ? 65.459 15.914 -49.916 1.00 58.06 443 ASN A C 1
ATOM 3566 O O . ASN A 1 443 ? 66.321 15.036 -49.872 1.00 58.06 443 ASN A O 1
ATOM 3570 N N . ALA A 1 444 ? 64.736 16.242 -48.840 1.00 58.62 444 ALA A N 1
ATOM 3571 C CA . ALA A 1 444 ? 64.871 15.571 -47.546 1.00 58.62 444 ALA A CA 1
ATOM 3572 C C . ALA A 1 444 ? 64.355 14.118 -47.579 1.00 58.62 444 ALA A C 1
ATOM 3574 O O . ALA A 1 444 ? 65.006 13.224 -47.038 1.00 58.62 444 ALA A O 1
ATOM 3575 N N . GLN A 1 445 ? 63.233 13.852 -48.258 1.00 59.69 445 GLN A N 1
ATOM 3576 C CA . GLN A 1 445 ? 62.709 12.497 -48.459 1.00 59.69 445 GLN A CA 1
ATOM 3577 C C . GLN A 1 445 ? 63.630 11.647 -49.342 1.00 59.69 445 GLN A C 1
ATOM 3579 O O . GLN A 1 445 ? 63.874 10.494 -48.992 1.00 59.69 445 GLN A O 1
ATOM 3584 N N . GLN A 1 446 ? 64.218 12.198 -50.414 1.00 57.34 446 GLN A N 1
ATOM 3585 C CA . GLN A 1 446 ? 65.243 11.486 -51.191 1.00 57.34 446 GLN A CA 1
ATOM 3586 C C . GLN A 1 446 ? 66.466 11.127 -50.336 1.00 57.34 446 GLN A C 1
ATOM 3588 O O . GLN A 1 446 ? 66.972 10.011 -50.432 1.00 57.34 446 GLN A O 1
ATOM 3593 N N . GLN A 1 447 ? 66.923 12.030 -49.463 1.00 56.38 447 GLN A N 1
ATOM 3594 C CA . GLN A 1 447 ? 68.048 11.752 -48.565 1.00 56.38 447 GLN A CA 1
ATOM 3595 C C . GLN A 1 447 ? 67.714 10.696 -47.500 1.00 56.38 447 GLN A C 1
ATOM 3597 O O . GLN A 1 447 ? 68.572 9.874 -47.174 1.00 56.38 447 GLN A O 1
ATOM 3602 N N . MET A 1 448 ? 66.485 10.675 -46.970 1.00 56.22 448 MET A N 1
ATOM 3603 C CA . MET A 1 448 ? 66.044 9.638 -46.027 1.00 56.22 448 MET A CA 1
ATOM 3604 C C . MET A 1 448 ? 65.819 8.281 -46.707 1.00 56.22 448 MET A C 1
ATOM 3606 O O . MET A 1 448 ? 66.239 7.263 -46.161 1.00 56.22 448 MET A O 1
ATOM 3610 N N . ALA A 1 449 ? 65.246 8.248 -47.913 1.00 54.72 449 ALA A N 1
ATOM 3611 C CA . ALA A 1 449 ? 65.114 7.028 -48.712 1.00 54.72 449 ALA A CA 1
ATOM 3612 C C . ALA A 1 449 ? 66.489 6.460 -49.110 1.00 54.72 449 ALA A C 1
ATOM 3614 O O . ALA A 1 449 ? 66.709 5.256 -48.997 1.00 54.72 449 ALA A O 1
ATOM 3615 N N . ALA A 1 450 ? 67.444 7.325 -49.471 1.00 57.00 450 ALA A N 1
ATOM 3616 C CA . ALA A 1 450 ? 68.828 6.936 -49.733 1.00 57.00 450 ALA A CA 1
ATOM 3617 C C . ALA A 1 450 ? 69.541 6.407 -48.474 1.00 57.00 450 ALA A C 1
ATOM 3619 O O . ALA A 1 450 ? 70.305 5.447 -48.564 1.00 57.00 450 ALA A O 1
ATOM 3620 N N . LYS A 1 451 ? 69.275 6.979 -47.287 1.00 56.72 451 LYS A N 1
ATOM 3621 C CA . LYS A 1 451 ? 69.778 6.450 -46.003 1.00 56.72 451 LYS A CA 1
ATOM 3622 C C . LYS A 1 451 ? 69.163 5.094 -45.650 1.00 56.72 451 LYS A C 1
ATOM 3624 O O . LYS A 1 451 ? 69.908 4.195 -45.287 1.00 56.72 451 LYS A O 1
ATOM 3629 N N . SER A 1 452 ? 67.853 4.926 -45.820 1.00 56.94 452 SER A N 1
ATOM 3630 C CA . SER A 1 452 ? 67.146 3.658 -45.584 1.00 56.94 452 SER A CA 1
ATOM 3631 C C . SER A 1 452 ? 67.622 2.548 -46.531 1.00 56.94 452 SER A C 1
ATOM 3633 O O . SER A 1 452 ? 67.971 1.459 -46.081 1.00 56.94 452 SER A O 1
ATOM 3635 N N . GLN A 1 453 ? 67.759 2.828 -47.834 1.00 55.62 453 GLN A N 1
ATOM 3636 C CA . GLN A 1 453 ? 68.343 1.874 -48.787 1.00 55.62 453 GLN A CA 1
ATOM 3637 C C . GLN A 1 453 ? 69.794 1.527 -48.446 1.00 55.62 453 GLN A C 1
ATOM 3639 O O . GLN A 1 453 ? 70.186 0.365 -48.563 1.00 55.62 453 GLN A O 1
ATOM 3644 N N . LYS A 1 454 ? 70.584 2.506 -47.990 1.00 66.88 454 LYS A N 1
ATOM 3645 C CA . LYS A 1 454 ? 71.951 2.267 -47.522 1.00 66.88 454 LYS A CA 1
ATOM 3646 C C . LYS A 1 454 ? 71.974 1.393 -46.265 1.00 66.88 454 LYS A C 1
ATOM 3648 O O . LYS A 1 454 ? 72.743 0.445 -46.224 1.00 66.88 454 LYS A O 1
ATOM 3653 N N . GLU A 1 455 ? 71.096 1.626 -45.292 1.00 65.00 455 GLU A N 1
ATOM 3654 C CA . GLU A 1 455 ? 70.991 0.808 -44.076 1.00 65.00 455 GLU A CA 1
ATOM 3655 C C . GLU A 1 455 ? 70.517 -0.623 -44.358 1.00 65.00 455 GLU A C 1
ATOM 3657 O O . GLU A 1 455 ? 71.056 -1.566 -43.777 1.00 65.00 455 GLU A O 1
ATOM 3662 N N . ILE A 1 456 ? 69.559 -0.809 -45.273 1.00 58.94 456 ILE A N 1
ATOM 3663 C CA . ILE A 1 456 ? 69.099 -2.132 -45.725 1.00 58.94 456 ILE A CA 1
ATOM 3664 C C . ILE A 1 456 ? 70.227 -2.864 -46.465 1.00 58.94 456 ILE A C 1
ATOM 3666 O O . ILE A 1 456 ? 70.483 -4.034 -46.185 1.00 58.94 456 ILE A O 1
ATOM 3670 N N . SER A 1 457 ? 70.948 -2.172 -47.352 1.00 64.19 457 SER A N 1
ATOM 3671 C CA . SER A 1 457 ? 72.140 -2.702 -48.026 1.00 64.19 457 SER A CA 1
ATOM 3672 C C . SER A 1 457 ? 73.231 -3.088 -47.019 1.00 64.19 457 SER A C 1
ATOM 3674 O O . SER A 1 457 ? 73.757 -4.198 -47.067 1.00 64.19 457 SER A O 1
ATOM 3676 N N . ASP A 1 458 ? 73.540 -2.219 -46.058 1.00 73.31 458 ASP A N 1
ATOM 3677 C CA . ASP A 1 458 ? 74.567 -2.451 -45.037 1.00 73.31 458 ASP A CA 1
ATOM 3678 C C . ASP A 1 458 ? 74.167 -3.571 -44.063 1.00 73.31 458 ASP A C 1
ATOM 3680 O O . ASP A 1 458 ? 75.025 -4.279 -43.529 1.00 73.31 458 ASP A O 1
ATOM 3684 N N . ARG A 1 459 ? 72.865 -3.761 -43.809 1.00 69.69 459 ARG A N 1
ATOM 3685 C CA . ARG A 1 459 ? 72.336 -4.900 -43.044 1.00 69.69 459 ARG A CA 1
ATOM 3686 C C . ARG A 1 459 ? 72.477 -6.202 -43.830 1.00 69.69 459 ARG A C 1
ATOM 3688 O O . ARG A 1 459 ? 73.033 -7.155 -43.294 1.00 69.69 459 ARG A O 1
ATOM 3695 N N . TRP A 1 460 ? 72.084 -6.209 -45.103 1.00 67.19 460 TRP A N 1
ATOM 3696 C CA . TRP A 1 460 ? 72.234 -7.364 -45.991 1.00 67.19 460 TRP A CA 1
ATOM 3697 C C . TRP A 1 460 ? 73.701 -7.793 -46.133 1.00 67.19 460 TRP A C 1
ATOM 3699 O O . TRP A 1 460 ? 74.019 -8.977 -46.021 1.00 67.19 460 TRP A O 1
ATOM 3709 N N . TRP A 1 461 ? 74.623 -6.836 -46.292 1.00 68.00 461 TRP A N 1
ATOM 3710 C CA . TRP A 1 461 ? 76.061 -7.115 -46.347 1.00 68.00 461 TRP A CA 1
ATOM 3711 C C . TRP A 1 461 ? 76.615 -7.658 -45.027 1.00 68.00 461 TRP A C 1
ATOM 3713 O O . TRP A 1 461 ? 77.460 -8.554 -45.052 1.00 68.00 461 TRP A O 1
ATOM 3723 N N . ARG A 1 462 ? 76.137 -7.169 -43.875 1.00 69.31 462 ARG A N 1
ATOM 3724 C CA . ARG A 1 462 ? 76.510 -7.716 -42.559 1.00 69.31 462 ARG A CA 1
ATOM 3725 C C . ARG A 1 462 ? 76.010 -9.146 -42.377 1.00 69.31 462 ARG A C 1
ATOM 3727 O O . ARG A 1 462 ? 76.804 -10.005 -42.009 1.00 69.31 462 ARG A O 1
ATOM 3734 N N . GLU A 1 463 ? 74.751 -9.419 -42.705 1.00 63.31 463 GLU A N 1
ATOM 3735 C CA . GLU A 1 463 ? 74.150 -10.756 -42.604 1.00 63.31 463 GLU A CA 1
ATOM 3736 C C . GLU A 1 463 ? 74.821 -11.760 -43.556 1.00 63.31 463 GLU A C 1
ATOM 3738 O O . GLU A 1 463 ? 75.136 -12.882 -43.159 1.00 63.31 463 GLU A O 1
ATOM 3743 N N . LYS A 1 464 ? 75.154 -11.349 -44.788 1.00 63.94 464 LYS A N 1
ATOM 3744 C CA . LYS A 1 464 ? 75.924 -12.180 -45.728 1.00 63.94 464 LYS A CA 1
ATOM 3745 C C . LYS A 1 464 ? 77.342 -12.470 -45.243 1.00 63.94 464 LYS A C 1
ATOM 3747 O O . LYS A 1 464 ? 77.820 -13.588 -45.425 1.00 63.94 464 LYS A O 1
ATOM 3752 N N . LYS A 1 465 ? 78.015 -11.492 -44.630 1.00 67.56 465 LYS A N 1
ATOM 3753 C CA . LYS A 1 465 ? 79.369 -11.660 -44.081 1.00 67.56 465 LYS A CA 1
ATOM 3754 C C . LYS A 1 465 ? 79.366 -12.565 -42.844 1.00 67.56 465 LYS A C 1
ATOM 3756 O O . LYS A 1 465 ? 80.257 -13.400 -42.717 1.00 67.56 465 LYS A O 1
ATOM 3761 N N . GLN A 1 466 ? 78.341 -12.458 -41.997 1.00 64.94 466 GLN A N 1
ATOM 3762 C CA . GLN A 1 466 ? 78.107 -13.357 -40.865 1.00 64.94 466 GLN A CA 1
ATOM 3763 C C . GLN A 1 466 ? 77.905 -14.801 -41.356 1.00 64.94 466 GLN A C 1
ATOM 3765 O O . GLN A 1 466 ? 78.681 -15.677 -40.992 1.00 64.94 466 GLN A O 1
ATOM 3770 N N . GLY A 1 467 ? 76.992 -15.020 -42.311 1.00 60.97 467 GLY A N 1
ATOM 3771 C CA . GLY A 1 467 ? 76.726 -16.351 -42.871 1.00 60.97 467 GLY A CA 1
ATOM 3772 C C . GLY A 1 467 ? 77.919 -16.989 -43.599 1.00 60.97 467 GLY A C 1
ATOM 3773 O O . GLY A 1 467 ? 78.066 -18.206 -43.589 1.00 60.97 467 GLY A O 1
ATOM 3774 N N . LEU A 1 468 ? 78.811 -16.189 -44.196 1.00 58.97 468 LEU A N 1
ATOM 3775 C CA . LEU A 1 468 ? 80.079 -16.668 -44.774 1.00 58.97 468 LEU A CA 1
ATOM 3776 C C . LEU A 1 468 ? 81.099 -17.088 -43.707 1.00 58.97 468 LEU A C 1
ATOM 3778 O O . LEU A 1 468 ? 81.909 -17.979 -43.958 1.00 58.97 468 LEU A O 1
ATOM 3782 N N . THR A 1 469 ? 81.065 -16.453 -42.537 1.00 61.62 469 THR A N 1
ATOM 3783 C CA . THR A 1 469 ? 81.932 -16.790 -41.400 1.00 61.62 469 THR A CA 1
ATOM 3784 C C . THR A 1 469 ? 81.429 -18.073 -40.734 1.00 61.62 469 THR A C 1
ATOM 3786 O O . THR A 1 469 ? 82.189 -19.028 -40.603 1.00 61.62 469 THR A O 1
ATOM 3789 N N . ASP A 1 470 ? 80.118 -18.165 -40.498 1.00 57.34 470 ASP A N 1
ATOM 3790 C CA . ASP A 1 470 ? 79.466 -19.351 -39.933 1.00 57.34 470 ASP A CA 1
ATOM 3791 C C . ASP A 1 470 ? 79.583 -20.578 -40.861 1.00 57.34 470 ASP A C 1
ATOM 3793 O O . ASP A 1 470 ? 79.762 -21.708 -40.405 1.00 57.34 470 ASP A O 1
ATOM 3797 N N . ALA A 1 471 ? 79.533 -20.389 -42.185 1.00 52.59 471 ALA A N 1
ATOM 3798 C CA . ALA A 1 471 ? 79.769 -21.467 -43.149 1.00 52.59 471 ALA A CA 1
ATOM 3799 C C . ALA A 1 471 ? 81.228 -21.956 -43.134 1.00 52.59 471 ALA A C 1
ATOM 3801 O O . ALA A 1 471 ? 81.480 -23.152 -43.282 1.00 52.59 471 ALA A O 1
ATOM 3802 N N . LYS A 1 472 ? 82.193 -21.053 -42.933 1.00 56.84 472 LYS A N 1
ATOM 3803 C CA . LYS A 1 472 ? 83.619 -21.397 -42.857 1.00 56.84 472 LYS A CA 1
ATOM 3804 C C . LYS A 1 472 ? 83.932 -22.218 -41.602 1.00 56.84 472 LYS A C 1
ATOM 3806 O O . LYS A 1 472 ? 84.683 -23.190 -41.692 1.00 56.84 472 LYS A O 1
ATOM 3811 N N . ASP A 1 473 ? 83.298 -21.885 -40.482 1.00 56.59 473 ASP A N 1
ATOM 3812 C CA . ASP A 1 473 ? 83.454 -22.609 -39.216 1.00 56.59 473 ASP A CA 1
ATOM 3813 C C . ASP A 1 473 ? 82.749 -23.979 -39.247 1.00 56.59 473 ASP A C 1
ATOM 3815 O O . ASP A 1 473 ? 83.298 -24.979 -38.779 1.00 56.59 473 ASP A O 1
ATOM 3819 N N . ASN A 1 474 ? 81.590 -24.077 -39.910 1.00 52.66 474 ASN A N 1
ATOM 3820 C CA . ASN A 1 474 ? 80.879 -25.347 -40.089 1.00 52.66 474 ASN A CA 1
ATOM 3821 C C . ASN A 1 474 ? 81.591 -26.321 -41.049 1.00 52.66 474 ASN A C 1
ATOM 3823 O O . ASN A 1 474 ? 81.588 -27.528 -40.803 1.00 52.66 474 ASN A O 1
ATOM 3827 N N . VAL A 1 475 ? 82.256 -25.835 -42.106 1.00 54.22 475 VAL A N 1
ATOM 3828 C CA . VAL A 1 475 ? 83.047 -26.687 -43.023 1.00 54.22 475 VAL A CA 1
ATOM 3829 C C . VAL A 1 475 ? 84.305 -27.240 -42.339 1.00 54.22 475 VAL A C 1
ATOM 3831 O O . VAL A 1 475 ? 84.672 -28.394 -42.571 1.00 54.22 475 VAL A O 1
ATOM 3834 N N . ALA A 1 476 ? 84.930 -26.471 -41.442 1.00 53.75 476 ALA A N 1
ATOM 3835 C CA . ALA A 1 476 ? 86.058 -26.944 -40.639 1.00 53.75 476 ALA A CA 1
ATOM 3836 C C . ALA A 1 476 ? 85.650 -28.041 -39.630 1.00 53.75 476 ALA A C 1
ATOM 3838 O O . ALA A 1 476 ? 86.429 -28.961 -39.377 1.00 53.75 476 ALA A O 1
ATOM 3839 N N . GLY A 1 477 ? 84.421 -27.985 -39.100 1.00 53.62 477 GLY A N 1
ATOM 3840 C CA . GLY A 1 477 ? 83.856 -29.021 -38.225 1.00 53.62 477 GLY A CA 1
ATOM 3841 C C . GLY A 1 477 ? 83.404 -30.292 -38.959 1.00 53.62 477 GLY A C 1
ATOM 3842 O O . GLY A 1 477 ? 83.609 -31.399 -38.460 1.00 53.62 477 GLY A O 1
ATOM 3843 N N . PHE A 1 478 ? 82.845 -30.165 -40.169 1.00 47.09 478 PHE A N 1
ATOM 3844 C CA . PHE A 1 478 ? 82.333 -31.306 -40.945 1.00 47.09 478 PHE A CA 1
ATOM 3845 C C . PHE A 1 478 ? 83.444 -32.194 -41.529 1.00 47.09 478 PHE A C 1
ATOM 3847 O O . PHE A 1 478 ? 83.306 -33.417 -41.567 1.00 47.09 478 PHE A O 1
ATOM 3854 N N . GLY A 1 479 ? 84.576 -31.612 -41.944 1.00 51.81 479 GLY A N 1
ATOM 3855 C CA . GLY A 1 479 ? 85.687 -32.368 -42.538 1.00 51.81 479 GLY A CA 1
ATOM 3856 C C . GLY A 1 479 ? 86.330 -33.392 -41.593 1.00 51.81 479 GLY A C 1
ATOM 3857 O O . GLY A 1 479 ? 86.836 -34.410 -42.055 1.00 51.81 479 GLY A O 1
ATOM 3858 N N . LYS A 1 480 ? 86.264 -33.156 -40.277 1.00 52.19 480 LYS A N 1
ATOM 3859 C CA . LYS A 1 480 ? 86.852 -34.041 -39.263 1.00 52.19 480 LYS A CA 1
ATOM 3860 C C . LYS A 1 480 ? 85.943 -35.236 -38.941 1.00 52.19 480 LYS A C 1
ATOM 3862 O O . LYS A 1 480 ? 86.401 -36.367 -38.968 1.00 52.19 480 LYS A O 1
ATOM 3867 N N . ASN A 1 481 ? 84.637 -35.004 -38.782 1.00 52.94 481 ASN A N 1
ATOM 3868 C CA . ASN A 1 481 ? 83.671 -36.060 -38.442 1.00 52.94 481 ASN A CA 1
ATOM 3869 C C . ASN A 1 481 ? 83.313 -36.985 -39.622 1.00 52.94 481 ASN A C 1
ATOM 3871 O O . ASN A 1 481 ? 82.894 -38.120 -39.414 1.00 52.94 481 ASN A O 1
ATOM 3875 N N . THR A 1 482 ? 83.476 -36.523 -40.867 1.00 51.03 482 THR A N 1
ATOM 3876 C CA . THR A 1 482 ? 83.144 -37.330 -42.058 1.00 51.03 482 THR A CA 1
ATOM 3877 C C . THR A 1 482 ? 84.251 -38.333 -42.409 1.00 51.03 482 THR A C 1
ATOM 3879 O O . THR A 1 482 ? 83.960 -39.392 -42.958 1.00 51.03 482 THR A O 1
ATOM 3882 N N . ALA A 1 483 ? 85.510 -38.033 -42.069 1.00 53.59 483 ALA A N 1
ATOM 3883 C CA . ALA A 1 483 ? 86.630 -38.956 -42.258 1.00 53.59 483 ALA A CA 1
ATOM 3884 C C . ALA A 1 483 ? 86.553 -40.145 -41.284 1.00 53.59 483 ALA A C 1
ATOM 3886 O O . ALA A 1 483 ? 86.721 -41.284 -41.712 1.00 53.59 483 ALA A O 1
ATOM 3887 N N . ASP A 1 484 ? 86.196 -39.883 -40.024 1.00 58.12 484 ASP A N 1
ATOM 3888 C CA . ASP A 1 484 ? 86.070 -40.910 -38.983 1.00 58.12 484 ASP A CA 1
ATOM 3889 C C . ASP A 1 484 ? 84.862 -41.836 -39.248 1.00 58.12 484 ASP A C 1
ATOM 3891 O O . ASP A 1 484 ? 84.981 -43.060 -39.209 1.00 58.12 484 ASP A O 1
ATOM 3895 N N . PHE A 1 485 ? 83.715 -41.276 -39.661 1.00 52.78 485 PHE A N 1
ATOM 3896 C CA . PHE A 1 485 ? 82.515 -42.058 -39.998 1.00 52.78 485 PHE A CA 1
ATOM 3897 C C . PHE A 1 485 ? 82.689 -42.942 -41.248 1.00 52.78 485 PHE A C 1
ATOM 3899 O O . PHE A 1 485 ? 82.154 -44.055 -41.311 1.00 52.78 485 PHE A O 1
ATOM 3906 N N . LEU A 1 486 ? 83.433 -42.458 -42.253 1.00 54.47 486 LEU A N 1
ATOM 3907 C CA . LEU A 1 486 ? 83.715 -43.207 -43.479 1.00 54.47 486 LEU A CA 1
ATOM 3908 C C . LEU A 1 486 ? 84.772 -44.294 -43.288 1.00 54.47 486 LEU A C 1
ATOM 3910 O O . LEU A 1 486 ? 84.810 -45.189 -44.124 1.00 54.47 486 LEU A O 1
ATOM 3914 N N . ASP A 1 487 ? 85.602 -44.252 -42.244 1.00 56.69 487 ASP A N 1
ATOM 3915 C CA . ASP A 1 487 ? 86.550 -45.328 -41.929 1.00 56.69 487 ASP A CA 1
ATOM 3916 C C . ASP A 1 487 ? 85.870 -46.468 -41.153 1.00 56.69 487 ASP A C 1
ATOM 3918 O O . ASP A 1 487 ? 86.076 -47.639 -41.470 1.00 56.69 487 ASP A O 1
ATOM 3922 N N . GLU A 1 488 ? 84.952 -46.136 -40.240 1.00 57.94 488 GLU A N 1
ATOM 3923 C CA . GLU A 1 488 ? 84.211 -47.116 -39.432 1.00 57.94 488 GLU A CA 1
ATOM 3924 C C . GLU A 1 488 ? 83.147 -47.911 -40.218 1.00 57.94 488 GLU A C 1
ATOM 3926 O O . GLU A 1 488 ? 82.788 -49.017 -39.819 1.00 57.94 488 GLU A O 1
ATOM 3931 N N . ASN A 1 489 ? 82.646 -47.395 -41.351 1.00 51.59 489 ASN A N 1
ATOM 3932 C CA . ASN A 1 489 ? 81.464 -47.956 -42.035 1.00 51.59 489 ASN A CA 1
ATOM 3933 C C . ASN A 1 489 ? 81.694 -48.403 -43.496 1.00 51.59 489 ASN A C 1
ATOM 3935 O O . ASN A 1 489 ? 80.725 -48.652 -44.226 1.00 51.59 489 ASN A O 1
ATOM 3939 N N . LYS A 1 490 ? 82.954 -48.547 -43.944 1.00 52.22 490 LYS A N 1
ATOM 3940 C CA . LYS A 1 490 ? 83.310 -48.871 -45.350 1.00 52.22 490 LYS A CA 1
ATOM 3941 C C . LYS A 1 490 ? 82.596 -50.105 -45.904 1.00 52.22 490 LYS A C 1
ATOM 3943 O O . LYS A 1 490 ? 82.192 -50.122 -47.066 1.00 52.22 490 LYS A O 1
ATOM 3948 N N . GLU A 1 491 ? 82.400 -51.127 -45.076 1.00 52.75 491 GLU A N 1
ATOM 3949 C CA . GLU A 1 491 ? 81.808 -52.395 -45.510 1.00 52.75 491 GLU A CA 1
ATOM 3950 C C . GLU A 1 491 ? 80.275 -52.330 -45.668 1.00 52.75 491 GLU A C 1
ATOM 3952 O O . GLU A 1 491 ? 79.703 -53.004 -46.528 1.00 52.75 491 GLU A O 1
ATOM 3957 N N . ALA A 1 492 ? 79.600 -51.482 -44.882 1.00 51.59 492 ALA A N 1
ATOM 3958 C CA . ALA A 1 492 ? 78.150 -51.286 -44.945 1.00 51.59 492 ALA A CA 1
ATOM 3959 C C . ALA A 1 492 ? 77.747 -50.379 -46.121 1.00 51.59 492 ALA A C 1
ATOM 3961 O O . ALA A 1 492 ? 76.784 -50.667 -46.837 1.00 51.59 492 ALA A O 1
ATOM 3962 N N . VAL A 1 493 ? 78.534 -49.330 -46.383 1.00 54.41 493 VAL A N 1
ATOM 3963 C CA . VAL A 1 493 ? 78.319 -48.408 -47.512 1.00 54.41 493 VAL A CA 1
ATOM 3964 C C . VAL A 1 493 ? 78.565 -49.106 -48.859 1.00 54.41 493 VAL A C 1
ATOM 3966 O O . VAL A 1 493 ? 77.806 -48.900 -49.808 1.00 54.41 493 VAL A O 1
ATOM 3969 N N . GLY A 1 494 ? 79.547 -50.015 -48.934 1.00 48.56 494 GLY A N 1
ATOM 3970 C CA . GLY A 1 494 ? 79.805 -50.819 -50.136 1.00 48.56 494 GLY A CA 1
ATOM 3971 C C . GLY A 1 494 ? 78.649 -51.755 -50.522 1.00 48.56 494 GLY A C 1
ATOM 3972 O O . GLY A 1 494 ? 78.348 -51.911 -51.706 1.00 48.56 494 GLY A O 1
ATOM 3973 N N . LYS A 1 495 ? 77.948 -52.335 -49.537 1.00 53.03 495 LYS A N 1
ATOM 3974 C CA . LYS A 1 495 ? 76.805 -53.241 -49.772 1.00 53.03 495 LYS A CA 1
ATOM 3975 C C . LYS A 1 495 ? 75.534 -52.487 -50.198 1.00 53.03 495 LYS A C 1
ATOM 3977 O O . LYS A 1 495 ? 74.793 -52.976 -51.049 1.00 53.03 495 LYS A O 1
ATOM 3982 N N . LEU A 1 496 ? 75.315 -51.275 -49.679 1.00 48.84 496 LEU A N 1
ATOM 3983 C CA . LEU A 1 496 ? 74.179 -50.414 -50.044 1.00 48.84 496 LEU A CA 1
ATOM 3984 C C . LEU A 1 496 ? 74.270 -49.870 -51.480 1.00 48.84 496 LEU A C 1
ATOM 3986 O O . LEU A 1 496 ? 73.261 -49.837 -52.187 1.00 48.84 496 LEU A O 1
ATOM 3990 N N . LEU A 1 497 ? 75.471 -49.515 -51.947 1.00 48.41 497 LEU A N 1
ATOM 3991 C CA . LEU A 1 497 ? 75.678 -49.029 -53.319 1.00 48.41 497 LEU A CA 1
ATOM 3992 C C . LEU A 1 497 ? 75.458 -50.126 -54.377 1.00 48.41 497 LEU A C 1
ATOM 3994 O O . LEU A 1 497 ? 74.908 -49.847 -55.442 1.00 48.41 497 LEU A O 1
ATOM 3998 N N . PHE A 1 498 ? 75.792 -51.384 -54.067 1.00 51.31 498 PHE A N 1
ATOM 3999 C CA . PHE A 1 498 ? 75.509 -52.522 -54.952 1.00 51.31 498 PHE A CA 1
ATOM 4000 C C . PHE A 1 498 ? 74.012 -52.878 -55.012 1.00 51.31 498 PHE A C 1
ATOM 4002 O O . PHE A 1 498 ? 73.502 -53.221 -56.080 1.00 51.31 498 PHE A O 1
ATOM 4009 N N . ALA A 1 499 ? 73.285 -52.748 -53.897 1.00 47.03 499 ALA A N 1
ATOM 4010 C CA . ALA A 1 499 ? 71.841 -52.994 -53.849 1.00 47.03 499 ALA A CA 1
ATOM 4011 C C . ALA A 1 499 ? 71.028 -51.913 -54.593 1.00 47.03 499 ALA A C 1
ATOM 4013 O O . ALA A 1 499 ? 70.053 -52.232 -55.277 1.00 47.03 499 ALA A O 1
ATOM 4014 N N . ALA A 1 500 ? 71.457 -50.647 -54.529 1.00 44.72 500 ALA A N 1
ATOM 4015 C CA . ALA A 1 500 ? 70.820 -49.543 -55.249 1.00 44.72 500 ALA A CA 1
ATOM 4016 C C . ALA A 1 500 ? 70.989 -49.657 -56.779 1.00 44.72 500 ALA A C 1
ATOM 4018 O O . ALA A 1 500 ? 70.049 -49.384 -57.525 1.00 44.72 500 ALA A O 1
ATOM 4019 N N . ALA A 1 501 ? 72.140 -50.148 -57.256 1.00 44.16 501 ALA A N 1
ATOM 4020 C CA . ALA A 1 501 ? 72.383 -50.365 -58.684 1.00 44.16 501 ALA A CA 1
ATOM 4021 C C . ALA A 1 501 ? 71.527 -51.505 -59.281 1.00 44.16 501 ALA A C 1
ATOM 4023 O O . ALA A 1 501 ? 71.113 -51.425 -60.437 1.00 44.16 501 ALA A O 1
ATOM 4024 N N . ALA A 1 502 ? 71.199 -52.537 -58.492 1.00 47.50 502 ALA A N 1
ATOM 4025 C CA . ALA A 1 502 ? 70.360 -53.658 -58.932 1.00 47.50 502 ALA A CA 1
ATOM 4026 C C . ALA A 1 502 ? 68.855 -53.314 -59.001 1.00 47.50 502 ALA A C 1
ATOM 4028 O O . ALA A 1 502 ? 68.121 -53.910 -59.792 1.00 47.50 502 ALA A O 1
ATOM 4029 N N . SER A 1 503 ? 68.394 -52.339 -58.207 1.00 44.41 503 SER A N 1
ATOM 4030 C CA . SER A 1 503 ? 66.986 -51.912 -58.162 1.00 44.41 503 SER A CA 1
ATOM 4031 C C . SER A 1 503 ? 66.588 -51.036 -59.365 1.00 44.41 503 SER A C 1
ATOM 4033 O O . SER A 1 503 ? 65.468 -51.134 -59.868 1.00 44.41 503 SER A O 1
ATOM 4035 N N . CYS A 1 504 ? 67.525 -50.263 -59.927 1.00 38.75 504 CYS A N 1
ATOM 4036 C CA . CYS A 1 504 ? 67.269 -49.387 -61.079 1.00 38.75 504 CYS A CA 1
ATOM 4037 C C . CYS A 1 504 ? 67.039 -50.126 -62.416 1.00 38.75 504 CYS A C 1
ATOM 4039 O O . CYS A 1 504 ? 66.514 -49.528 -63.351 1.00 38.75 504 CYS A O 1
ATOM 4041 N N . VAL A 1 505 ? 67.378 -51.418 -62.526 1.00 44.97 505 VAL A N 1
ATOM 4042 C CA . VAL A 1 505 ? 67.240 -52.195 -63.781 1.00 44.97 505 VAL A CA 1
ATOM 4043 C C . VAL A 1 505 ? 65.868 -52.884 -63.910 1.00 44.97 505 VAL A C 1
ATOM 4045 O O . VAL A 1 505 ? 65.457 -53.231 -65.014 1.00 44.97 505 VAL A O 1
ATOM 4048 N N . LYS A 1 506 ? 65.105 -53.044 -62.817 1.00 44.91 506 LYS A N 1
ATOM 4049 C CA . LYS A 1 506 ? 63.800 -53.744 -62.828 1.00 44.91 506 LYS A CA 1
ATOM 4050 C C . LYS A 1 506 ? 62.563 -52.837 -62.946 1.00 44.91 506 LYS A C 1
ATOM 4052 O O . LYS A 1 506 ? 61.468 -53.356 -63.123 1.00 44.91 506 LYS A O 1
ATOM 4057 N N . GLY A 1 507 ? 62.713 -51.512 -62.889 1.00 41.03 507 GLY A N 1
ATOM 4058 C CA . GLY A 1 507 ? 61.594 -50.553 -62.859 1.00 41.03 507 GLY A CA 1
ATOM 4059 C C . GLY A 1 507 ? 61.073 -50.034 -64.211 1.00 41.03 507 GLY A C 1
ATOM 4060 O O . GLY A 1 507 ? 60.265 -49.114 -64.215 1.00 41.03 507 GLY A O 1
ATOM 4061 N N . LEU A 1 508 ? 61.525 -50.569 -65.353 1.00 41.19 508 LEU A N 1
ATOM 4062 C CA . LEU A 1 508 ? 61.249 -50.015 -66.696 1.00 41.19 508 LEU A CA 1
ATOM 4063 C C . LEU A 1 508 ? 60.130 -50.723 -67.501 1.00 41.19 508 LEU A C 1
ATOM 4065 O O . LEU A 1 508 ? 60.065 -50.556 -68.716 1.00 41.19 508 LEU A O 1
ATOM 4069 N N . VAL A 1 509 ? 59.223 -51.486 -66.869 1.00 39.06 509 VAL A N 1
ATOM 4070 C CA . VAL A 1 509 ? 58.101 -52.152 -67.574 1.00 39.06 509 VAL A CA 1
ATOM 4071 C C . VAL A 1 509 ? 56.741 -51.885 -66.899 1.00 39.06 509 VAL A C 1
ATOM 4073 O O . VAL A 1 509 ? 56.338 -52.606 -65.995 1.00 39.06 509 VAL A O 1
ATOM 4076 N N . ASN A 1 510 ? 56.018 -50.908 -67.465 1.00 35.91 510 ASN A N 1
ATOM 4077 C CA . ASN A 1 510 ? 54.549 -50.768 -67.553 1.00 35.91 510 ASN A CA 1
ATOM 4078 C C . ASN A 1 510 ? 53.678 -50.321 -66.337 1.00 35.91 510 ASN A C 1
ATOM 4080 O O . ASN A 1 510 ? 54.136 -50.348 -65.200 1.00 35.91 510 ASN A O 1
ATOM 4084 N N . PRO A 1 511 ? 52.450 -49.792 -66.607 1.00 40.16 511 PRO A N 1
ATOM 4085 C CA . PRO A 1 511 ? 51.959 -48.517 -66.058 1.00 40.16 511 PRO A CA 1
ATOM 4086 C C . PRO A 1 511 ? 50.825 -48.608 -65.005 1.00 40.16 511 PRO A C 1
ATOM 4088 O O . PRO A 1 511 ? 50.275 -49.670 -64.736 1.00 40.16 511 PRO A O 1
ATOM 4091 N N . LEU A 1 512 ? 50.495 -47.427 -64.455 1.00 35.19 512 LEU A N 1
ATOM 4092 C CA . LEU A 1 512 ? 49.494 -47.050 -63.431 1.00 35.19 512 LEU A CA 1
ATOM 4093 C C . LEU A 1 512 ? 48.107 -47.730 -63.503 1.00 35.19 512 LEU A C 1
ATOM 4095 O O . LEU A 1 512 ? 47.604 -47.990 -64.597 1.00 35.19 512 LEU A O 1
ATOM 4099 N N . PRO A 1 513 ? 47.406 -47.825 -62.347 1.00 33.97 513 PRO A N 1
ATOM 4100 C CA . PRO A 1 513 ? 46.139 -47.083 -62.238 1.00 33.97 513 PRO A CA 1
ATOM 4101 C C . PRO A 1 513 ? 45.817 -46.459 -60.852 1.00 33.97 513 PRO A C 1
ATOM 4103 O O . PRO A 1 513 ? 45.976 -47.096 -59.820 1.00 33.97 513 PRO A O 1
ATOM 4106 N N . ALA A 1 514 ? 45.269 -45.236 -60.926 1.00 30.47 514 ALA A N 1
ATOM 4107 C CA . ALA A 1 514 ? 44.081 -44.670 -60.244 1.00 30.47 514 ALA A CA 1
ATOM 4108 C C . ALA A 1 514 ? 43.958 -44.567 -58.687 1.00 30.47 514 ALA A C 1
ATOM 4110 O O . ALA A 1 514 ? 44.675 -45.231 -57.949 1.00 30.47 514 ALA A O 1
ATOM 4111 N N . PRO A 1 515 ? 43.071 -43.665 -58.191 1.00 36.56 515 PRO A N 1
ATOM 4112 C CA . PRO A 1 515 ? 43.224 -42.898 -56.946 1.00 36.56 515 PRO A CA 1
ATOM 4113 C C . PRO A 1 515 ? 42.492 -43.496 -55.732 1.00 36.56 515 PRO A C 1
ATOM 4115 O O . PRO A 1 515 ? 41.580 -44.303 -55.886 1.00 36.56 515 PRO A O 1
ATOM 4118 N N . VAL A 1 516 ? 42.842 -43.029 -54.527 1.00 31.17 516 VAL A N 1
ATOM 4119 C CA . VAL A 1 516 ? 42.133 -43.352 -53.276 1.00 31.17 516 VAL A CA 1
ATOM 4120 C C . VAL A 1 516 ? 41.755 -42.064 -52.534 1.00 31.17 516 VAL A C 1
ATOM 4122 O O . VAL A 1 516 ? 42.616 -41.236 -52.238 1.00 31.17 516 VAL A O 1
ATOM 4125 N N . GLU A 1 517 ? 40.454 -41.921 -52.272 1.00 30.53 517 GLU A N 1
ATOM 4126 C CA . GLU A 1 517 ? 39.816 -40.970 -51.351 1.00 30.53 517 GLU A CA 1
ATOM 4127 C C . GLU A 1 517 ? 40.221 -41.238 -49.894 1.00 30.53 517 GLU A C 1
ATOM 4129 O O . GLU A 1 517 ? 40.334 -42.397 -49.493 1.00 30.53 517 GLU A O 1
ATOM 4134 N N . VAL A 1 518 ? 40.352 -40.190 -49.072 1.00 33.44 518 VAL A N 1
ATOM 4135 C CA . VAL A 1 518 ? 40.381 -40.333 -47.606 1.00 33.44 518 VAL A CA 1
ATOM 4136 C C . VAL A 1 518 ? 39.602 -39.191 -46.946 1.00 33.44 518 VAL A C 1
ATOM 4138 O O . VAL A 1 518 ? 40.037 -38.040 -46.959 1.00 33.44 518 VAL A O 1
ATOM 4141 N N . ASP A 1 519 ? 38.467 -39.551 -46.345 1.00 31.92 519 ASP A N 1
ATOM 4142 C CA . ASP A 1 519 ? 37.747 -38.798 -45.316 1.00 31.92 519 ASP A CA 1
ATOM 4143 C C . ASP A 1 519 ? 38.364 -39.049 -43.925 1.00 31.92 519 ASP A C 1
ATOM 4145 O O . ASP A 1 519 ? 38.784 -40.164 -43.613 1.00 31.92 519 ASP A O 1
ATOM 4149 N N . GLY A 1 520 ? 38.309 -38.034 -43.053 1.00 31.00 520 GLY A N 1
ATOM 4150 C CA . GLY A 1 520 ? 38.314 -38.208 -41.593 1.00 31.00 520 GLY A CA 1
ATOM 4151 C C . GLY A 1 520 ? 39.548 -37.701 -40.833 1.00 31.00 520 GLY A C 1
ATOM 4152 O O . GLY A 1 520 ? 40.621 -38.293 -40.880 1.00 31.00 520 GLY A O 1
ATOM 4153 N N . TYR A 1 521 ? 39.356 -36.658 -40.014 1.00 31.61 521 TYR A N 1
ATOM 4154 C CA . TYR A 1 521 ? 40.254 -36.304 -38.908 1.00 31.61 521 TYR A CA 1
ATOM 4155 C C . TYR A 1 521 ? 39.606 -36.679 -37.567 1.00 31.61 521 TYR A C 1
ATOM 4157 O O . TYR A 1 521 ? 38.652 -36.041 -37.126 1.00 31.61 521 TYR A O 1
ATOM 4165 N N . THR A 1 522 ? 40.164 -37.682 -36.889 1.00 34.44 522 THR A N 1
ATOM 4166 C CA . THR A 1 522 ? 39.953 -37.975 -35.461 1.00 34.44 522 THR A CA 1
ATOM 4167 C C . THR A 1 522 ? 41.077 -37.367 -34.622 1.00 34.44 522 THR A C 1
ATOM 4169 O O . THR A 1 522 ? 42.255 -37.527 -34.941 1.00 34.44 522 THR A O 1
ATOM 4172 N N . ARG A 1 523 ? 40.711 -36.687 -33.527 1.00 36.50 523 ARG A N 1
ATOM 4173 C CA . ARG A 1 523 ? 41.627 -36.224 -32.472 1.00 36.50 523 ARG A CA 1
ATOM 4174 C C . ARG A 1 523 ? 41.989 -37.367 -31.511 1.00 36.50 523 ARG A C 1
ATOM 4176 O O . ARG A 1 523 ? 41.216 -38.297 -31.307 1.00 36.50 523 ARG A O 1
ATOM 4183 N N . THR A 1 524 ? 43.193 -37.274 -30.959 1.00 39.47 524 THR A N 1
ATOM 4184 C CA . THR A 1 524 ? 44.027 -38.349 -30.392 1.00 39.47 524 THR A CA 1
ATOM 4185 C C . THR A 1 524 ? 43.865 -38.628 -28.891 1.00 39.47 524 THR A C 1
ATOM 4187 O O . THR A 1 524 ? 44.795 -39.146 -28.280 1.00 39.47 524 THR A O 1
ATOM 4190 N N . ASP A 1 525 ? 42.731 -38.329 -28.262 1.00 46.47 525 ASP A N 1
ATOM 4191 C CA . ASP A 1 525 ? 42.562 -38.546 -26.811 1.00 46.47 525 ASP A CA 1
ATOM 4192 C C . ASP A 1 525 ? 41.235 -39.189 -26.379 1.00 46.47 525 ASP A C 1
ATOM 4194 O O . ASP A 1 525 ? 40.942 -39.250 -25.186 1.00 46.47 525 ASP A O 1
ATOM 4198 N N . GLY A 1 526 ? 40.478 -39.774 -27.315 1.00 47.25 526 GLY A N 1
ATOM 4199 C CA . GLY A 1 526 ? 39.552 -40.879 -27.021 1.00 47.25 526 GLY A CA 1
ATOM 4200 C C . GLY A 1 526 ? 38.508 -40.638 -25.923 1.00 47.25 526 GLY A C 1
ATOM 4201 O O . GLY A 1 526 ? 38.038 -41.601 -25.321 1.00 47.25 526 GLY A O 1
ATOM 4202 N N . THR A 1 527 ? 38.134 -39.388 -25.644 1.00 42.03 527 THR A N 1
ATOM 4203 C CA . THR A 1 527 ? 37.177 -39.052 -24.584 1.00 42.03 527 THR A CA 1
ATOM 4204 C C . THR A 1 527 ? 35.919 -38.411 -25.167 1.00 42.03 527 THR A C 1
ATOM 4206 O O . THR A 1 527 ? 35.920 -37.285 -25.658 1.00 42.03 527 THR A O 1
ATOM 4209 N N . GLU A 1 528 ? 34.817 -39.168 -25.118 1.00 37.25 528 GLU A N 1
ATOM 4210 C CA . GLU A 1 528 ? 33.459 -38.687 -25.387 1.00 37.25 528 GLU A CA 1
ATOM 4211 C C . GLU A 1 528 ? 33.071 -37.610 -24.361 1.00 37.25 528 GLU A C 1
ATOM 4213 O O . GLU A 1 528 ? 32.962 -37.885 -23.164 1.00 37.25 528 GLU A O 1
ATOM 4218 N N . VAL A 1 529 ? 32.780 -36.394 -24.827 1.00 37.56 529 VAL A N 1
ATOM 4219 C CA . VAL A 1 529 ? 32.109 -35.368 -24.019 1.00 37.56 529 VAL A CA 1
ATOM 4220 C C . VAL A 1 529 ? 30.599 -35.573 -24.150 1.00 37.56 529 VAL A C 1
ATOM 4222 O O . VAL A 1 529 ? 30.008 -35.232 -25.174 1.00 37.56 529 VAL A O 1
ATOM 4225 N N . ARG A 1 530 ? 29.957 -36.135 -23.118 1.00 38.41 530 ARG A N 1
ATOM 4226 C CA . ARG A 1 530 ? 28.487 -36.197 -23.019 1.00 38.41 530 ARG A CA 1
ATOM 4227 C C . ARG A 1 530 ? 27.931 -34.986 -22.252 1.00 38.41 530 ARG A C 1
ATOM 4229 O O . ARG A 1 530 ? 28.479 -34.634 -21.208 1.00 38.41 530 ARG A O 1
ATOM 4236 N N . PRO A 1 531 ? 26.834 -34.363 -22.721 1.00 36.72 531 PRO A N 1
ATOM 4237 C CA . PRO A 1 531 ? 26.233 -33.199 -22.075 1.00 36.72 531 PRO A CA 1
ATOM 4238 C C . PRO A 1 531 ? 25.401 -33.578 -20.836 1.00 36.72 531 PRO A C 1
ATOM 4240 O O . PRO A 1 531 ? 24.602 -34.513 -20.860 1.00 36.72 531 PRO A O 1
ATOM 4243 N N . HIS A 1 532 ? 25.555 -32.810 -19.753 1.00 34.62 532 HIS A N 1
ATOM 4244 C CA . HIS A 1 532 ? 24.734 -32.910 -18.544 1.00 34.62 532 HIS A CA 1
ATOM 4245 C C . HIS A 1 532 ? 23.375 -32.210 -18.722 1.00 34.62 532 HIS A C 1
ATOM 4247 O O . HIS A 1 532 ? 23.298 -30.986 -18.796 1.00 34.62 532 HIS A O 1
ATOM 4253 N N . THR A 1 533 ? 22.289 -32.982 -18.690 1.00 34.75 533 THR A N 1
ATOM 4254 C CA . THR A 1 533 ? 20.913 -32.502 -18.480 1.00 34.75 533 THR A CA 1
ATOM 4255 C C . THR A 1 533 ? 20.575 -32.453 -16.985 1.00 34.75 533 THR A C 1
ATOM 4257 O O . THR A 1 533 ? 20.646 -33.475 -16.299 1.00 34.75 533 THR A O 1
ATOM 4260 N N . ARG A 1 534 ? 20.165 -31.282 -16.475 1.00 35.03 534 ARG A N 1
ATOM 4261 C CA . ARG A 1 534 ? 19.550 -31.108 -15.144 1.00 35.03 534 ARG A CA 1
ATOM 4262 C C . ARG A 1 534 ? 18.064 -31.488 -15.200 1.00 35.03 534 ARG A C 1
ATOM 4264 O O . ARG A 1 534 ? 17.334 -30.982 -16.046 1.00 35.03 534 ARG A O 1
ATOM 4271 N N . ARG A 1 535 ? 17.632 -32.357 -14.280 1.00 36.47 535 ARG A N 1
ATOM 4272 C CA . ARG A 1 535 ? 16.227 -32.711 -14.007 1.00 36.47 535 ARG A CA 1
ATOM 4273 C C . ARG A 1 535 ? 15.523 -31.625 -13.182 1.00 36.47 535 ARG A C 1
ATOM 4275 O O . ARG A 1 535 ? 16.132 -31.048 -12.285 1.00 36.47 535 ARG A O 1
ATOM 4282 N N . ALA A 1 536 ? 14.235 -31.432 -13.463 1.00 38.16 536 ALA A N 1
ATOM 4283 C CA . ALA A 1 536 ? 13.252 -30.770 -12.604 1.00 38.16 536 ALA A CA 1
ATOM 4284 C C . ALA A 1 536 ? 12.788 -31.701 -11.460 1.00 38.16 536 ALA A C 1
ATOM 4286 O O . ALA A 1 536 ? 12.872 -32.923 -11.623 1.00 38.16 536 ALA A O 1
ATOM 4287 N N . PRO A 1 537 ? 12.267 -31.175 -10.336 1.00 54.03 537 PRO A N 1
ATOM 4288 C CA . PRO A 1 537 ? 11.476 -31.957 -9.395 1.00 54.03 537 PRO A CA 1
ATOM 4289 C C . PRO A 1 537 ? 9.976 -31.869 -9.719 1.00 54.03 537 PRO A C 1
ATOM 4291 O O . PRO A 1 537 ? 9.452 -30.799 -10.028 1.00 54.03 537 PRO A O 1
ATOM 4294 N N . ASN A 1 538 ? 9.313 -33.024 -9.643 1.00 44.47 538 ASN A N 1
ATOM 4295 C CA . ASN A 1 538 ? 7.867 -33.183 -9.744 1.00 44.47 538 ASN A CA 1
ATOM 4296 C C . ASN A 1 538 ? 7.150 -32.731 -8.466 1.00 44.47 538 ASN A C 1
ATOM 4298 O O . ASN A 1 538 ? 7.697 -32.795 -7.367 1.00 44.47 538 ASN A O 1
ATOM 4302 N N . SER A 1 539 ? 5.895 -32.358 -8.685 1.00 43.41 539 SER A N 1
ATOM 4303 C CA . SER A 1 539 ? 4.764 -32.371 -7.764 1.00 43.41 539 SER A CA 1
ATOM 4304 C C . SER A 1 539 ? 4.567 -33.715 -7.056 1.00 43.41 539 SER A C 1
ATOM 4306 O O . SER A 1 539 ? 4.523 -34.743 -7.733 1.00 43.41 539 SER A O 1
ATOM 4308 N N . GLU A 1 540 ? 4.371 -33.666 -5.740 1.00 42.53 540 GLU A N 1
ATOM 4309 C CA . GLU A 1 540 ? 3.262 -34.273 -4.977 1.00 42.53 540 GLU A CA 1
ATOM 4310 C C . GLU A 1 540 ? 3.252 -33.699 -3.555 1.00 42.53 540 GLU A C 1
ATOM 4312 O O . GLU A 1 540 ? 4.352 -33.566 -2.966 1.00 42.53 540 GLU A O 1
#

Organism: NCBI:txid2527966

Radius of gyration: 61.45 Å; chains: 1; bounding box: 119×91×199 Å

Secondary structure (DSSP, 8-state):
-HHHHHHHHHHHHHHHHHSSSSSSSSPPPPPPPPHHHHHTTPPPHHHHHHHHHHHHHHTT----S-HHHHHHT-HHHHHHHHHHHHHHHHHHHHHHHHHHHTT-PPPPHHHHHTS-HHHHHHHHHHHHHHHHHHHHHHHHHHHTT-----HHHHHTS-HHHHHHHHHHHH-PPPPHHHHHTTPPPHHHHHHHHHHHHHHTTPPPSS-HHHHHTS-HHHHHHHHHHHHHHHHHHHHHHHHHHHTT-PPPPHHHHHHS-HHHHHHHHHHHHHHHHHHHHHHHHHHHTTPPPPPHHHHHHS-HHHHHHHHHHHH-PPPPHHHHHHTPPPHHHHHHHHHHHHHHHTPPPSS-HHHHHTS-HHHHHHHHHHHHHHHHHHHHHHHHHHHHT----S-HHHHHH-S-THHHHHHHHHHHHHHHHHHHHHHHHHHTT----HHHHHHHHHHHHHHHHHHHHHHHHHHHHHHHHHHHHHHHHHHHHHHHHHHHHHHHTHHHHHHHHHHHHHHTTS--S--------------TT-------PPPPPPP-

Foldseek 3Di:
DVVVVVVVVVVVVVVVVVVPDDPPDDQDDADDDDPVCVVVVFDGLVRLVVLLVVLCVLLVHPDPDDSNRLSVPDRVVSRVNSVVSNVLSVLQVLLCVLCVLLVHHDDDSPVLVPDDPVVSVVSNVLSVLLSVQVVQLVVLCVVLVHDDDRSVRLSPDDSVVSVVSSCLSQAAADDPVCVVVVFDALVRLCVQLCVLCVLLVHHDPDRSSRSSNDDSVVSRVNSVVSVVLSVLLVLLVVLCVLLVHDRDGSPVLVPDDPVVSVVSSVLSNLLSVQVVQLVVLCVVLVHDDDRSVVLSPDDPVVNVVSSCLSLADDDDPVCVVVVQDQLVRLLCLLVVLCVVLVHDDPDRSSRQSNDDSVSSRVNSVLSNLLSVLVVLLVVLCVLLVHDDPDGSVRCSPDPDNVVSVVVSVVSCVVRVVSSVQCVVQVVVVHHHDVVVVVVVVVVVVVVVVVVVVVVVVVVVVVVVVVVVVVVVVVVVVVVVVVVVVCVVCVVVVVVVVVVVVVVVVPPPDDDDDDDDDDDDDDDDDPDDDDDDDDDDDDDD

pLDDT: mean 81.12, std 18.37, range [30.47, 97.56]

Sequence (540 aa):
MIRVFALVWAVLLCLLSGLGRTADGAEPSPPVRSYFEAISGYMDAESSWQTYIDATNTMQQEVEYTKRDFYAMGIKTCDATARKADSLRRAYELYSGNLRVLKLEPKSVQQFASLAISEQNALLESSSDAAARWGEYSRNMSQMGLVFHKADAYMKLTADKRRKLHEQAVGTQQSVYQYTSGCYDGKQGWETYSSCRSEMGLGTDYSQFEFINLSIDDIDRLARSAKYERDGYSAYRKALRRLDIAVIEQKEFASLTDAAQEQLVAASLDSAAKWPDYNSNMKRMGKSSLRSKEFFQLAAVEREQLWSRSVGTTRTSWQVTRGYYASDDGWKAYQTSLNELGIALAHDEFEFINLDIESIDRLARHAVESLHLFRELNTIHELARMPIPYTKTEIYETADLGHWQKLIDARLQEWTPRIVYDQSCKNLGRTPDWALFNRSSFNAQQQMAAKSQKEISDRWWREKKQGLTDAKDNVAGFGKNTADFLDENKEAVGKLLFAAAASCVKGLVNPLPAPVEVDGYTRTDGTEVRPHTRRAPNSE